Protein AF-0000000085282116 (afdb_homodimer)

Foldseek 3Di:
DDPVLQQVVLPFWFPVVVCVSVVHDDPDPCVPVPPDPPPPPPPDGGTFFHKWWDWDKDAFDDDDDPQKDKPPGIDTATDIDGAGPDPFKGKHAPDKDKDKDKIKMWRHPPPPDD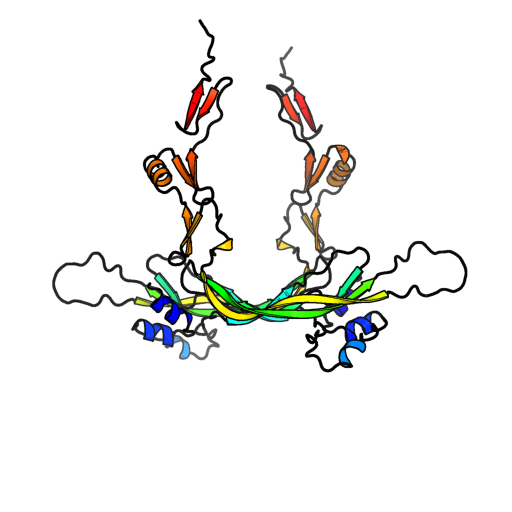PDDDDPPVPDTDIDIDITIDIHRDTIDIAGPADPVNADPVFWDQDRSVSDTAGPCVVQQVVLVVVVVFWHADRRVRDIAGPDADDDDPQWDQDRVVRDTDGDPPPPDD/DDPVLQQVVLPFWFPVVVCVSVVHDDPDPPVVVPPDPPPPPPPDGGTFFHKWWDWDKAAFDDDDDPQKDKPPGIDTATDIDGAGPDPFKGKHAPDKDKDKDKIKMWRHDPPPDDPDDDDPPVPDTDIDIDITIDIHRDTIDIAGPADPVNADPVFWDQDRSVSDTAGPCVVQQVVLVVVVVFWHADRRVRDIAGPDADDDDPQWDQDRVVRDTDGDPPPPDD

Secondary structure (DSSP, 8-state):
--HHHHHHHTT--SHHHHHHHHTPPPP---GGGGTS-S-----EEP----SEEEEEEEE------TTEEEE-SEEEEEEEE---SSTTEEEEEEEEEEEEEEEEEEE----SS---SS-------EEEEEEEEEEEEEEEEEEESS-GGGS-TTTEEEETTTTEEEES-HHHHHHHHHTTTTEEEETTTTEEEESS--PPPTTEEEETTTTEEEE-------/--HHHHHHHTT--SHHHHHHHHTPPPP---GGGGTS-S-----EEP---BSEEEEEEEE------TTEEEE-SEEEEEEEE-B-SSTTEEEEEEEEEEEEEEEEEEE----SS---SS-------EEEEEEEEEEEEEEEEEEESS-GGGS-TTTEEEETTTTEEEES-HHHHHHHHHTTTTEEEETTTTEEEESS--PPPTTEEEETTTTEEEE-------

Radius of gyration: 31.73 Å; Cα contacts (8 Å, |Δi|>4): 790; chains: 2; bounding box: 93×103×61 Å

Sequence (444 aa):
MDTENLSRLNSISNISEFVGMFDLPLPAEDAVATRFGGLSDTQELASMANCKPELKTVALDLPAEANTMFFPTCVRLEQCGGCCYGPLLTCIPSVTKVVKLKVLKTLLSSSETVRRRSTRRRRQNEVSYHTVEVLRHVECTCGCKVQEEHCKPNIHTYNESECSCVCNNSEEKNNCEAQNLTKYWDNDSCNCYCRRPEECSSGQYFSQISCRCETIASRIGKMDTENLSRLNSISNISEFVGMFDLPLPAEDAVATRFGGLSDTQELASMANCKPELKTVALDLPAEANTMFFPTCVRLEQCGGCCYGPLLTCIPSVTKVVKLKVLKTLLSSSETVRRRSTRRRRQNEVSYHTVEVLRHVECTCGCKVQEEHCKPNIHTYNESECSCVCNNSEEKNNCEAQNLTKYWDNDSCNCYCRRPEECSSGQYFSQISCRCETIASRIGK

Organism: Cherax quadricarinatus (NCBI:txid27406)

Solvent-accessible surface area (backbone atoms only — not comparable to full-atom values): 26098 Å² total; per-residue (Å²): 131,56,72,67,57,43,53,54,58,43,68,49,44,44,58,71,55,49,31,61,73,68,72,45,70,76,53,75,67,76,63,68,64,67,69,66,84,64,85,58,81,69,62,39,76,43,45,35,24,46,41,32,52,35,68,36,67,40,76,56,87,68,84,92,51,85,58,49,46,68,38,49,60,27,26,65,42,34,32,52,35,38,50,42,71,49,95,58,35,28,40,37,66,75,36,73,44,82,40,46,28,35,24,41,34,34,38,55,68,77,81,73,75,79,70,77,86,81,84,80,67,75,77,66,59,50,51,40,79,41,78,39,79,43,76,32,26,71,34,40,38,72,35,53,64,51,47,66,86,76,41,52,76,90,52,30,43,71,36,77,92,71,37,37,60,40,54,69,58,56,67,61,48,52,57,30,55,72,40,52,89,56,26,43,71,37,72,86,78,62,44,70,42,50,74,67,80,64,89,50,58,91,70,34,44,65,34,76,83,78,57,40,68,40,70,62,78,73,81,73,80,129,128,54,72,66,58,41,54,54,58,45,70,48,44,44,57,70,56,50,31,60,74,68,71,46,70,78,53,76,66,76,64,68,64,68,69,66,84,64,85,56,81,69,62,40,78,43,45,35,23,44,43,32,52,36,67,35,68,40,77,56,88,67,84,91,52,86,59,49,46,67,40,50,60,28,28,66,41,36,32,50,34,40,49,41,70,50,96,56,35,30,41,37,65,75,35,71,43,83,40,46,30,35,25,41,34,34,39,54,70,79,80,73,73,79,70,76,84,83,85,82,67,75,78,67,58,50,51,41,78,41,80,37,79,44,77,33,26,72,34,38,38,74,33,52,64,53,47,65,85,76,41,51,75,88,52,30,43,71,37,76,92,72,36,39,61,39,54,69,59,55,67,60,48,52,58,31,54,72,40,53,89,55,26,41,70,36,74,84,78,61,45,70,41,49,73,68,80,65,90,49,57,92,69,34,44,65,34,75,83,77,57,41,68,40,71,64,76,72,81,73,78,131

Structure (mmCIF, N/CA/C/O backbone):
data_AF-0000000085282116-model_v1
#
loop_
_entity.id
_entity.type
_entity.pdbx_description
1 polymer 'Platelet-derived growth factor (PDGF) family profile domain-containing protein'
#
loop_
_atom_site.group_PDB
_atom_site.id
_atom_site.type_symbol
_atom_site.label_atom_id
_atom_site.label_alt_id
_atom_site.label_comp_id
_atom_site.label_asym_id
_atom_site.label_entity_id
_atom_site.label_seq_id
_atom_site.pdbx_PDB_ins_code
_atom_site.Cartn_x
_atom_site.Cartn_y
_atom_site.Cartn_z
_atom_site.occupancy
_atom_site.B_iso_or_equiv
_atom_site.auth_seq_id
_atom_site.auth_comp_id
_atom_site.auth_asym_id
_atom_site.auth_atom_id
_atom_site.pdbx_PDB_model_num
ATOM 1 N N . MET A 1 1 ? -0.623 22.5 16.5 1 64.38 1 MET A N 1
ATOM 2 C CA . MET A 1 1 ? -1.951 22.219 17.031 1 64.38 1 MET A CA 1
ATOM 3 C C . MET A 1 1 ? -1.871 21.25 18.203 1 64.38 1 MET A C 1
ATOM 5 O O . MET A 1 1 ? -1.081 20.297 18.172 1 64.38 1 MET A O 1
ATOM 9 N N . ASP A 1 2 ? -2.488 21.656 19.266 1 75.5 2 ASP A N 1
ATOM 10 C CA . ASP A 1 2 ? -2.426 20.812 20.469 1 75.5 2 ASP A CA 1
ATOM 11 C C . ASP A 1 2 ? -3.172 19.5 20.25 1 75.5 2 ASP A C 1
ATOM 13 O O . ASP A 1 2 ? -3.943 19.359 19.297 1 75.5 2 ASP A O 1
ATOM 17 N N . THR A 1 3 ? -2.865 18.5 21.062 1 76.62 3 THR A N 1
ATOM 18 C CA . THR A 1 3 ? -3.361 17.141 20.969 1 76.62 3 THR A CA 1
ATOM 19 C C . THR A 1 3 ? -4.887 17.109 21 1 76.62 3 THR A C 1
ATOM 21 O O . THR A 1 3 ? -5.516 16.328 20.281 1 76.62 3 THR A O 1
ATOM 24 N N . GLU A 1 4 ? -5.43 17.969 21.781 1 79.62 4 GLU A N 1
ATOM 25 C CA . GLU A 1 4 ? -6.883 17.984 21.891 1 79.62 4 GLU A CA 1
ATOM 26 C C . GLU A 1 4 ? -7.523 18.469 20.594 1 79.62 4 GLU A C 1
ATOM 28 O O . GLU A 1 4 ? -8.508 17.891 20.125 1 79.62 4 GLU A O 1
ATOM 33 N N . ASN A 1 5 ? -6.992 19.547 20.078 1 82.75 5 ASN A N 1
ATOM 34 C CA . ASN A 1 5 ? -7.5 20.094 18.828 1 82.75 5 ASN A CA 1
ATOM 35 C C . ASN A 1 5 ? -7.336 19.094 17.688 1 82.75 5 ASN A C 1
ATOM 37 O O . ASN A 1 5 ? -8.203 18.984 16.812 1 82.75 5 ASN A O 1
ATOM 41 N N . LEU A 1 6 ? -6.305 18.359 17.828 1 85.5 6 LEU A N 1
ATOM 42 C CA . LEU A 1 6 ? -6.066 17.375 16.797 1 85.5 6 LEU A CA 1
ATOM 43 C C . LEU A 1 6 ? -7.094 16.25 16.859 1 85.5 6 LEU A C 1
ATOM 45 O O . LEU A 1 6 ? -7.555 15.75 15.836 1 85.5 6 LEU A O 1
ATOM 49 N N . SER A 1 7 ? -7.469 15.859 18.078 1 86.69 7 SER A N 1
ATOM 50 C CA . SER A 1 7 ? -8.477 14.82 18.266 1 86.69 7 SER A CA 1
ATOM 51 C C . SER A 1 7 ? -9.836 15.258 17.734 1 86.69 7 SER A C 1
ATOM 53 O O . SER A 1 7 ? -10.531 14.477 17.078 1 86.69 7 SER A O 1
ATOM 55 N N . ARG A 1 8 ? -10.164 16.469 18.016 1 88.56 8 ARG A N 1
ATOM 56 C CA . ARG A 1 8 ? -11.422 17.016 17.516 1 88.56 8 ARG A CA 1
ATOM 57 C C . ARG A 1 8 ? -11.414 17.109 16 1 88.56 8 ARG A C 1
ATOM 59 O O . ARG A 1 8 ? -12.398 16.766 15.344 1 88.56 8 ARG A O 1
ATOM 66 N N . LEU A 1 9 ? -10.32 17.547 15.508 1 89.81 9 LEU A N 1
ATOM 67 C CA . LEU A 1 9 ? -10.18 17.688 14.062 1 89.81 9 LEU A CA 1
ATOM 68 C C . LEU A 1 9 ? -10.328 16.328 13.375 1 89.81 9 LEU A C 1
ATOM 70 O O . LEU A 1 9 ? -10.945 16.234 12.312 1 89.81 9 LEU A O 1
ATOM 74 N N . ASN A 1 10 ? -9.906 15.32 14 1 93 10 ASN A N 1
ATOM 75 C CA . ASN A 1 10 ? -9.922 13.992 13.406 1 93 10 ASN A CA 1
ATOM 76 C C . ASN A 1 10 ? -11.289 13.328 13.539 1 93 10 ASN A C 1
ATOM 78 O O . ASN A 1 10 ? -11.523 12.258 12.969 1 93 10 ASN A O 1
ATOM 82 N N . SER A 1 11 ? -12.188 14.031 14.211 1 91.38 11 SER A N 1
ATOM 83 C CA . SER A 1 11 ? -13.516 13.461 14.398 1 91.38 11 SER A CA 1
ATOM 84 C C . SER A 1 11 ? -14.523 14.086 13.445 1 91.38 11 SER A C 1
ATOM 86 O O . SER A 1 11 ? -15.641 13.586 13.289 1 91.38 11 SER A O 1
ATOM 88 N N . ILE A 1 12 ? -14.102 15.117 12.828 1 92.94 12 ILE A N 1
ATOM 89 C CA . ILE A 1 12 ? -15.047 15.789 11.945 1 92.94 12 ILE A CA 1
ATOM 90 C C . ILE A 1 12 ? -14.938 15.203 10.539 1 92.94 12 ILE A C 1
ATOM 92 O O . ILE A 1 12 ? -13.867 14.758 10.125 1 92.94 12 ILE A O 1
ATOM 96 N N . SER A 1 13 ? -16.109 15.289 9.766 1 92.25 13 SER A N 1
ATOM 97 C CA . SER A 1 13 ? -16.094 14.594 8.484 1 92.25 13 SER A CA 1
ATOM 98 C C . SER A 1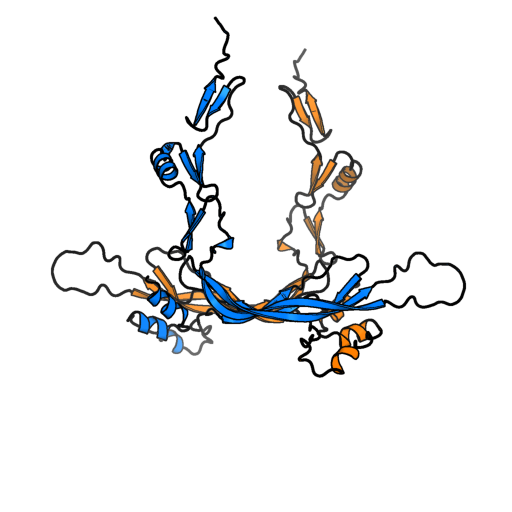 13 ? -16.484 15.531 7.344 1 92.25 13 SER A C 1
ATOM 100 O O . SER A 1 13 ? -16.266 15.219 6.172 1 92.25 13 SER A O 1
ATOM 102 N N . ASN A 1 14 ? -17.141 16.672 7.711 1 92.31 14 ASN A N 1
ATOM 103 C CA . ASN A 1 14 ? -17.594 17.531 6.625 1 92.31 14 ASN A CA 1
ATOM 104 C C . ASN A 1 14 ? -17.047 18.938 6.754 1 92.31 14 ASN A C 1
ATOM 106 O O . ASN A 1 14 ? -16.562 19.328 7.82 1 92.31 14 ASN A O 1
ATOM 110 N N . ILE A 1 15 ? -17.141 19.641 5.703 1 92.19 15 ILE A N 1
ATOM 111 C CA . ILE A 1 15 ? -16.562 20.984 5.598 1 92.19 15 ILE A CA 1
ATOM 112 C C . ILE A 1 15 ? -17.312 21.938 6.531 1 92.19 15 ILE A C 1
ATOM 114 O O . ILE A 1 15 ? -16.703 22.812 7.145 1 92.19 15 ILE A O 1
ATOM 118 N N . SER A 1 16 ? -18.641 21.719 6.645 1 90.38 16 SER A N 1
ATOM 119 C CA . SER A 1 16 ? -19.422 22.578 7.531 1 90.38 16 SER A CA 1
ATOM 120 C C . SER A 1 16 ? -18.922 22.484 8.969 1 90.38 16 SER A C 1
ATOM 122 O O . SER A 1 16 ? -18.781 23.516 9.648 1 90.38 16 SER A O 1
ATOM 124 N N . GLU A 1 17 ? -18.641 21.328 9.406 1 91.44 17 GLU A N 1
ATOM 125 C CA . GLU A 1 17 ? -18.125 21.141 10.758 1 91.44 17 GLU A CA 1
ATOM 126 C C . GLU A 1 17 ? -16.734 21.75 10.906 1 91.44 17 GLU A C 1
ATOM 128 O O . GLU A 1 17 ? -16.391 22.297 11.953 1 91.44 17 GLU A O 1
ATOM 133 N N . PHE A 1 18 ? -16.016 21.641 9.938 1 92.75 18 PHE A N 1
ATOM 134 C CA . PHE A 1 18 ? -14.664 22.188 9.953 1 92.75 18 PHE A CA 1
ATOM 135 C C . PHE A 1 18 ? -14.695 23.703 10.102 1 92.75 18 PHE A C 1
ATOM 137 O O . PHE A 1 18 ? -13.992 24.266 10.938 1 92.75 18 PHE A O 1
ATOM 144 N N . VAL A 1 19 ? -15.438 24.344 9.297 1 89.25 19 VAL A N 1
ATOM 145 C CA . VAL A 1 19 ? -15.578 25.797 9.32 1 89.25 19 VAL A CA 1
ATOM 146 C C . VAL A 1 19 ? -16.047 26.234 10.703 1 89.25 19 VAL A C 1
ATOM 148 O O . VAL A 1 19 ? -15.57 27.25 11.227 1 89.25 19 VAL A O 1
ATOM 151 N N . GLY A 1 20 ? -16.953 25.5 11.289 1 87.88 20 GLY A N 1
ATOM 152 C CA . GLY A 1 20 ? -17.453 25.828 12.617 1 87.88 20 GLY A CA 1
ATOM 153 C C . GLY A 1 20 ? -16.375 25.688 13.695 1 87.88 20 GLY A C 1
ATOM 154 O O . GLY A 1 20 ? -16.297 26.516 14.602 1 87.88 20 GLY A O 1
ATOM 155 N N . MET A 1 21 ? -15.594 24.719 13.539 1 87.81 21 MET A N 1
ATOM 156 C CA . MET A 1 21 ? -14.547 24.438 14.523 1 87.81 21 MET A CA 1
ATOM 157 C C . MET A 1 21 ? -13.516 25.547 14.555 1 87.81 21 MET A C 1
ATOM 159 O O . MET A 1 21 ? -13 25.891 15.617 1 87.81 21 MET A O 1
ATOM 163 N N . PHE A 1 22 ? -13.258 26.172 13.453 1 86.44 22 PHE A N 1
ATOM 164 C CA . PHE A 1 22 ? -12.188 27.172 13.352 1 86.44 22 PHE A CA 1
ATOM 165 C C . PHE A 1 22 ? -12.766 28.562 13.133 1 86.44 22 PHE A C 1
ATOM 167 O O . PHE A 1 22 ? -12.023 29.516 12.891 1 86.44 22 PHE A O 1
ATOM 174 N N . ASP A 1 23 ? -14.086 28.656 13.25 1 86.94 23 ASP A N 1
ATOM 175 C CA . ASP A 1 23 ? -14.773 29.938 13.109 1 86.94 23 ASP A CA 1
ATOM 176 C C . ASP A 1 23 ? -14.391 30.625 11.805 1 86.94 23 ASP A C 1
ATOM 178 O O . ASP A 1 23 ? -13.984 31.797 11.805 1 86.94 23 ASP A O 1
ATOM 182 N N . LEU A 1 24 ? -14.477 29.844 10.781 1 85.75 24 LEU A N 1
ATOM 183 C CA . LEU A 1 24 ? -14.172 30.344 9.445 1 85.75 24 LEU A CA 1
ATOM 184 C C . LEU A 1 24 ? -15.445 30.719 8.695 1 85.75 24 LEU A C 1
ATOM 186 O O . LEU A 1 24 ? -16.516 30.141 8.953 1 85.75 24 LEU A O 1
ATOM 190 N N . PRO A 1 25 ? -15.25 31.75 7.824 1 82.94 25 PRO A N 1
ATOM 191 C CA . PRO A 1 25 ? -16.406 32.062 6.98 1 82.94 25 PRO A CA 1
ATOM 192 C C . PRO A 1 25 ? -16.594 31.047 5.852 1 82.94 25 PRO A C 1
ATOM 194 O O . PRO A 1 25 ? -15.617 30.547 5.293 1 82.94 25 PRO A O 1
ATOM 197 N N . LEU A 1 26 ? -17.781 30.516 5.703 1 78.12 26 LEU A N 1
ATOM 198 C CA . LEU A 1 26 ? -18.016 29.641 4.562 1 78.12 26 LEU A CA 1
ATOM 199 C C . LEU A 1 26 ? -17.859 30.406 3.25 1 78.12 26 LEU A C 1
ATOM 201 O O . LEU A 1 26 ? -18.359 31.516 3.104 1 78.12 26 LEU A O 1
ATOM 205 N N . PRO A 1 27 ? -16.953 29.859 2.436 1 77 27 PRO A N 1
ATOM 206 C CA . PRO A 1 27 ? -16.828 30.531 1.14 1 77 27 PRO A CA 1
ATOM 207 C C . PRO A 1 27 ? -18.172 30.641 0.409 1 77 27 PRO A C 1
ATOM 209 O O . PRO A 1 27 ? -19.047 29.797 0.588 1 77 27 PRO A O 1
ATOM 212 N N . ALA A 1 28 ? -18.469 31.781 -0.087 1 64.75 28 ALA A N 1
ATOM 213 C CA . ALA A 1 28 ? -19.672 31.984 -0.886 1 64.75 28 ALA A CA 1
ATOM 214 C C . ALA A 1 28 ? -19.828 30.875 -1.928 1 64.75 28 ALA A C 1
ATOM 216 O O . ALA A 1 28 ? -18.844 30.391 -2.471 1 64.75 28 ALA A O 1
ATOM 217 N N . GLU A 1 29 ? -20.719 29.938 -1.663 1 58.97 29 GLU A N 1
ATOM 218 C CA . GLU A 1 29 ? -21 28.891 -2.65 1 58.97 29 GLU A CA 1
ATOM 219 C C . GLU A 1 29 ? -20.906 29.438 -4.07 1 58.97 29 GLU A C 1
ATOM 221 O O . GLU A 1 29 ? -21.281 30.594 -4.328 1 58.97 29 GLU A O 1
ATOM 226 N N . ASP A 1 30 ? -19.906 29.344 -4.664 1 50.25 30 ASP A N 1
ATOM 227 C CA . ASP A 1 30 ? -20.047 29.75 -6.059 1 50.25 30 ASP A CA 1
ATOM 228 C C . ASP A 1 30 ? -21.453 29.453 -6.574 1 50.25 30 ASP A C 1
ATOM 230 O O . ASP A 1 30 ? -21.812 28.312 -6.836 1 50.25 30 ASP A O 1
ATOM 234 N N . ALA A 1 31 ? -22.531 30.031 -5.988 1 41.03 31 ALA A N 1
ATOM 235 C CA . ALA A 1 31 ? -23.891 30.062 -6.516 1 41.03 31 ALA A CA 1
ATOM 236 C C . ALA A 1 31 ? -23.891 30.031 -8.039 1 41.03 31 ALA A C 1
ATOM 238 O O . ALA A 1 31 ? -24.953 30.047 -8.672 1 41.03 31 ALA A O 1
ATOM 239 N N . VAL A 1 32 ? -22.891 30.531 -8.656 1 40.91 32 VAL A N 1
ATOM 240 C CA . VAL A 1 32 ? -23.109 30.766 -10.078 1 40.91 32 VAL A CA 1
ATOM 241 C C . VAL A 1 32 ? -23.5 29.453 -10.758 1 40.91 32 VAL A C 1
ATOM 243 O O . VAL A 1 32 ? -23.828 29.453 -11.945 1 40.91 32 VAL A O 1
ATOM 246 N N . ALA A 1 33 ? -22.984 28.391 -10.227 1 40.06 33 ALA A N 1
ATOM 247 C CA . ALA A 1 33 ? -23.062 27.344 -11.242 1 40.06 33 ALA A CA 1
ATOM 248 C C . ALA A 1 33 ? -24.5 26.875 -11.422 1 40.06 33 ALA A C 1
ATOM 250 O O . ALA A 1 33 ? -24.766 25.953 -12.203 1 40.06 33 ALA A O 1
ATOM 251 N N . THR A 1 34 ? -25.344 27.188 -10.344 1 38.66 34 THR A N 1
ATOM 252 C CA . THR A 1 34 ? -26.656 26.594 -10.594 1 38.66 34 THR A CA 1
ATOM 253 C C . THR A 1 34 ? -27.391 27.359 -11.68 1 38.66 34 THR A C 1
ATOM 255 O O . THR A 1 34 ? -28.578 27.125 -11.922 1 38.66 34 THR A O 1
ATOM 258 N N . ARG A 1 35 ? -27.141 28.594 -11.938 1 36.62 35 ARG A N 1
ATOM 259 C CA . ARG A 1 35 ? -28.188 29.172 -12.773 1 36.62 35 ARG A CA 1
ATOM 260 C C . ARG A 1 35 ? -28.438 28.312 -14.008 1 36.62 35 ARG A C 1
ATOM 262 O O . ARG A 1 35 ? -29.562 28.234 -14.5 1 36.62 35 ARG A O 1
ATOM 269 N N . PHE A 1 36 ? -27.344 28.344 -15.125 1 41.22 36 PHE A N 1
ATOM 270 C CA . PHE A 1 36 ? -27.719 27.719 -16.375 1 41.22 36 PHE A CA 1
ATOM 271 C C . PHE A 1 36 ? -27.75 26.203 -16.234 1 41.22 36 PHE A C 1
ATOM 273 O O . PHE A 1 36 ? -27.016 25.625 -15.422 1 41.22 36 PHE A O 1
ATOM 280 N N . GLY A 1 37 ? -28.781 25.391 -16.594 1 39.91 37 GLY A N 1
ATOM 281 C CA . GLY A 1 37 ? -29.266 24.031 -16.828 1 39.91 37 GLY A CA 1
ATOM 282 C C . GLY A 1 37 ? -28.141 23.031 -17.062 1 39.91 37 GLY A C 1
ATOM 283 O O . GLY A 1 37 ? -28.391 21.922 -17.516 1 39.91 37 GLY A O 1
ATOM 284 N N . GLY A 1 38 ? -26.953 23.5 -17.641 1 40.03 38 GLY A N 1
ATOM 285 C CA . GLY A 1 38 ? -26.094 22.422 -18.109 1 40.03 38 GLY A CA 1
ATOM 286 C C . GLY A 1 38 ? -25.625 21.5 -17 1 40.03 38 GLY A C 1
ATOM 287 O O . GLY A 1 38 ? -25.719 21.859 -15.82 1 40.03 38 GLY A O 1
ATOM 288 N N . LEU A 1 39 ? -25.75 20.125 -17.219 1 40.75 39 LEU A N 1
ATOM 289 C CA . LEU A 1 39 ? -25.266 19 -16.406 1 40.75 39 LEU A CA 1
ATOM 290 C C . LEU A 1 39 ? -24 19.391 -15.664 1 40.75 39 LEU A C 1
ATOM 292 O O . LEU A 1 39 ? -22.922 19.484 -16.266 1 40.75 39 LEU A O 1
ATOM 296 N N . SER A 1 40 ? -23.875 20.5 -15.047 1 43.91 40 SER A N 1
ATOM 297 C CA . SER A 1 40 ? -22.703 20.922 -14.281 1 43.91 40 SER A CA 1
ATOM 298 C C . SER A 1 40 ? -22.062 19.719 -13.578 1 43.91 40 SER A C 1
ATOM 300 O O . SER A 1 40 ? -22.75 18.859 -13.047 1 43.91 40 SER A O 1
ATOM 302 N N . ASP A 1 41 ? -21.016 19.172 -14.102 1 51.5 41 ASP A N 1
ATOM 303 C CA . ASP A 1 41 ? -20.172 18.219 -13.406 1 51.5 41 ASP A CA 1
ATOM 304 C C . ASP A 1 41 ? -20.219 18.422 -11.891 1 51.5 41 ASP A C 1
ATOM 306 O O . ASP A 1 41 ? -19.859 19.5 -11.398 1 51.5 41 ASP A O 1
ATOM 310 N N . THR A 1 42 ? -21.375 18.141 -11.266 1 56.47 42 THR A N 1
ATOM 311 C CA . THR A 1 42 ? -21.719 18.203 -9.852 1 56.47 42 THR A CA 1
ATOM 312 C C . THR A 1 42 ? -20.469 18.031 -8.984 1 56.47 42 THR A C 1
ATOM 314 O O . THR A 1 42 ? -19.844 16.969 -9 1 56.47 42 THR A O 1
ATOM 317 N N . GLN A 1 43 ? -19.797 19.125 -8.914 1 70.69 43 GLN A N 1
ATOM 318 C CA . GLN A 1 43 ? -18.766 19.109 -7.887 1 70.69 43 GLN A CA 1
ATOM 319 C C . GLN A 1 43 ? -19.359 18.828 -6.512 1 70.69 43 GLN A C 1
ATOM 321 O O . GLN A 1 43 ? -20.359 19.438 -6.129 1 70.69 43 GLN A O 1
ATOM 326 N N . GLU A 1 44 ? -19.062 17.688 -6.023 1 85.31 44 GLU A N 1
ATOM 327 C CA . GLU A 1 44 ? -19.516 17.281 -4.699 1 85.31 44 GLU A CA 1
ATOM 328 C C . GLU A 1 44 ? -18.531 17.703 -3.619 1 85.31 44 GLU A C 1
ATOM 330 O O . GLU A 1 44 ? -17.312 17.672 -3.836 1 85.31 44 GLU A O 1
ATOM 335 N N . LEU A 1 45 ? -19.109 18.344 -2.568 1 91.25 45 LEU A N 1
ATOM 336 C CA . LEU A 1 45 ? -18.266 18.609 -1.411 1 91.25 45 LEU A CA 1
ATOM 337 C C . LEU A 1 45 ? -17.672 17.328 -0.863 1 91.25 45 LEU A C 1
ATOM 339 O O . LEU A 1 45 ? -18.391 16.344 -0.635 1 91.25 45 LEU A O 1
ATOM 343 N N . ALA A 1 46 ? -16.391 17.375 -0.67 1 94.75 46 ALA A N 1
ATOM 344 C CA . ALA A 1 46 ? -15.703 16.172 -0.213 1 94.75 46 ALA A CA 1
ATOM 345 C C . ALA A 1 46 ? -15.93 15.938 1.277 1 94.75 46 ALA A C 1
ATOM 347 O O . ALA A 1 46 ? -16.078 16.891 2.047 1 94.75 46 ALA A O 1
ATOM 348 N N . SER A 1 47 ? -16.062 14.68 1.576 1 95.38 47 SER A N 1
ATOM 349 C CA . SER A 1 47 ? -16.156 14.266 2.973 1 95.38 47 SER A CA 1
ATOM 350 C C . SER A 1 47 ? -14.914 13.516 3.41 1 95.38 47 SER A C 1
ATOM 352 O O . SER A 1 47 ? -14.367 12.703 2.654 1 95.38 47 SER A O 1
ATOM 354 N N . MET A 1 48 ? -14.531 13.812 4.609 1 95.94 48 MET A N 1
ATOM 355 C CA . MET A 1 48 ? -13.297 13.234 5.148 1 95.94 48 MET A CA 1
ATOM 356 C C . MET A 1 48 ? -13.469 11.742 5.414 1 95.94 48 MET A C 1
ATOM 358 O O . MET A 1 48 ? -14.492 11.312 5.941 1 95.94 48 MET A O 1
ATOM 362 N N . ALA A 1 49 ? -12.469 10.953 4.949 1 97.38 49 ALA A N 1
ATOM 363 C CA . ALA A 1 49 ? -12.383 9.555 5.367 1 97.38 49 ALA A CA 1
ATOM 364 C C . ALA A 1 49 ? -11.742 9.438 6.75 1 97.38 49 ALA A C 1
ATOM 366 O O . ALA A 1 49 ? -10.539 9.211 6.863 1 97.38 49 ALA A O 1
ATOM 367 N N . ASN A 1 50 ? -12.586 9.531 7.734 1 96.56 50 ASN A N 1
ATOM 368 C CA . ASN A 1 50 ? -12.07 9.461 9.102 1 96.56 50 ASN A CA 1
ATOM 369 C C . ASN A 1 50 ? -11.531 8.07 9.422 1 96.56 50 ASN A C 1
ATOM 371 O O . ASN A 1 50 ? -11.898 7.09 8.773 1 96.56 50 ASN A O 1
ATOM 375 N N . CYS A 1 51 ? -10.703 8.07 10.367 1 97.56 51 CYS A N 1
ATOM 376 C CA . CYS A 1 51 ? -10.102 6.832 10.844 1 97.56 51 CYS A CA 1
ATOM 377 C C . CYS A 1 51 ? -11.141 5.922 11.477 1 97.56 51 CYS A C 1
ATOM 379 O O . CYS A 1 51 ? -11.766 6.281 12.477 1 97.56 51 CYS A O 1
ATOM 381 N N . LYS A 1 52 ? -11.383 4.773 10.922 1 97.62 52 LYS A N 1
ATOM 382 C CA . LYS A 1 52 ? -12.344 3.791 11.422 1 97.62 52 LYS A CA 1
ATOM 383 C C . LYS A 1 52 ? -12.109 2.422 10.789 1 97.62 52 LYS A C 1
ATOM 385 O O . LYS A 1 52 ? -11.414 2.311 9.773 1 97.62 52 LYS A O 1
ATOM 390 N N . PRO A 1 53 ? -12.609 1.411 11.43 1 97.94 53 PRO A N 1
ATOM 391 C CA . PRO A 1 53 ? -12.555 0.105 10.773 1 97.94 53 PRO A CA 1
ATOM 392 C C . PRO A 1 53 ? -13.359 0.063 9.477 1 97.94 53 PRO A C 1
ATOM 394 O O . PRO A 1 53 ? -14.453 0.626 9.414 1 97.94 53 PRO A O 1
ATOM 397 N N . GLU A 1 54 ? -12.781 -0.479 8.484 1 96.94 54 GLU A N 1
ATOM 398 C CA . GLU A 1 54 ? -13.469 -0.652 7.211 1 96.94 54 GLU A CA 1
ATOM 399 C C . GLU A 1 54 ? -13.141 -2.006 6.586 1 96.94 54 GLU A C 1
ATOM 401 O O . GLU A 1 54 ? -12.102 -2.604 6.895 1 96.94 54 GLU A O 1
ATOM 406 N N . LEU A 1 55 ? -14.039 -2.482 5.793 1 96.31 55 LEU A N 1
ATOM 407 C CA . LEU A 1 55 ? -13.797 -3.756 5.121 1 96.31 55 LEU A CA 1
ATOM 408 C C . LEU A 1 55 ? -12.711 -3.613 4.059 1 96.31 55 LEU A C 1
ATOM 410 O O . LEU A 1 55 ? -12.852 -2.822 3.125 1 96.31 55 LEU A O 1
ATOM 414 N N . LYS A 1 56 ? -11.656 -4.312 4.277 1 96.69 56 LYS A N 1
ATOM 415 C CA . LYS A 1 56 ? -10.531 -4.301 3.342 1 96.69 56 LYS A CA 1
ATOM 416 C C . LYS A 1 56 ? -10.117 -5.723 2.965 1 96.69 56 LYS A C 1
ATOM 418 O O . LYS A 1 56 ? -10.406 -6.672 3.695 1 96.69 56 LYS A O 1
ATOM 423 N N . THR A 1 57 ? -9.547 -5.801 1.832 1 96.88 57 THR A N 1
ATOM 424 C CA . THR A 1 57 ? -8.977 -7.074 1.4 1 96.88 57 THR A CA 1
ATOM 425 C C . THR A 1 57 ? -7.758 -7.434 2.244 1 96.88 57 THR A C 1
ATOM 427 O O . THR A 1 57 ? -6.832 -6.633 2.379 1 96.88 57 THR A O 1
ATOM 430 N N . VAL A 1 58 ? -7.824 -8.57 2.785 1 97.5 58 VAL A N 1
ATOM 431 C CA . VAL A 1 58 ? -6.711 -9.062 3.586 1 97.5 58 VAL A CA 1
ATOM 432 C C . VAL A 1 58 ? -6.199 -10.383 2.998 1 97.5 58 VAL A C 1
ATOM 434 O O . VAL A 1 58 ? -6.953 -11.352 2.879 1 97.5 58 VAL A O 1
ATOM 437 N N . ALA A 1 59 ? -4.918 -10.359 2.648 1 96.62 59 ALA A N 1
ATOM 438 C CA . ALA A 1 59 ? -4.301 -11.594 2.166 1 96.62 59 ALA A CA 1
ATOM 439 C C . ALA A 1 59 ? -4.07 -12.578 3.311 1 96.62 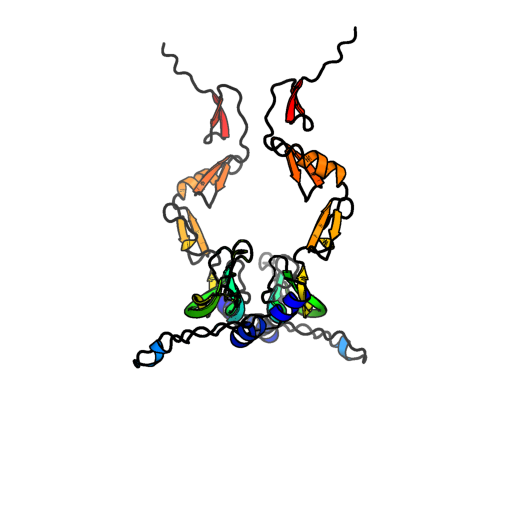59 ALA A C 1
ATOM 441 O O . ALA A 1 59 ? -3.598 -12.188 4.383 1 96.62 59 ALA A O 1
ATOM 442 N N . LEU A 1 60 ? -4.41 -13.82 3.072 1 97.19 60 LEU A N 1
ATOM 443 C CA . LEU A 1 60 ? -4.219 -14.836 4.102 1 97.19 60 LEU A CA 1
ATOM 444 C C . LEU A 1 60 ? -2.789 -15.359 4.086 1 97.19 60 LEU A C 1
ATOM 446 O O . LEU A 1 60 ? -2.184 -15.492 3.02 1 97.19 60 LEU A O 1
ATOM 450 N N . ASP A 1 61 ? -2.303 -15.57 5.281 1 96.56 61 ASP A N 1
ATOM 451 C CA . ASP A 1 61 ? -0.984 -16.188 5.41 1 96.56 61 ASP A CA 1
ATOM 452 C C . ASP A 1 61 ? -1.058 -17.688 5.215 1 96.56 61 ASP A C 1
ATOM 454 O O . ASP A 1 61 ? -1.342 -18.438 6.16 1 96.56 61 ASP A O 1
ATOM 458 N N . LEU A 1 62 ? -0.767 -18.141 3.982 1 95.75 62 LEU A N 1
ATOM 459 C CA . LEU A 1 62 ? -0.894 -19.547 3.623 1 95.75 62 LEU A CA 1
ATOM 460 C C . LEU A 1 62 ? 0.469 -20.156 3.303 1 95.75 62 LEU A C 1
ATOM 462 O O . LEU A 1 62 ? 1.318 -19.5 2.697 1 95.75 62 LEU A O 1
ATOM 466 N N . PRO A 1 63 ? 0.727 -21.359 3.693 1 93.19 63 PRO A N 1
ATOM 467 C CA . PRO A 1 63 ? 2.01 -22.016 3.406 1 93.19 63 PRO A CA 1
ATOM 468 C C . PRO A 1 63 ? 2.266 -22.172 1.911 1 93.19 63 PRO A C 1
ATOM 470 O O . PRO A 1 63 ? 1.329 -22.406 1.141 1 93.19 63 PRO A O 1
ATOM 473 N N . ALA A 1 64 ? 3.486 -22.016 1.628 1 88.19 64 ALA A N 1
ATOM 474 C CA . ALA A 1 64 ? 3.885 -22.281 0.248 1 88.19 64 ALA A CA 1
ATOM 475 C C . ALA A 1 64 ? 4.27 -23.734 0.06 1 88.19 64 ALA A C 1
ATOM 477 O O . ALA A 1 64 ? 5.359 -24.156 0.459 1 88.19 64 ALA A O 1
ATOM 478 N N . GLU A 1 65 ? 3.311 -24.562 -0.345 1 86.38 65 GLU A N 1
ATOM 479 C CA . GLU A 1 65 ? 3.547 -25.984 -0.558 1 86.38 65 GLU A CA 1
ATOM 480 C C . GLU A 1 65 ? 3.393 -26.359 -2.029 1 86.38 65 GLU A C 1
ATOM 482 O O . GLU A 1 65 ? 2.48 -25.875 -2.705 1 86.38 65 GLU A O 1
ATOM 487 N N . ALA A 1 66 ? 4.332 -27.188 -2.424 1 86.12 66 ALA A N 1
ATOM 488 C CA . ALA A 1 66 ? 4.246 -27.641 -3.809 1 86.12 66 ALA A CA 1
ATOM 489 C C . ALA A 1 66 ? 2.959 -28.438 -4.047 1 86.12 66 ALA A C 1
ATOM 491 O O . ALA A 1 66 ? 2.48 -29.141 -3.154 1 86.12 66 ALA A O 1
ATOM 492 N N . ASN A 1 67 ? 2.393 -28.406 -5.195 1 88.25 67 ASN A N 1
ATOM 493 C CA . ASN A 1 67 ? 1.235 -29.156 -5.66 1 88.25 67 ASN A CA 1
ATOM 494 C C . ASN A 1 67 ? 0.03 -28.953 -4.746 1 88.25 67 ASN A C 1
ATOM 496 O O . ASN A 1 67 ? -0.736 -29.891 -4.508 1 88.25 67 ASN A O 1
ATOM 500 N N . THR A 1 68 ? 0.077 -27.891 -4.004 1 91.25 68 THR A N 1
ATOM 501 C CA . THR A 1 68 ? -1.039 -27.609 -3.107 1 91.25 68 THR A CA 1
ATOM 502 C C . THR A 1 68 ? -1.745 -26.328 -3.521 1 91.25 68 THR A C 1
ATOM 504 O O . THR A 1 68 ? -1.095 -25.344 -3.879 1 91.25 68 THR A O 1
ATOM 507 N N . MET A 1 69 ? -3.025 -26.391 -3.469 1 90.12 69 MET A N 1
ATOM 508 C CA . MET A 1 69 ? -3.842 -25.203 -3.744 1 90.12 69 MET A CA 1
ATOM 509 C C . MET A 1 69 ? -4.723 -24.859 -2.547 1 90.12 69 MET A C 1
ATOM 511 O O . MET A 1 69 ? -5.312 -25.75 -1.93 1 90.12 69 MET A O 1
ATOM 515 N N . PHE A 1 70 ? -4.742 -23.594 -2.225 1 94.12 70 PHE A N 1
ATOM 516 C CA . PHE A 1 70 ? -5.602 -23.125 -1.145 1 94.12 70 PHE A CA 1
ATOM 517 C C . PHE A 1 70 ? -6.727 -22.25 -1.688 1 94.12 70 PHE A C 1
ATOM 519 O O . PHE A 1 70 ? -6.523 -21.484 -2.629 1 94.12 70 PHE A O 1
ATOM 526 N N . PHE A 1 71 ? -7.828 -22.422 -1.012 1 93.88 71 PHE A N 1
ATOM 527 C CA . PHE A 1 71 ? -8.969 -21.578 -1.35 1 93.88 71 PHE A CA 1
ATOM 528 C C . PHE A 1 71 ? -9.812 -21.281 -0.114 1 93.88 71 PHE A C 1
ATOM 530 O O . PHE A 1 71 ? -10.266 -22.203 0.566 1 93.88 71 PHE A O 1
ATOM 537 N N . PRO A 1 72 ? -10.109 -19.938 0.11 1 95.56 72 PRO A N 1
ATOM 538 C CA . PRO A 1 72 ? -9.648 -18.734 -0.594 1 95.56 72 PRO A CA 1
ATOM 539 C C . PRO A 1 72 ? -8.242 -18.312 -0.182 1 95.56 72 PRO A C 1
ATOM 541 O O . PRO A 1 72 ? -7.641 -18.938 0.703 1 95.56 72 PRO A O 1
ATOM 544 N N . THR A 1 73 ? -7.73 -17.312 -0.943 1 95.06 73 THR A N 1
ATOM 545 C CA . THR A 1 73 ? -6.387 -16.828 -0.641 1 95.06 73 THR A CA 1
ATOM 546 C C . THR A 1 73 ? -6.438 -15.461 0.031 1 95.06 73 THR A C 1
ATOM 548 O O . THR A 1 73 ? -5.434 -14.984 0.566 1 95.06 73 THR A O 1
ATOM 551 N N . CYS A 1 74 ? -7.574 -14.828 0.032 1 97 74 CYS A N 1
ATOM 552 C CA . CYS A 1 74 ? -7.773 -13.547 0.708 1 97 74 CYS A CA 1
ATOM 553 C C . CYS A 1 74 ? -9.227 -13.375 1.139 1 97 74 CYS A C 1
ATOM 555 O O . CYS A 1 74 ? -10.117 -14.055 0.618 1 97 74 CYS A O 1
ATOM 557 N N . VAL A 1 75 ? -9.438 -12.508 2.076 1 97.38 75 VAL A N 1
ATOM 558 C CA . VAL A 1 75 ? -10.773 -12.281 2.613 1 97.38 75 VAL A CA 1
ATOM 559 C C . VAL A 1 75 ? -11 -10.781 2.818 1 97.38 75 VAL A C 1
ATOM 561 O O . VAL A 1 75 ? -10.062 -9.992 2.734 1 97.38 75 VAL A O 1
ATOM 564 N N . ARG A 1 76 ? -12.289 -10.453 2.945 1 97.12 76 ARG A N 1
ATOM 565 C CA . ARG A 1 76 ? -12.633 -9.102 3.371 1 97.12 76 ARG A CA 1
ATOM 566 C C . ARG A 1 76 ? -12.883 -9.055 4.875 1 97.12 76 ARG A C 1
ATOM 568 O O . ARG A 1 76 ? -13.719 -9.789 5.398 1 97.12 76 ARG A O 1
ATOM 575 N N . LEU A 1 77 ? -12.133 -8.25 5.508 1 97.25 77 LEU A N 1
ATOM 576 C CA . LEU A 1 77 ? -12.18 -8.156 6.961 1 97.25 77 LEU A CA 1
ATOM 577 C C . LEU A 1 77 ? -11.977 -6.715 7.418 1 97.25 77 LEU A C 1
ATOM 579 O O . LEU A 1 77 ? -11.297 -5.938 6.746 1 97.25 77 LEU A O 1
ATOM 583 N N . GLU A 1 78 ? -12.531 -6.383 8.539 1 98 78 GLU A N 1
ATOM 584 C CA . GLU A 1 78 ? -12.367 -5.031 9.062 1 98 78 GLU A CA 1
ATOM 585 C C . GLU A 1 78 ? -10.898 -4.738 9.375 1 98 78 GLU A C 1
ATOM 587 O O . GLU A 1 78 ? -10.273 -5.461 10.148 1 98 78 GLU A O 1
ATOM 592 N N . GLN A 1 79 ? -10.359 -3.773 8.773 1 98.06 79 GLN A N 1
ATOM 593 C CA . GLN A 1 79 ? -9.031 -3.209 9 1 98.06 79 GLN A CA 1
ATOM 594 C C . GLN A 1 79 ? -9.102 -1.689 9.133 1 98.06 79 GLN A C 1
ATOM 596 O O . GLN A 1 79 ? -9.938 -1.042 8.5 1 98.06 79 GLN A O 1
ATOM 601 N N . CYS A 1 80 ? -8.25 -1.191 9.906 1 98.25 80 CYS A N 1
ATOM 602 C CA . CYS A 1 80 ? -8.25 0.258 10.078 1 98.25 80 CYS A CA 1
ATOM 603 C C . CYS A 1 80 ? -7.906 0.959 8.766 1 98.25 80 CYS A C 1
ATOM 605 O O . CYS A 1 80 ? -7.008 0.524 8.039 1 98.25 80 CYS A O 1
ATOM 607 N N . GLY A 1 81 ? -8.711 2 8.492 1 97.06 81 GLY A N 1
ATOM 608 C CA . GLY A 1 81 ? -8.5 2.855 7.336 1 97.06 81 GLY A CA 1
ATOM 609 C C . GLY A 1 81 ? -8.906 4.297 7.582 1 97.06 81 GLY A C 1
ATOM 610 O O . GLY A 1 81 ? -9.562 4.605 8.578 1 97.06 81 GLY A O 1
ATOM 611 N N . GLY A 1 82 ? -8.508 5.145 6.602 1 96.75 82 GLY A N 1
ATOM 612 C CA . GLY A 1 82 ? -8.75 6.57 6.75 1 96.75 82 GLY A CA 1
ATOM 613 C C . GLY A 1 82 ? -7.48 7.367 7.008 1 96.75 82 GLY A C 1
ATOM 614 O O . GLY A 1 82 ? -6.383 6.809 7.035 1 96.75 82 GLY A O 1
ATOM 615 N N . CYS A 1 83 ? -7.727 8.672 7.152 1 94.94 83 CYS A N 1
ATOM 616 C CA . CYS A 1 83 ? -6.586 9.562 7.328 1 94.94 83 CYS A CA 1
ATOM 617 C C . CYS A 1 83 ? -6.684 10.328 8.648 1 94.94 83 CYS A C 1
ATOM 619 O O . CYS A 1 83 ? -7.746 10.359 9.266 1 94.94 83 CYS A O 1
ATOM 621 N N . CYS A 1 84 ? -5.574 10.828 9.039 1 95.19 84 CYS A N 1
ATOM 622 C CA . CYS A 1 84 ? -5.469 11.617 10.258 1 95.19 84 CYS A CA 1
ATOM 623 C C . CYS A 1 84 ? -4.742 12.938 10 1 95.19 84 CYS A C 1
ATOM 625 O O . CYS A 1 84 ? -3.787 12.977 9.227 1 95.19 84 CYS A O 1
ATOM 627 N N . TYR A 1 85 ? -5.254 13.906 10.648 1 90.56 85 TYR A N 1
ATOM 628 C CA . TYR A 1 85 ? -4.516 15.164 10.617 1 90.56 85 TYR A CA 1
ATOM 629 C C . TYR A 1 85 ? -3.328 15.125 11.57 1 90.56 85 TYR A C 1
ATOM 631 O O . TYR A 1 85 ? -3.424 14.57 12.672 1 90.56 85 TYR A O 1
ATOM 639 N N . GLY A 1 86 ? -2.303 15.641 11.102 1 85.38 86 GLY A N 1
ATOM 640 C CA . GLY A 1 86 ? -1.022 15.555 11.789 1 85.38 86 GLY A CA 1
ATOM 641 C C . GLY A 1 86 ? -0.005 14.703 11.047 1 85.38 86 GLY A C 1
ATOM 642 O O . GLY A 1 86 ? -0.226 13.516 10.82 1 85.38 86 GLY A O 1
ATOM 643 N N . PRO A 1 87 ? 0.95 15.289 10.617 1 85.31 87 PRO A N 1
ATOM 644 C CA . PRO A 1 87 ? 1.909 14.578 9.773 1 85.31 87 PRO A CA 1
ATOM 645 C C . PRO A 1 87 ? 2.5 13.344 10.453 1 85.31 87 PRO A C 1
ATOM 647 O O . PRO A 1 87 ? 2.98 12.43 9.773 1 85.31 87 PRO A O 1
ATOM 650 N N . LEU A 1 88 ? 2.418 13.305 11.75 1 92.75 88 LEU A N 1
ATOM 651 C CA . LEU A 1 88 ? 3.037 12.211 12.484 1 92.75 88 LEU A CA 1
ATOM 652 C C . LEU A 1 88 ? 1.998 11.164 12.875 1 92.75 88 LEU A C 1
ATOM 654 O O . LEU A 1 88 ? 2.334 10.148 13.492 1 92.75 88 LEU A O 1
ATOM 658 N N . LEU A 1 89 ? 0.794 11.406 12.547 1 93.94 89 LEU A N 1
ATOM 659 C CA . LEU A 1 89 ? -0.287 10.523 12.969 1 93.94 89 LEU A CA 1
ATOM 660 C C . LEU A 1 89 ? -0.748 9.641 11.812 1 93.94 89 LEU A C 1
ATOM 662 O O . LEU A 1 89 ? -0.637 10.023 10.648 1 93.94 89 LEU A O 1
ATOM 666 N N . THR A 1 90 ? -1.206 8.5 12.164 1 96.12 90 THR A N 1
ATOM 667 C CA . THR A 1 90 ? -1.797 7.559 11.227 1 96.12 90 THR A CA 1
ATOM 668 C C . THR A 1 90 ? -2.912 6.758 11.891 1 96.12 90 THR A C 1
ATOM 670 O O . THR A 1 90 ? -3.025 6.742 13.117 1 96.12 90 THR A O 1
ATOM 673 N N . CYS A 1 91 ? -3.75 6.199 11.094 1 97.44 91 CYS A N 1
ATOM 674 C CA . CYS A 1 91 ? -4.863 5.41 11.609 1 97.44 91 CYS A CA 1
ATOM 675 C C . CYS A 1 91 ? -4.398 4.02 12.023 1 97.44 91 CYS A C 1
ATOM 677 O O . CYS A 1 91 ? -3.986 3.219 11.18 1 97.44 91 CYS A O 1
ATOM 679 N N . ILE A 1 92 ? -4.453 3.688 13.32 1 96.75 92 ILE A N 1
ATOM 680 C CA . ILE A 1 92 ? -3.947 2.42 13.836 1 96.75 92 ILE A CA 1
ATOM 681 C C . ILE A 1 92 ? -5.035 1.723 14.648 1 96.75 92 ILE A C 1
ATOM 683 O O . ILE A 1 92 ? -5.965 2.369 15.133 1 96.75 92 ILE A O 1
ATOM 687 N N . PRO A 1 93 ? -4.953 0.407 14.812 1 97.5 93 PRO A N 1
ATOM 688 C CA . PRO A 1 93 ? -5.941 -0.305 15.625 1 97.5 93 PRO A CA 1
ATOM 689 C C . PRO A 1 93 ? -5.699 -0.141 17.125 1 97.5 93 PRO A C 1
ATOM 691 O O . PRO A 1 93 ? -4.562 -0.281 17.594 1 97.5 93 PRO A O 1
ATOM 694 N N . SER A 1 94 ? -6.734 0.226 17.812 1 96.94 94 SER A N 1
ATOM 695 C CA . SER A 1 94 ? -6.668 0.284 19.266 1 96.94 94 SER A CA 1
ATOM 696 C C . SER A 1 94 ? -7.168 -1.013 19.891 1 96.94 94 SER A C 1
ATOM 698 O O . SER A 1 94 ? -6.762 -1.368 21 1 96.94 94 SER A O 1
ATOM 700 N N . VAL A 1 95 ? -8.047 -1.745 19.234 1 98.12 95 VAL A N 1
ATOM 701 C CA . VAL A 1 95 ? -8.555 -3.043 19.672 1 98.12 95 VAL A CA 1
ATOM 702 C C . VAL A 1 95 ? -8.562 -4.016 18.5 1 98.12 95 VAL A C 1
ATOM 704 O O . VAL A 1 95 ? -9.062 -3.691 17.422 1 98.12 95 VAL A O 1
ATOM 707 N N . THR A 1 96 ? -8.016 -5.109 18.719 1 98 96 THR A N 1
ATOM 708 C CA . THR A 1 96 ? -7.988 -6.145 17.688 1 98 96 THR A CA 1
ATOM 709 C C . THR A 1 96 ? -8.539 -7.461 18.219 1 98 96 THR A C 1
ATOM 711 O O . THR A 1 96 ? -8.57 -7.676 19.438 1 98 96 THR A O 1
ATOM 714 N N . LYS A 1 97 ? -9.055 -8.258 17.359 1 97.38 97 LYS A N 1
ATOM 715 C CA . LYS A 1 97 ? -9.547 -9.602 17.656 1 97.38 97 LYS A CA 1
ATOM 716 C C . LYS A 1 97 ? -8.992 -10.617 16.672 1 97.38 97 LYS A C 1
ATOM 718 O O . LYS A 1 97 ? -9.008 -10.391 15.461 1 97.38 97 LYS A O 1
ATOM 723 N N . VAL A 1 98 ? -8.555 -11.719 17.234 1 96.75 98 VAL A N 1
ATOM 724 C CA . VAL A 1 98 ? -8.07 -12.805 16.375 1 96.75 98 VAL A CA 1
ATOM 725 C C . VAL A 1 98 ? -9.25 -13.594 15.82 1 96.75 98 VAL A C 1
ATOM 727 O O . VAL A 1 98 ? -10.117 -14.039 16.578 1 96.75 98 VAL A O 1
ATOM 730 N N . VAL A 1 99 ? -9.281 -13.734 14.57 1 95.62 99 VAL A N 1
ATOM 731 C CA . VAL A 1 99 ? -10.305 -14.516 13.891 1 95.62 99 VAL A CA 1
ATOM 732 C C . VAL A 1 99 ? -9.672 -15.75 13.25 1 95.62 99 VAL A C 1
ATOM 734 O O . VAL A 1 99 ? -8.641 -15.656 12.586 1 95.62 99 VAL A O 1
ATOM 737 N N . LYS A 1 100 ? -10.32 -16.859 13.484 1 95.69 100 LYS A N 1
ATOM 738 C CA . LYS A 1 100 ? -9.867 -18.109 12.883 1 95.69 100 LYS A CA 1
ATOM 739 C C . LYS A 1 100 ? -10.711 -18.469 11.664 1 95.69 100 LYS A C 1
ATOM 741 O O . LYS A 1 100 ? -11.93 -18.609 11.766 1 95.69 100 LYS A O 1
ATOM 746 N N . LEU A 1 101 ? -10.055 -18.641 10.594 1 95.56 101 LEU A N 1
ATOM 747 C CA . LEU A 1 101 ? -10.727 -18.938 9.336 1 95.56 101 LEU A CA 1
ATOM 748 C C . LEU A 1 101 ? -10.297 -20.297 8.789 1 95.56 101 LEU A C 1
ATOM 750 O O . LEU A 1 101 ? -9.117 -20.641 8.859 1 95.56 101 LEU A O 1
ATOM 754 N N . LYS A 1 102 ? -11.297 -20.953 8.297 1 94.56 102 LYS A N 1
ATOM 755 C CA . LYS A 1 102 ? -11.008 -22.219 7.629 1 94.56 102 LYS A CA 1
ATOM 756 C C . LYS A 1 102 ? -10.922 -22.031 6.117 1 94.56 102 LYS A C 1
ATOM 758 O O . LYS A 1 102 ? -11.836 -21.469 5.504 1 94.56 102 LYS A O 1
ATOM 763 N N . VAL A 1 103 ? -9.867 -22.578 5.602 1 95.44 103 VAL A N 1
ATOM 764 C CA . VAL A 1 103 ? -9.68 -22.531 4.156 1 95.44 103 VAL A CA 1
ATOM 765 C C . VAL A 1 103 ? -9.523 -23.953 3.621 1 95.44 103 VAL A C 1
ATOM 767 O O . VAL A 1 103 ? -9.164 -24.875 4.367 1 95.44 103 VAL A O 1
ATOM 770 N N . LEU A 1 104 ? -9.859 -24.156 2.4 1 93.81 104 LEU A N 1
ATOM 771 C CA . LEU A 1 104 ? -9.75 -25.469 1.767 1 93.81 104 LEU A CA 1
ATOM 772 C C . LEU A 1 104 ? -8.344 -25.672 1.211 1 93.81 104 LEU A C 1
ATOM 774 O O . LEU A 1 104 ? -7.82 -24.828 0.487 1 93.81 104 LEU A O 1
ATOM 778 N N . LYS A 1 105 ? -7.797 -26.766 1.589 1 94 105 LYS A N 1
ATOM 779 C CA . LYS A 1 105 ? -6.508 -27.219 1.067 1 94 105 LYS A CA 1
ATOM 780 C C . LYS A 1 105 ? -6.68 -28.391 0.105 1 94 105 LYS A C 1
ATOM 782 O O . LYS A 1 105 ? -7.262 -29.406 0.465 1 94 105 LYS A O 1
ATOM 787 N N . THR A 1 106 ? -6.172 -28.25 -1.098 1 91.62 106 THR A N 1
ATOM 788 C CA . THR A 1 106 ? -6.266 -29.312 -2.105 1 91.62 106 THR A CA 1
ATOM 789 C C . THR A 1 106 ? -4.875 -29.75 -2.561 1 91.62 106 THR A C 1
ATOM 791 O O . THR A 1 106 ? -4.102 -28.938 -3.076 1 91.62 106 THR A O 1
ATOM 794 N N . LEU A 1 107 ? -4.586 -30.922 -2.369 1 88.88 107 LEU A N 1
ATOM 795 C CA . LEU A 1 107 ? -3.35 -31.516 -2.871 1 88.88 107 LEU A CA 1
ATOM 796 C C . LEU A 1 107 ? -3.531 -32.031 -4.297 1 88.88 107 LEU A C 1
ATOM 798 O O . LEU A 1 107 ? -4.383 -32.875 -4.551 1 88.88 107 LEU A O 1
ATOM 802 N N . LEU A 1 108 ? -2.725 -31.406 -5.203 1 82.12 108 LEU A N 1
ATOM 803 C CA . LEU A 1 108 ? -2.832 -31.766 -6.609 1 82.12 108 LEU A CA 1
ATOM 804 C C . LEU A 1 108 ? -2.008 -33.031 -6.914 1 82.12 108 LEU A C 1
ATOM 806 O O . LEU A 1 108 ? -0.818 -33.062 -6.598 1 82.12 108 LEU A O 1
ATOM 810 N N . SER A 1 109 ? -2.535 -34.156 -7.16 1 75.31 109 SER A N 1
ATOM 811 C CA . SER A 1 109 ? -1.849 -35.406 -7.453 1 75.31 109 SER A CA 1
ATOM 812 C C . SER A 1 109 ? -1.103 -35.312 -8.781 1 75.31 109 SER A C 1
ATOM 814 O O . SER A 1 109 ? -1.584 -34.719 -9.734 1 75.31 109 SER A O 1
ATOM 816 N N . SER A 1 110 ? 0.311 -35.219 -8.898 1 61.84 110 SER A N 1
ATOM 817 C CA . SER A 1 110 ? 1.149 -35.281 -10.086 1 61.84 110 SER A CA 1
ATOM 818 C C . SER A 1 110 ? 0.706 -36.406 -11.031 1 61.84 110 SER A C 1
ATOM 820 O O . SER A 1 110 ? 0.513 -37.531 -10.602 1 61.84 110 SER A O 1
ATOM 822 N N . SER A 1 111 ? 0.035 -36.156 -12.18 1 53.22 111 SER A N 1
ATOM 823 C CA . SER A 1 111 ? -0.296 -37.156 -13.195 1 53.22 111 SER A CA 1
ATOM 824 C C . SER A 1 111 ? 0.912 -38.031 -13.539 1 53.22 111 SER A C 1
ATOM 826 O O . SER A 1 111 ? 0.825 -38.906 -14.391 1 53.22 111 SER A O 1
ATOM 828 N N . GLU A 1 112 ? 2.287 -37.531 -13.359 1 48.75 112 GLU A N 1
ATOM 829 C CA . GLU A 1 112 ? 3.262 -38.219 -14.188 1 48.75 112 GLU A CA 1
ATOM 830 C C . GLU A 1 112 ? 3.104 -39.75 -14.055 1 48.75 112 GLU A C 1
ATOM 832 O O . GLU A 1 112 ? 3.189 -40.469 -15.047 1 48.75 112 GLU A O 1
ATOM 837 N N . THR A 1 113 ? 3.682 -40.25 -12.969 1 43.53 113 THR A N 1
ATOM 838 C CA . THR A 1 113 ? 4.414 -41.5 -13.078 1 43.53 113 THR A CA 1
ATOM 839 C C . THR A 1 113 ? 3.457 -42.688 -13.312 1 43.53 113 THR A C 1
ATOM 841 O O . THR A 1 113 ? 3.883 -43.844 -13.391 1 43.53 113 THR A O 1
ATOM 844 N N . VAL A 1 114 ? 2.254 -42.781 -12.727 1 45.59 114 VAL A N 1
ATOM 845 C CA . VAL A 1 114 ? 1.938 -44.188 -12.633 1 45.59 114 VAL A CA 1
ATOM 846 C C . VAL A 1 114 ? 1.283 -44.688 -13.922 1 45.59 114 VAL A C 1
ATOM 848 O O . VAL A 1 114 ? 0.096 -44.438 -14.156 1 45.59 114 VAL A O 1
ATOM 851 N N . ARG A 1 115 ? 1.97 -44.719 -15.047 1 42.78 115 ARG A N 1
ATOM 852 C CA . ARG A 1 115 ? 1.583 -45.562 -16.156 1 42.78 115 ARG A CA 1
ATOM 853 C C . ARG A 1 115 ? 1.019 -46.906 -15.656 1 42.78 115 ARG A C 1
ATOM 855 O O . ARG A 1 115 ? 0.766 -47.812 -16.453 1 42.78 115 ARG A O 1
ATOM 862 N N . ARG A 1 116 ? 1.705 -47.594 -14.758 1 45.25 116 ARG A N 1
ATOM 863 C CA . ARG A 1 116 ? 1.471 -49.031 -14.992 1 45.25 116 ARG A CA 1
ATOM 864 C C . ARG A 1 116 ? -0.02 -49.344 -14.977 1 45.25 116 ARG A C 1
ATOM 866 O O . ARG A 1 116 ? -0.836 -48.5 -14.586 1 45.25 116 ARG A O 1
ATOM 873 N N . ARG A 1 117 ? -0.373 -50.656 -14.617 1 41.16 117 ARG A N 1
ATOM 874 C CA . ARG A 1 117 ? -1.362 -51.688 -14.969 1 41.16 117 ARG A CA 1
ATOM 875 C C . ARG A 1 117 ? -2.77 -51.219 -14.594 1 41.16 117 ARG A C 1
ATOM 877 O O . ARG A 1 117 ? -3.666 -51.219 -15.445 1 41.16 117 ARG A O 1
ATOM 884 N N . SER A 1 118 ? -3.475 -52 -13.641 1 40.38 118 SER A N 1
ATOM 885 C CA . SER A 1 118 ? -4.887 -52.344 -13.516 1 40.38 118 SER A CA 1
ATOM 886 C C . SER A 1 118 ? -5.738 -51.125 -13.211 1 40.38 118 SER A C 1
ATOM 888 O O . SER A 1 118 ? -6.629 -50.781 -13.992 1 40.38 118 SER A O 1
ATOM 890 N N . THR A 1 119 ? -6.445 -51.188 -11.852 1 44.56 119 THR A N 1
ATOM 891 C CA . THR A 1 119 ? -7.656 -50.5 -11.406 1 44.56 119 THR A CA 1
ATOM 892 C C . THR A 1 119 ? -7.449 -49 -11.367 1 44.56 119 THR A C 1
ATOM 894 O O . THR A 1 119 ? -6.57 -48.5 -10.648 1 44.56 119 THR A O 1
ATOM 897 N N . ARG A 1 120 ? -7.645 -48.219 -12.336 1 47.25 120 ARG A N 1
ATOM 898 C CA . ARG A 1 120 ? -7.688 -46.781 -12.578 1 47.25 120 ARG A CA 1
ATOM 899 C C . ARG A 1 120 ? -8.156 -46.031 -11.336 1 47.25 120 ARG A C 1
ATOM 901 O O . ARG A 1 120 ? -9.352 -45.781 -11.172 1 47.25 120 ARG A O 1
ATOM 908 N N . ARG A 1 121 ? -7.602 -46.25 -10.172 1 48.62 121 ARG A N 1
ATOM 909 C CA . ARG A 1 121 ? -8.039 -45.406 -9.055 1 48.62 121 ARG A CA 1
ATOM 910 C C . ARG A 1 121 ? -7.762 -43.938 -9.344 1 48.62 121 ARG A C 1
ATOM 912 O O . ARG A 1 121 ? -6.609 -43.531 -9.508 1 48.62 121 ARG A O 1
ATOM 919 N N . ARG A 1 122 ? -8.695 -43.219 -10.008 1 51.53 122 ARG A N 1
ATOM 920 C CA . ARG A 1 122 ? -8.758 -41.75 -10.141 1 51.53 122 ARG A CA 1
ATOM 921 C C . ARG A 1 122 ? -8.102 -41.062 -8.945 1 51.53 122 ARG A C 1
ATOM 923 O O . ARG A 1 122 ? -8.625 -41.125 -7.828 1 51.53 122 ARG A O 1
ATOM 930 N N . ARG A 1 123 ? -6.797 -41.125 -8.883 1 54.78 123 ARG A N 1
ATOM 931 C CA . ARG A 1 123 ? -6.047 -40.469 -7.82 1 54.78 123 ARG A CA 1
ATOM 932 C C . ARG A 1 123 ? -6.695 -39.125 -7.449 1 54.78 123 ARG A C 1
ATOM 934 O O . ARG A 1 123 ? -6.77 -38.219 -8.273 1 54.78 123 ARG A O 1
ATOM 941 N N . GLN A 1 124 ? -7.676 -39.156 -6.516 1 63.41 124 GLN A N 1
ATOM 942 C CA . GLN A 1 124 ? -8.594 -38.125 -6.023 1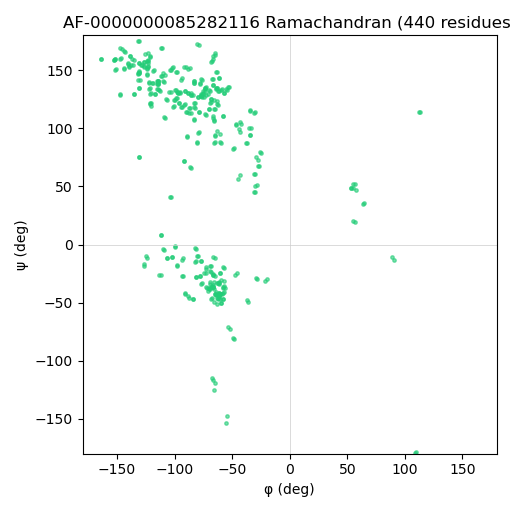 63.41 124 GLN A CA 1
ATOM 943 C C . GLN A 1 124 ? -7.84 -37.031 -5.27 1 63.41 124 GLN A C 1
ATOM 945 O O . GLN A 1 124 ? -6.969 -37.344 -4.449 1 63.41 124 GLN A O 1
ATOM 950 N N . ASN A 1 125 ? -7.746 -35.781 -5.844 1 76.31 125 ASN A N 1
ATOM 951 C CA . ASN A 1 125 ? -7.297 -34.656 -5.062 1 76.31 125 ASN A CA 1
ATOM 952 C C . ASN A 1 125 ? -7.758 -34.75 -3.609 1 76.31 125 ASN A C 1
ATOM 954 O O . ASN A 1 125 ? -8.898 -35.125 -3.338 1 76.31 125 ASN A O 1
ATOM 958 N N . GLU A 1 126 ? -6.727 -34.875 -2.746 1 85.38 126 GLU A N 1
ATOM 959 C CA . GLU A 1 126 ? -7.047 -34.875 -1.322 1 85.38 126 GLU A CA 1
ATOM 960 C C . GLU A 1 126 ? -7.359 -33.469 -0.832 1 85.38 126 GLU A C 1
ATOM 962 O O . GLU A 1 126 ? -6.629 -32.5 -1.14 1 85.38 126 GLU A O 1
ATOM 967 N N . VAL A 1 127 ? -8.531 -33.406 -0.192 1 90.06 127 VAL A N 1
ATOM 968 C CA . VAL A 1 127 ? -8.977 -32.125 0.281 1 90.06 127 VAL A CA 1
ATOM 969 C C . VAL A 1 127 ? -9.023 -32.094 1.808 1 90.06 127 VAL A C 1
ATOM 971 O O . VAL A 1 127 ? -9.469 -33.062 2.426 1 90.06 127 VAL A O 1
ATOM 974 N N . SER A 1 128 ? -8.516 -31.078 2.4 1 91.69 128 SER A N 1
ATOM 975 C CA . SER A 1 128 ? -8.586 -30.875 3.844 1 91.69 128 SER A CA 1
ATOM 976 C C . SER A 1 128 ? -8.75 -29.406 4.184 1 91.69 128 SER A C 1
ATOM 978 O O . SER A 1 128 ? -8.625 -28.547 3.307 1 91.69 128 SER A O 1
ATOM 980 N N . TYR A 1 129 ? -9.094 -29.141 5.402 1 93.06 129 TYR A N 1
ATOM 981 C CA . TYR A 1 129 ? -9.195 -27.75 5.855 1 93.06 129 TYR A CA 1
ATOM 982 C C . TYR A 1 129 ? -7.895 -27.297 6.516 1 93.06 129 TYR A C 1
ATOM 984 O O . TYR A 1 129 ? -7.215 -28.094 7.164 1 93.06 129 TYR A O 1
ATOM 992 N N . HIS A 1 130 ? -7.598 -26.109 6.246 1 93.94 130 HIS A N 1
ATOM 993 C CA . HIS A 1 130 ? -6.5 -25.422 6.914 1 93.94 130 HIS A CA 1
ATOM 994 C C . HIS A 1 130 ? -6.996 -24.188 7.648 1 93.94 130 HIS A C 1
ATOM 996 O O . HIS A 1 130 ? -7.723 -23.375 7.082 1 93.94 130 HIS A O 1
ATOM 1002 N N . THR A 1 131 ? -6.594 -24.094 8.922 1 95.25 131 THR A N 1
ATOM 1003 C CA . THR A 1 131 ? -7.047 -22.953 9.719 1 95.25 131 THR A CA 1
ATOM 1004 C C . THR A 1 131 ? -6.008 -21.844 9.703 1 95.25 131 THR A C 1
ATOM 1006 O O . THR A 1 131 ? -4.816 -22.094 9.891 1 95.25 131 THR A O 1
ATOM 1009 N N . VAL A 1 132 ? -6.477 -20.688 9.422 1 96.31 132 VAL A N 1
ATOM 1010 C CA . VAL A 1 132 ? -5.602 -19.516 9.414 1 96.31 132 VAL A CA 1
ATOM 1011 C C . VAL A 1 132 ? -6.129 -18.469 10.391 1 96.31 132 VAL A C 1
ATOM 1013 O O . VAL A 1 132 ? -7.336 -18.234 10.469 1 96.31 132 VAL A O 1
ATOM 1016 N N . GLU A 1 133 ? -5.211 -17.875 11.102 1 96.38 133 GLU A N 1
ATOM 1017 C CA . GLU A 1 133 ? -5.586 -16.797 12.023 1 96.38 133 GLU A CA 1
ATOM 1018 C C . GLU A 1 133 ? -5.34 -15.43 11.398 1 96.38 133 GLU A C 1
ATOM 1020 O O . GLU A 1 133 ? -4.281 -15.18 10.82 1 96.38 133 GLU A O 1
ATOM 1025 N N . VAL A 1 134 ? -6.309 -14.602 11.516 1 97.06 134 VAL A N 1
ATOM 1026 C CA . VAL A 1 134 ? -6.211 -13.242 11 1 97.06 134 VAL A CA 1
ATOM 1027 C C . VAL A 1 134 ? -6.641 -12.25 12.078 1 97.06 134 VAL A C 1
ATOM 1029 O O . VAL A 1 134 ? -7.5 -12.555 12.906 1 97.06 134 VAL A O 1
ATOM 1032 N N . LEU A 1 135 ? -6.062 -11.086 12.039 1 97.25 135 LEU A N 1
ATOM 1033 C CA . LEU A 1 135 ? -6.398 -10.055 13.008 1 97.25 135 LEU A CA 1
ATOM 1034 C C . LEU A 1 135 ? -7.477 -9.125 12.461 1 97.25 135 LEU A C 1
ATOM 1036 O O . LEU A 1 135 ? -7.281 -8.477 11.43 1 97.25 135 LEU A O 1
ATOM 1040 N N . ARG A 1 136 ? -8.531 -9.117 13.117 1 97.88 136 ARG A N 1
ATOM 1041 C CA . ARG A 1 136 ? -9.602 -8.18 12.828 1 97.88 136 ARG A CA 1
ATOM 1042 C C . ARG A 1 136 ? -9.453 -6.902 13.648 1 97.88 136 ARG A C 1
ATOM 1044 O O . ARG A 1 136 ? -9.203 -6.957 14.852 1 97.88 136 ARG A O 1
ATOM 1051 N N . HIS A 1 137 ? -9.562 -5.801 13 1 98.44 137 HIS A N 1
ATOM 1052 C CA . HIS A 1 137 ? -9.508 -4.527 13.711 1 98.44 137 HIS A CA 1
ATOM 1053 C C . HIS A 1 137 ? -10.906 -4.094 14.156 1 98.44 137 HIS A C 1
ATOM 1055 O O . HIS A 1 137 ? -11.742 -3.73 13.328 1 98.44 137 HIS A O 1
ATOM 1061 N N . VAL A 1 138 ? -11.055 -4.078 15.445 1 98.44 138 VAL A N 1
ATOM 1062 C CA . VAL A 1 138 ? -12.375 -3.797 15.992 1 98.44 138 VAL A CA 1
ATOM 1063 C C . VAL A 1 138 ? -12.523 -2.295 16.234 1 98.44 138 VAL A C 1
ATOM 1065 O O . VAL A 1 138 ? -13.586 -1.721 15.961 1 98.44 138 VAL A O 1
ATOM 1068 N N . GLU A 1 139 ? -11.5 -1.688 16.75 1 98.44 139 GLU A N 1
ATOM 1069 C CA . GLU A 1 139 ? -11.469 -0.247 16.984 1 98.44 139 GLU A CA 1
ATOM 1070 C C . GLU A 1 139 ? -10.172 0.366 16.453 1 98.44 139 GLU A C 1
ATOM 1072 O O . GLU A 1 139 ? -9.125 -0.277 16.469 1 98.44 139 GLU A O 1
ATOM 1077 N N . CYS A 1 140 ? -10.32 1.573 16.016 1 97.94 140 CYS A N 1
ATOM 1078 C CA . CYS A 1 140 ? -9.172 2.277 15.453 1 97.94 140 CYS A CA 1
ATOM 1079 C C . CYS A 1 140 ? -9.039 3.672 16.047 1 97.94 140 CYS A C 1
ATOM 1081 O O . CYS A 1 140 ? -10.016 4.227 16.562 1 97.94 140 CYS A O 1
ATOM 1083 N N . THR A 1 141 ? -7.871 4.199 16.016 1 95.81 141 THR A N 1
ATOM 1084 C CA . THR A 1 141 ? -7.598 5.547 16.516 1 95.81 141 THR A CA 1
ATOM 1085 C C . THR A 1 141 ? -6.414 6.16 15.773 1 95.81 141 THR A C 1
ATOM 1087 O O . THR A 1 141 ? -5.602 5.441 15.18 1 95.81 141 THR A O 1
ATOM 1090 N N . CYS A 1 142 ? -6.449 7.508 15.664 1 95.56 142 CYS A N 1
ATOM 1091 C CA . CYS A 1 142 ? -5.281 8.195 15.133 1 95.56 142 CYS A CA 1
ATOM 1092 C C . CYS A 1 142 ? -4.145 8.203 16.141 1 95.56 142 CYS A C 1
ATOM 1094 O O . CYS A 1 142 ? -4.285 8.758 17.234 1 95.56 142 CYS A O 1
ATOM 1096 N N . GLY A 1 143 ? -3.074 7.441 15.797 1 94.12 143 GLY A N 1
ATOM 1097 C CA . GLY A 1 143 ? -1.9 7.355 16.656 1 94.12 143 GLY A CA 1
ATOM 1098 C C . GLY A 1 143 ? -0.6 7.566 15.898 1 94.12 143 GLY A C 1
ATOM 1099 O O . GLY A 1 143 ? -0.606 7.812 14.688 1 94.12 143 GLY A O 1
ATOM 1100 N N . CYS A 1 144 ? 0.432 7.59 16.688 1 95.06 144 CYS A N 1
ATOM 1101 C CA . CYS A 1 144 ? 1.751 7.863 16.125 1 95.06 144 CYS A CA 1
ATOM 1102 C C . CYS A 1 144 ? 2.119 6.832 15.07 1 95.06 144 CYS A C 1
ATOM 1104 O O . CYS A 1 144 ? 1.919 5.633 15.273 1 95.06 144 CYS A O 1
ATOM 1106 N N . LYS A 1 145 ? 2.629 7.363 13.938 1 96 145 LYS A N 1
ATOM 1107 C CA . LYS A 1 145 ? 3.172 6.477 12.906 1 96 145 LYS A CA 1
ATOM 1108 C C . LYS A 1 145 ? 4.328 5.645 13.453 1 96 145 LYS A C 1
ATOM 1110 O O . LYS A 1 145 ? 4.371 4.43 13.266 1 96 145 LYS A O 1
ATOM 1115 N N . VAL A 1 146 ? 5.262 6.352 14.094 1 96.06 146 VAL A N 1
ATOM 1116 C CA . VAL A 1 146 ? 6.391 5.695 14.75 1 96.06 146 VAL A CA 1
ATOM 1117 C C . VAL A 1 146 ? 5.973 5.215 16.141 1 96.06 146 VAL A C 1
ATOM 1119 O O . VAL A 1 146 ? 5.473 5.996 16.953 1 96.06 146 VAL A O 1
ATOM 1122 N N . GLN A 1 147 ? 6.125 3.934 16.312 1 94.31 147 GLN A N 1
ATOM 1123 C CA . GLN A 1 147 ? 5.734 3.346 17.578 1 94.31 147 GLN A CA 1
ATOM 1124 C C . GLN A 1 147 ? 6.953 2.873 18.375 1 94.31 147 GLN A C 1
ATOM 1126 O O . GLN A 1 147 ? 8.07 2.871 17.844 1 94.31 147 GLN A O 1
ATOM 1131 N N . GLU A 1 148 ? 6.707 2.543 19.594 1 94.56 148 GLU A N 1
ATOM 1132 C CA . GLU A 1 148 ? 7.773 2.115 20.5 1 94.56 148 GLU A CA 1
ATOM 1133 C C . GLU A 1 148 ? 8.516 0.908 19.938 1 94.56 148 GLU A C 1
ATOM 1135 O O . GLU A 1 148 ? 9.742 0.804 20.078 1 94.56 148 GLU A O 1
ATOM 1140 N N . GLU A 1 149 ? 7.852 0.022 19.297 1 94.31 149 GLU A N 1
ATOM 1141 C CA . GLU A 1 149 ? 8.43 -1.207 18.766 1 94.31 149 GLU A CA 1
ATOM 1142 C C . GLU A 1 149 ? 9.391 -0.911 17.609 1 94.31 149 GLU A C 1
ATOM 1144 O O . GLU A 1 149 ? 10.203 -1.76 17.234 1 94.31 149 GLU A O 1
ATOM 1149 N N . HIS A 1 150 ? 9.258 0.284 17.031 1 95.69 150 HIS A N 1
ATOM 1150 C CA . HIS A 1 150 ? 10.117 0.672 15.914 1 95.69 150 HIS A CA 1
ATOM 1151 C C . HIS A 1 150 ? 11.469 1.182 16.422 1 95.69 150 HIS A C 1
ATOM 1153 O O . HIS A 1 150 ? 12.406 1.348 15.633 1 95.69 150 HIS A O 1
ATOM 1159 N N . CYS A 1 151 ? 11.523 1.462 17.734 1 96.88 151 CYS A N 1
ATOM 1160 C CA . CYS A 1 151 ? 12.75 1.995 18.312 1 96.88 151 CYS A CA 1
ATOM 1161 C C . CYS A 1 151 ? 13.688 0.87 18.75 1 96.88 151 CYS A C 1
ATOM 1163 O O . CYS A 1 151 ? 13.227 -0.214 19.109 1 96.88 151 CYS A O 1
ATOM 1165 N N . LYS A 1 152 ? 14.984 1.222 18.688 1 96.69 152 LYS A N 1
ATOM 1166 C CA . LYS A 1 152 ? 15.984 0.306 19.219 1 96.69 152 LYS A CA 1
ATOM 1167 C C . LYS A 1 152 ? 16.172 0.525 20.719 1 96.69 152 LYS A C 1
ATOM 1169 O O . LYS A 1 152 ? 16.719 1.556 21.141 1 96.69 152 LYS A O 1
ATOM 1174 N N . PRO A 1 153 ? 15.797 -0.449 21.516 1 94.25 153 PRO A N 1
ATOM 1175 C CA . PRO A 1 153 ? 15.758 -0.25 22.969 1 94.25 153 PRO A CA 1
ATOM 1176 C C . PRO A 1 153 ? 17.125 0.102 23.547 1 94.25 153 PRO A C 1
ATOM 1178 O O . PRO A 1 153 ? 17.203 0.799 24.562 1 94.25 153 PRO A O 1
ATOM 1181 N N . ASN A 1 154 ? 18.172 -0.204 23 1 95.69 154 ASN A N 1
ATOM 1182 C CA . ASN A 1 154 ? 19.5 0.024 23.547 1 95.69 154 ASN A CA 1
ATOM 1183 C C . ASN A 1 154 ? 19.969 1.454 23.312 1 95.69 154 ASN A C 1
ATOM 1185 O O . ASN A 1 154 ? 20.766 1.993 24.078 1 95.69 154 ASN A O 1
ATOM 1189 N N . ILE A 1 155 ? 19.469 1.952 22.312 1 96.75 155 ILE A N 1
ATOM 1190 C CA . ILE A 1 155 ? 20.062 3.242 21.984 1 96.75 155 ILE A CA 1
ATOM 1191 C C . ILE A 1 155 ? 18.969 4.305 21.891 1 96.75 155 ILE A C 1
ATOM 1193 O O . ILE A 1 155 ? 19.266 5.5 21.844 1 96.75 155 ILE A O 1
ATOM 1197 N N . HIS A 1 156 ? 17.75 3.881 21.906 1 96.88 156 HIS A N 1
ATOM 1198 C CA . HIS A 1 156 ? 16.641 4.824 21.781 1 96.88 156 HIS A CA 1
ATOM 1199 C C . HIS A 1 156 ? 15.75 4.801 23.016 1 96.88 156 HIS A C 1
ATOM 1201 O O . HIS A 1 156 ? 15.688 3.787 23.719 1 96.88 156 HIS A O 1
ATOM 1207 N N . THR A 1 157 ? 15.148 5.93 23.328 1 96.44 157 THR A N 1
ATOM 1208 C CA . THR A 1 157 ? 13.969 6.043 24.188 1 96.44 157 THR A CA 1
ATOM 1209 C C . THR A 1 157 ? 12.789 6.602 23.406 1 96.44 157 THR A C 1
ATOM 1211 O O . THR A 1 157 ? 12.922 7.586 22.672 1 96.44 157 THR A O 1
ATOM 1214 N N . TYR A 1 158 ? 11.695 5.883 23.547 1 97 158 TYR A N 1
ATOM 1215 C CA . TYR A 1 158 ? 10.508 6.301 22.812 1 97 158 TYR A CA 1
ATOM 1216 C C . TYR A 1 158 ? 9.836 7.488 23.484 1 97 158 TYR A C 1
ATOM 1218 O O . TYR A 1 158 ? 9.617 7.48 24.703 1 97 158 TYR A O 1
ATOM 1226 N N . ASN A 1 159 ? 9.609 8.516 22.672 1 95 159 ASN A N 1
ATOM 1227 C CA . ASN A 1 159 ? 8.859 9.695 23.125 1 95 159 ASN A CA 1
ATOM 1228 C C . ASN A 1 159 ? 7.484 9.758 22.469 1 95 159 ASN A C 1
ATOM 1230 O O . ASN A 1 159 ? 7.363 10.164 21.312 1 95 159 ASN A O 1
ATOM 1234 N N . GLU A 1 160 ? 6.43 9.539 23.188 1 91.75 160 GLU A N 1
ATOM 1235 C CA . GLU A 1 160 ? 5.074 9.445 22.656 1 91.75 160 GLU A CA 1
ATOM 1236 C C . GLU A 1 160 ? 4.559 10.82 22.234 1 91.75 160 GLU A C 1
ATOM 1238 O O . GLU A 1 160 ? 3.846 10.938 21.234 1 91.75 160 GLU A O 1
ATOM 1243 N N . SER A 1 161 ? 4.902 11.836 22.953 1 89.62 161 SER A N 1
ATOM 1244 C CA . SER A 1 161 ? 4.406 13.18 22.672 1 89.62 161 SER A CA 1
ATOM 1245 C C . SER A 1 161 ? 4.949 13.703 21.344 1 89.62 161 SER A C 1
ATOM 1247 O O . SER A 1 161 ? 4.293 14.5 20.672 1 89.62 161 SER A O 1
ATOM 1249 N N . GLU A 1 162 ? 6.055 13.211 20.984 1 90.94 162 GLU A N 1
ATOM 1250 C CA . GLU A 1 162 ? 6.664 13.68 19.75 1 90.94 162 GLU A CA 1
ATOM 1251 C C . GLU A 1 162 ? 6.617 12.594 18.672 1 90.94 162 GLU A C 1
ATOM 1253 O O . GLU A 1 162 ? 7.105 12.805 17.562 1 90.94 162 GLU A O 1
ATOM 1258 N N . CYS A 1 163 ? 6.137 11.453 19.016 1 93.62 163 CYS A N 1
ATOM 1259 C CA . CYS A 1 163 ? 6.016 10.336 18.094 1 93.62 163 CYS A CA 1
ATOM 1260 C C . CYS A 1 163 ? 7.359 10.008 17.453 1 93.62 163 CYS A C 1
ATOM 1262 O O . CYS A 1 163 ? 7.461 9.883 16.234 1 93.62 163 CYS A O 1
ATOM 1264 N N . SER A 1 164 ? 8.32 9.836 18.406 1 95.38 164 SER A N 1
ATOM 1265 C CA . SER A 1 164 ? 9.656 9.648 17.844 1 95.38 164 SER A CA 1
ATOM 1266 C C . SER A 1 164 ? 10.539 8.828 18.781 1 95.38 164 SER A C 1
ATOM 1268 O O . SER A 1 164 ? 10.227 8.695 19.969 1 95.38 164 SER A O 1
ATOM 1270 N N . CYS A 1 165 ? 11.555 8.258 18.141 1 96.81 165 CYS A N 1
ATOM 1271 C CA . CYS A 1 165 ? 12.625 7.621 18.891 1 96.81 165 CYS A CA 1
ATOM 1272 C C . CYS A 1 165 ? 13.75 8.602 19.188 1 96.81 165 CYS A C 1
ATOM 1274 O O . CYS A 1 165 ? 14.367 9.133 18.266 1 96.81 165 CYS A O 1
ATOM 1276 N N . VAL A 1 166 ? 14.016 8.797 20.453 1 96.12 166 VAL A N 1
ATOM 1277 C CA . VAL A 1 166 ? 15.039 9.758 20.844 1 96.12 166 VAL A CA 1
ATOM 1278 C C . VAL A 1 166 ? 16.297 9.023 21.281 1 96.12 166 VAL A C 1
ATOM 1280 O O . VAL A 1 166 ? 16.234 8.078 22.078 1 96.12 166 VAL A O 1
ATOM 1283 N N . CYS A 1 167 ?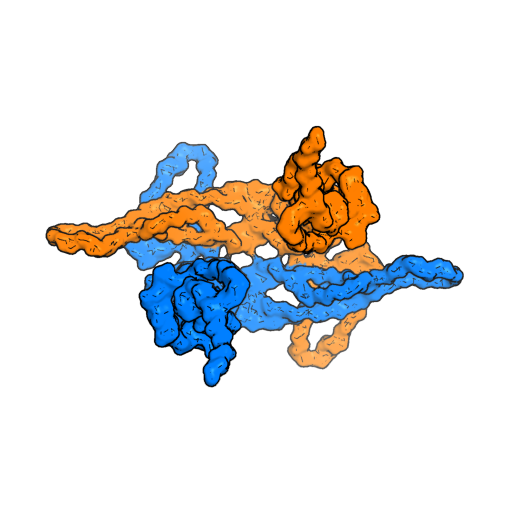 17.453 9.492 20.703 1 96.81 167 CYS A N 1
ATOM 1284 C CA . CYS A 1 167 ? 18.734 8.875 21.062 1 96.81 167 CYS A CA 1
ATOM 1285 C C . CYS A 1 167 ? 19.078 9.156 22.516 1 96.81 167 CYS A C 1
ATOM 1287 O O . CYS A 1 167 ? 18.875 10.266 23 1 96.81 167 CYS A O 1
ATOM 1289 N N . ASN A 1 168 ? 19.656 8.188 23.172 1 96.19 168 ASN A N 1
ATOM 1290 C CA . ASN A 1 168 ? 20.016 8.305 24.578 1 96.19 168 ASN A CA 1
ATOM 1291 C C . ASN A 1 168 ? 21.281 9.125 24.781 1 96.19 168 ASN A C 1
ATOM 1293 O O . ASN A 1 168 ? 21.516 9.664 25.859 1 96.19 168 ASN A O 1
ATOM 1297 N N . ASN A 1 169 ? 22.156 9.164 23.828 1 95.06 169 ASN A N 1
ATOM 1298 C CA . ASN A 1 169 ? 23.422 9.875 23.922 1 95.06 169 ASN A CA 1
ATOM 1299 C C . ASN A 1 169 ? 23.312 11.305 23.406 1 95.06 169 ASN A C 1
ATOM 1301 O O . ASN A 1 169 ? 23.969 11.664 22.422 1 95.06 169 ASN A O 1
ATOM 1305 N N . SER A 1 170 ? 22.641 12.125 24.172 1 93 170 SER A N 1
ATOM 1306 C CA . SER A 1 170 ? 22.344 13.492 23.766 1 93 170 SER A CA 1
ATOM 1307 C C . SER A 1 170 ? 23.609 14.336 23.672 1 93 170 SER A C 1
ATOM 1309 O O . SER A 1 170 ? 23.719 15.203 22.797 1 93 170 SER A O 1
ATOM 1311 N N . GLU A 1 171 ? 24.609 14.133 24.562 1 94.38 171 GLU A N 1
ATOM 1312 C CA . GLU A 1 171 ? 25.859 14.891 24.547 1 94.38 171 GLU A CA 1
ATOM 1313 C C . GLU A 1 171 ? 26.625 14.664 23.234 1 94.38 171 GLU A C 1
ATOM 1315 O O . GLU A 1 171 ? 27.125 15.617 22.641 1 94.38 171 GLU A O 1
ATOM 1320 N N . GLU A 1 172 ? 26.688 13.398 22.891 1 93.69 172 GLU A N 1
ATOM 1321 C CA . GLU A 1 172 ? 27.359 13.094 21.641 1 93.69 172 GLU A CA 1
ATOM 1322 C C . GLU A 1 172 ? 26.656 13.742 20.453 1 93.69 172 GLU A C 1
ATOM 1324 O O . GLU A 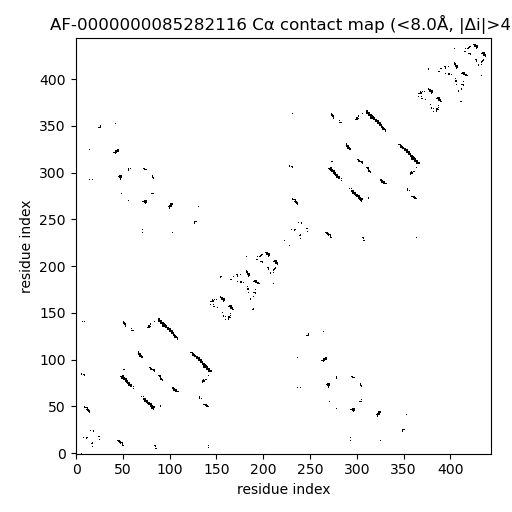1 172 ? 27.297 14.234 19.531 1 93.69 172 GLU A O 1
ATOM 1329 N N . LYS A 1 173 ? 25.391 13.688 20.484 1 95.25 173 LYS A N 1
ATOM 1330 C CA . LYS A 1 173 ? 24.594 14.32 19.438 1 95.25 173 LYS A CA 1
ATOM 1331 C C . LYS A 1 173 ? 24.891 15.82 19.344 1 95.25 173 LYS A C 1
ATOM 1333 O O . LYS A 1 173 ? 25.141 16.344 18.25 1 95.25 173 LYS A O 1
ATOM 1338 N N . ASN A 1 174 ? 24.922 16.5 20.469 1 94.75 174 ASN A N 1
ATOM 1339 C CA . ASN A 1 174 ? 25.203 17.922 20.5 1 94.75 174 ASN A CA 1
ATOM 1340 C C . ASN A 1 174 ? 26.594 18.234 19.953 1 94.75 174 ASN A C 1
ATOM 1342 O O . ASN A 1 174 ? 26.75 19.188 19.172 1 94.75 174 ASN A O 1
ATOM 1346 N N . ASN A 1 175 ? 27.5 17.422 20.406 1 93.81 175 ASN A N 1
ATOM 1347 C CA . ASN A 1 175 ? 28.875 17.609 19.922 1 93.81 175 ASN A CA 1
ATOM 1348 C C . ASN A 1 175 ? 28.953 17.422 18.406 1 93.81 175 ASN A C 1
ATOM 1350 O O . ASN A 1 175 ? 29.656 18.188 17.719 1 93.81 175 ASN A O 1
ATOM 1354 N N . CYS A 1 176 ? 28.281 16.469 17.938 1 94.81 176 CYS A N 1
ATOM 1355 C CA . CYS A 1 176 ? 28.25 16.188 16.5 1 94.81 176 CYS A CA 1
ATOM 1356 C C . CYS A 1 176 ? 27.641 17.359 15.734 1 94.81 176 CYS A C 1
ATOM 1358 O O . CYS A 1 176 ? 28.203 17.828 14.742 1 94.81 176 CYS A O 1
ATOM 1360 N N . GLU A 1 177 ? 26.516 17.859 16.219 1 93.5 177 GLU A N 1
ATOM 1361 C CA . GLU A 1 177 ? 25.766 18.922 15.531 1 93.5 177 GLU A CA 1
ATOM 1362 C C . GLU A 1 177 ? 26.531 20.234 15.555 1 93.5 177 GLU A C 1
ATOM 1364 O O . GLU A 1 177 ? 26.328 21.094 14.688 1 93.5 177 GLU A O 1
ATOM 1369 N N . ALA A 1 178 ? 27.438 20.375 16.547 1 93.88 178 ALA A N 1
ATOM 1370 C CA . ALA A 1 178 ? 28.297 21.547 16.594 1 93.88 178 ALA A CA 1
ATOM 1371 C C . ALA A 1 178 ? 29.281 21.578 15.422 1 93.88 178 ALA A C 1
ATOM 1373 O O . ALA A 1 178 ? 29.734 22.641 15.008 1 93.88 178 ALA A O 1
ATOM 1374 N N . GLN A 1 179 ? 29.562 20.422 14.914 1 90.75 179 GLN A N 1
ATOM 1375 C CA . GLN A 1 179 ? 30.453 20.297 13.766 1 90.75 179 GLN A CA 1
ATOM 1376 C C . GLN A 1 179 ? 29.656 20.016 12.484 1 90.75 179 GLN A C 1
ATOM 1378 O O . GLN A 1 179 ? 30 19.109 11.719 1 90.75 179 GLN A O 1
ATOM 1383 N N . ASN A 1 180 ? 28.5 20.688 12.289 1 89.06 180 ASN A N 1
ATOM 1384 C CA . ASN A 1 180 ? 27.5 20.406 11.273 1 89.06 180 ASN A CA 1
ATOM 1385 C C . ASN A 1 180 ? 28.047 20.641 9.867 1 89.06 180 ASN A C 1
ATOM 1387 O O . ASN A 1 180 ? 27.453 20.188 8.883 1 89.06 180 ASN A O 1
ATOM 1391 N N . LEU A 1 181 ? 29.203 21.266 9.742 1 90.12 181 LEU A N 1
ATOM 1392 C CA . LEU A 1 181 ? 29.766 21.516 8.422 1 90.12 181 LEU A CA 1
ATOM 1393 C C . LEU A 1 181 ? 30.391 20.25 7.844 1 90.12 181 LEU A C 1
ATOM 1395 O O . LEU A 1 181 ? 30.281 20 6.645 1 90.12 181 LEU A O 1
ATOM 1399 N N . THR A 1 182 ? 30.953 19.438 8.781 1 91.75 182 THR A N 1
ATOM 1400 C CA . THR A 1 182 ? 31.688 18.281 8.312 1 91.75 182 THR A CA 1
ATOM 1401 C C . THR A 1 182 ? 30.953 16.984 8.68 1 91.75 182 THR A C 1
ATOM 1403 O O . THR A 1 182 ? 31.172 15.945 8.055 1 91.75 182 THR A O 1
ATOM 1406 N N . LYS A 1 183 ? 30.203 17.078 9.719 1 95.38 183 LYS A N 1
ATOM 1407 C CA . LYS A 1 183 ? 29.594 15.875 10.258 1 95.38 183 LYS A CA 1
ATOM 1408 C C . LYS A 1 183 ? 28.062 16.016 10.312 1 95.38 183 LYS A C 1
ATOM 1410 O O . LYS A 1 183 ? 27.531 17.109 10.188 1 95.38 183 LYS A O 1
ATOM 1415 N N . TYR A 1 184 ? 27.406 14.852 10.352 1 95.75 184 TYR A N 1
ATOM 1416 C CA . TYR A 1 184 ? 25.969 14.828 10.578 1 95.75 184 TYR A CA 1
ATOM 1417 C C . TYR A 1 184 ? 25.578 13.711 11.547 1 95.75 184 TYR A C 1
ATOM 1419 O O . TYR A 1 184 ? 26.281 12.703 11.648 1 95.75 184 TYR A O 1
ATOM 1427 N N . TRP A 1 185 ? 24.438 13.945 12.211 1 95.06 185 TRP A N 1
ATOM 1428 C CA . TRP A 1 185 ? 23.922 12.992 13.188 1 95.06 185 TRP A CA 1
ATOM 1429 C C . TRP A 1 185 ? 22.859 12.102 12.562 1 95.06 185 TRP A C 1
ATOM 1431 O O . TRP A 1 185 ? 21.953 12.578 11.867 1 95.06 185 TRP A O 1
ATOM 1441 N N . ASP A 1 186 ? 23 10.805 12.781 1 94.81 186 ASP A N 1
ATOM 1442 C CA . ASP A 1 186 ? 22 9.852 12.32 1 94.81 186 ASP A CA 1
ATOM 1443 C C . ASP A 1 186 ? 21.094 9.422 13.469 1 94.81 186 ASP A C 1
ATOM 1445 O O . ASP A 1 186 ? 21.516 8.68 14.352 1 94.81 186 ASP A O 1
ATOM 1449 N N . ASN A 1 187 ? 19.859 9.711 13.312 1 94 187 ASN A N 1
ATOM 1450 C CA . ASN A 1 187 ? 18.922 9.461 14.391 1 94 187 ASN A CA 1
ATOM 1451 C C . ASN A 1 187 ? 18.562 7.98 14.492 1 94 187 ASN A C 1
ATOM 1453 O O . ASN A 1 187 ? 18.047 7.527 15.516 1 94 187 ASN A O 1
ATOM 1457 N N . ASP A 1 188 ? 18.844 7.207 13.555 1 94.69 188 ASP A N 1
ATOM 1458 C CA . ASP A 1 188 ? 18.531 5.781 13.602 1 94.69 188 ASP A CA 1
ATOM 1459 C C . ASP A 1 188 ? 19.625 5.008 14.344 1 94.69 188 ASP A C 1
ATOM 1461 O O . ASP A 1 188 ? 19.328 4.195 15.227 1 94.69 188 ASP A O 1
ATOM 1465 N N . SER A 1 189 ? 20.891 5.262 14.016 1 95.12 189 SER A N 1
ATOM 1466 C CA . SER A 1 189 ? 22.016 4.555 14.633 1 95.12 189 SER A CA 1
ATOM 1467 C C . SER A 1 189 ? 22.547 5.316 15.844 1 95.12 189 SER A C 1
ATOM 1469 O O . SER A 1 189 ? 23.328 4.777 16.625 1 95.12 189 SER A O 1
ATOM 1471 N N . CYS A 1 190 ? 22.109 6.48 15.969 1 96.81 190 CYS A N 1
ATOM 1472 C CA . CYS A 1 190 ? 22.562 7.348 17.047 1 96.81 190 CYS A CA 1
ATOM 1473 C C . CYS A 1 190 ? 24.078 7.488 17.047 1 96.81 190 CYS A C 1
ATOM 1475 O O . CYS A 1 190 ? 24.719 7.34 18.078 1 96.81 190 CYS A O 1
ATOM 1477 N N . ASN A 1 191 ? 24.547 7.762 15.867 1 94.75 191 ASN A N 1
ATOM 1478 C CA . ASN A 1 191 ? 25.984 7.934 15.68 1 94.75 191 ASN A CA 1
ATOM 1479 C C . ASN A 1 191 ? 26.297 9.133 14.789 1 94.75 191 ASN A C 1
ATOM 1481 O O . ASN A 1 191 ? 25.422 9.617 14.07 1 94.75 191 ASN A O 1
ATOM 1485 N N . CYS A 1 192 ? 27.484 9.586 14.906 1 94.88 192 CYS A N 1
ATOM 1486 C CA . CYS A 1 192 ? 27.969 10.734 14.141 1 94.88 192 CYS A CA 1
ATOM 1487 C C . CYS A 1 192 ? 28.766 10.281 12.93 1 94.88 192 CYS A C 1
ATOM 1489 O O . CYS A 1 192 ? 29.656 9.438 13.047 1 94.88 192 CYS A O 1
ATOM 1491 N N . TYR A 1 193 ? 28.344 10.797 11.781 1 94.56 193 TYR A N 1
ATOM 1492 C CA . TYR A 1 193 ? 29.016 10.375 10.562 1 94.56 193 TYR A CA 1
ATOM 1493 C C . TYR A 1 193 ? 29.562 11.578 9.797 1 94.56 193 TYR A C 1
ATOM 1495 O O . TYR A 1 193 ? 29.094 12.703 9.984 1 94.56 193 TYR A O 1
ATOM 1503 N N . CYS A 1 194 ? 30.578 11.273 8.938 1 94.44 194 CYS A N 1
ATOM 1504 C CA . CYS A 1 194 ? 31.141 12.32 8.094 1 94.44 194 CYS A CA 1
ATOM 1505 C C . CYS A 1 194 ? 30.312 12.516 6.84 1 94.44 194 CYS A C 1
ATOM 1507 O O . CYS A 1 194 ? 29.828 11.547 6.246 1 94.44 194 CYS A O 1
ATOM 1509 N N . ARG A 1 195 ? 30.094 13.711 6.414 1 93.25 195 ARG A N 1
ATOM 1510 C CA . ARG A 1 195 ? 29.266 14.047 5.262 1 93.25 195 ARG A CA 1
ATOM 1511 C C . ARG A 1 195 ? 29.922 13.602 3.963 1 93.25 195 ARG A C 1
ATOM 1513 O O . ARG A 1 195 ? 29.25 13.164 3.031 1 93.25 195 ARG A O 1
ATOM 1520 N N . ARG A 1 196 ? 31.203 13.664 3.955 1 91.44 196 ARG A N 1
ATOM 1521 C CA . ARG A 1 196 ? 31.938 13.383 2.721 1 91.44 196 ARG A CA 1
ATOM 1522 C C . ARG A 1 196 ? 33.062 12.391 2.963 1 91.44 196 ARG A C 1
ATOM 1524 O O . ARG A 1 196 ? 34.219 12.773 3.051 1 91.44 196 ARG A O 1
ATOM 1531 N N . PRO A 1 197 ? 32.719 11.219 3.107 1 89.12 197 PRO A N 1
ATOM 1532 C CA . PRO A 1 197 ? 33.781 10.219 3.227 1 89.12 197 PRO A CA 1
ATOM 1533 C C . PRO A 1 197 ? 34.594 10.055 1.938 1 89.12 197 PRO A C 1
ATOM 1535 O O . PRO A 1 197 ? 34.031 10.156 0.842 1 89.12 197 PRO A O 1
ATOM 1538 N N . GLU A 1 198 ? 35.875 9.953 2.021 1 87.81 198 GLU A N 1
ATOM 1539 C CA . GLU A 1 198 ? 36.781 9.852 0.875 1 87.81 198 GLU A CA 1
ATOM 1540 C C . GLU A 1 198 ? 37.656 8.602 0.963 1 87.81 198 GLU A C 1
ATOM 1542 O O . GLU A 1 198 ? 37.875 8.078 2.053 1 87.81 198 GLU A O 1
ATOM 1547 N N . GLU A 1 199 ? 37.938 8.062 -0.224 1 89.06 199 GLU A N 1
ATOM 1548 C CA . GLU A 1 199 ? 38.906 6.969 -0.261 1 89.06 199 GLU A CA 1
ATOM 1549 C C . GLU A 1 199 ? 40.344 7.484 -0.033 1 89.06 199 GLU A C 1
ATOM 1551 O O . GLU A 1 199 ? 40.719 8.523 -0.576 1 89.06 199 GLU A O 1
ATOM 1556 N N . CYS A 1 200 ? 40.938 6.742 0.772 1 87.31 200 CYS A N 1
ATOM 1557 C CA . CYS A 1 200 ? 42.281 7.168 1.136 1 87.31 200 CYS A CA 1
ATOM 1558 C C . CYS A 1 200 ? 43.312 6.348 0.397 1 87.31 200 CYS A C 1
ATOM 1560 O O . CYS A 1 200 ? 43.031 5.258 -0.098 1 87.31 200 CYS A O 1
ATOM 1562 N N . SER A 1 201 ? 44.438 6.941 0.184 1 83.56 201 SER A N 1
ATOM 1563 C CA . SER A 1 201 ? 45.594 6.273 -0.438 1 83.56 201 SER A CA 1
ATOM 1564 C C . SER A 1 201 ? 46.125 5.148 0.446 1 83.56 201 SER A C 1
ATOM 1566 O O . SER A 1 201 ? 45.719 5.016 1.603 1 83.56 201 SER A O 1
ATOM 1568 N N . SER A 1 202 ? 46.906 4.324 -0.199 1 82.31 202 SER A N 1
ATOM 1569 C CA . SER A 1 202 ? 47.5 3.244 0.563 1 82.31 202 SER A CA 1
ATOM 1570 C C . SER A 1 202 ? 48.25 3.777 1.79 1 82.31 202 SER A C 1
ATOM 1572 O O . SER A 1 202 ? 48.938 4.805 1.716 1 82.31 202 SER A O 1
ATOM 1574 N N . GLY A 1 203 ? 48.062 3.141 2.918 1 85.62 203 GLY A N 1
ATOM 1575 C CA . GLY A 1 203 ? 48.719 3.535 4.164 1 85.62 203 GLY A CA 1
ATOM 1576 C C . GLY A 1 203 ? 47.875 4.531 4.965 1 85.62 203 GLY A C 1
ATOM 1577 O O . GLY A 1 203 ? 48.281 4.906 6.074 1 85.62 203 GLY A O 1
ATOM 1578 N N . GLN A 1 204 ? 46.969 5.023 4.371 1 89.12 204 GLN A N 1
ATOM 1579 C CA . GLN A 1 204 ? 46.094 5.973 5.051 1 89.12 204 GLN A CA 1
ATOM 1580 C C . GLN A 1 204 ? 44.719 5.359 5.316 1 89.12 204 GLN A C 1
ATOM 1582 O O . GLN A 1 204 ? 44.312 4.406 4.645 1 89.12 204 GLN A O 1
ATOM 1587 N N . TYR A 1 205 ? 44.156 5.773 6.457 1 89.5 205 TYR A N 1
ATOM 1588 C CA . TYR A 1 205 ? 42.781 5.352 6.73 1 89.5 205 TYR A CA 1
ATOM 1589 C C . TYR A 1 205 ? 41.875 6.559 6.969 1 89.5 205 TYR A C 1
ATOM 1591 O O . TYR A 1 205 ? 42.312 7.605 7.43 1 89.5 205 TYR A O 1
ATOM 1599 N N . PHE A 1 206 ? 40.656 6.434 6.668 1 91.5 206 PHE A N 1
ATOM 1600 C CA . PHE A 1 206 ? 39.719 7.512 6.859 1 91.5 206 PHE A CA 1
ATOM 1601 C C . PHE A 1 206 ? 39.219 7.562 8.305 1 91.5 206 PHE A C 1
ATOM 1603 O O . PHE A 1 206 ? 38.594 6.617 8.789 1 91.5 206 PHE A O 1
ATOM 1610 N N . SER A 1 207 ? 39.562 8.703 8.898 1 88.88 207 SER A N 1
ATOM 1611 C CA . SER A 1 207 ? 39.188 8.875 10.297 1 88.88 207 SER A CA 1
ATOM 1612 C C . SER A 1 207 ? 37.75 9.422 10.422 1 88.88 207 SER A C 1
ATOM 1614 O O . SER A 1 207 ? 37.438 10.469 9.859 1 88.88 207 SER A O 1
ATOM 1616 N N . GLN A 1 208 ? 36.969 8.773 11.25 1 87.5 208 GLN A N 1
ATOM 1617 C CA . GLN A 1 208 ? 35.625 9.242 11.484 1 87.5 208 GLN A CA 1
ATOM 1618 C C . GLN A 1 208 ? 35.594 10.398 12.484 1 87.5 208 GLN A C 1
ATOM 1620 O O . GLN A 1 208 ? 34.594 11.094 12.617 1 87.5 208 GLN A O 1
ATOM 1625 N N . ILE A 1 209 ? 36.719 10.586 13.062 1 85.62 209 ILE A N 1
ATOM 1626 C CA . ILE A 1 209 ? 36.812 11.656 14.047 1 85.62 209 ILE A CA 1
ATOM 1627 C C . ILE A 1 209 ? 37.188 12.969 13.352 1 85.62 209 ILE A C 1
ATOM 1629 O O . ILE A 1 209 ? 36.469 13.969 13.508 1 85.62 209 ILE A O 1
ATOM 1633 N N . SER A 1 210 ? 38.125 12.906 12.484 1 88.88 210 SER A N 1
ATOM 1634 C CA . SER A 1 210 ? 38.594 14.133 11.828 1 88.88 210 SER A CA 1
ATOM 1635 C C . SER A 1 210 ? 37.938 14.297 10.461 1 88.88 210 SER A C 1
ATOM 1637 O O . SER A 1 210 ? 38 15.375 9.867 1 88.88 210 SER A O 1
ATOM 1639 N N . CYS A 1 211 ? 37.406 13.234 9.93 1 93.38 211 CYS A N 1
ATOM 1640 C CA . CYS A 1 211 ? 36.781 13.195 8.609 1 93.38 211 CYS A CA 1
ATOM 1641 C C . CYS A 1 211 ? 37.781 13.484 7.52 1 93.38 211 CYS A C 1
ATOM 1643 O O . CYS A 1 211 ? 37.5 14.18 6.551 1 93.38 211 CYS A O 1
ATOM 1645 N N . ARG A 1 212 ? 38.969 13.031 7.762 1 92.25 212 ARG A N 1
ATOM 1646 C CA . ARG A 1 212 ? 40.062 13.156 6.812 1 92.25 212 ARG A CA 1
ATOM 1647 C C . ARG A 1 212 ? 40.906 11.883 6.789 1 92.25 212 ARG A C 1
ATOM 1649 O O . ARG A 1 212 ? 40.812 11.039 7.684 1 92.25 212 ARG A O 1
ATOM 1656 N N . CYS A 1 213 ? 41.562 11.703 5.695 1 92.94 213 CYS A N 1
ATOM 1657 C CA . CYS A 1 213 ? 42.531 10.602 5.629 1 92.94 213 CYS A CA 1
ATOM 1658 C C . CYS A 1 213 ? 43.719 10.875 6.52 1 92.94 213 CYS A C 1
ATOM 1660 O O . CYS A 1 213 ? 44.344 11.938 6.43 1 92.94 213 CYS A O 1
ATOM 1662 N N . GLU A 1 214 ? 43.969 9.969 7.453 1 90.88 214 GLU A N 1
ATOM 1663 C CA . GLU A 1 214 ? 45.094 10.078 8.375 1 90.88 214 GLU A CA 1
ATOM 1664 C C . GLU A 1 214 ? 46.094 8.945 8.164 1 90.88 214 GLU A C 1
ATOM 1666 O O . GLU A 1 214 ? 45.719 7.855 7.727 1 90.88 214 GLU A O 1
ATOM 1671 N N . THR A 1 215 ? 47.312 9.109 8.219 1 86.75 215 THR A N 1
ATOM 1672 C CA . THR A 1 215 ? 48.375 8.133 8 1 86.75 215 THR A CA 1
ATOM 1673 C C . THR A 1 215 ? 48.5 7.195 9.195 1 86.75 215 THR A C 1
ATOM 1675 O O . THR A 1 215 ? 48.281 7.609 10.344 1 86.75 215 THR A O 1
ATOM 1678 N N . ILE A 1 216 ? 48.562 5.902 8.938 1 76.5 216 ILE A N 1
ATOM 1679 C CA . ILE A 1 216 ? 48.812 4.926 9.992 1 76.5 216 ILE A CA 1
ATOM 1680 C C . ILE A 1 216 ? 50.188 5.102 10.57 1 76.5 216 ILE A C 1
ATOM 1682 O O . ILE A 1 216 ? 51.188 5.047 9.836 1 76.5 216 ILE A O 1
ATOM 1686 N N . ALA A 1 217 ? 50.469 5.848 11.641 1 63.94 217 ALA A N 1
ATOM 1687 C CA . ALA A 1 217 ? 51.781 5.969 12.273 1 63.94 217 ALA A CA 1
ATOM 1688 C C . ALA A 1 217 ? 52.406 4.594 12.508 1 63.94 217 ALA A C 1
ATOM 1690 O O . ALA A 1 217 ? 51.812 3.736 13.164 1 63.94 217 ALA A O 1
ATOM 1691 N N . SER A 1 218 ? 53.031 3.955 11.625 1 52.88 218 SER A N 1
ATOM 1692 C CA . SER A 1 218 ? 53.875 2.801 11.922 1 52.88 218 SER A CA 1
ATOM 1693 C C . SER A 1 218 ? 54.75 3.049 13.148 1 52.88 218 SER A C 1
ATOM 1695 O O . SER A 1 218 ? 55.375 4.102 13.273 1 52.88 218 SER A O 1
ATOM 1697 N N . ARG A 1 219 ? 54.438 2.582 14.383 1 44.19 219 ARG A N 1
ATOM 1698 C CA . ARG A 1 219 ? 55.375 2.482 15.477 1 44.19 219 ARG A CA 1
ATOM 1699 C C . ARG A 1 219 ? 56.719 1.914 14.992 1 44.19 219 ARG A C 1
ATOM 1701 O O . ARG A 1 219 ? 56.844 0.7 14.828 1 44.19 219 ARG A O 1
ATOM 1708 N N . ILE A 1 220 ? 57.469 2.387 14.141 1 41.47 220 ILE A N 1
ATOM 1709 C CA . ILE A 1 220 ? 58.875 1.973 14.172 1 41.47 220 ILE A CA 1
ATOM 1710 C C . ILE A 1 220 ? 59.5 2.426 15.484 1 41.47 220 ILE A C 1
ATOM 1712 O O . ILE A 1 220 ? 59.469 3.613 15.82 1 41.47 220 ILE A O 1
ATOM 1716 N N . GLY A 1 221 ? 59.594 1.49 16.531 1 36.97 221 GLY A N 1
ATOM 1717 C CA . GLY A 1 221 ? 60.5 1.559 17.672 1 36.97 221 GLY A CA 1
ATOM 1718 C C . GLY A 1 221 ? 61.812 2.246 17.375 1 36.97 221 GLY A C 1
ATOM 1719 O O . GLY A 1 221 ? 62.5 1.901 16.406 1 36.97 221 GLY A O 1
ATOM 1720 N N . LYS A 1 222 ? 62.125 3.445 17.953 1 23.5 222 LYS A N 1
ATOM 1721 C CA . LYS A 1 222 ? 63.5 3.604 18.406 1 23.5 222 LYS A CA 1
ATOM 1722 C C . LYS A 1 222 ? 63.781 2.764 19.656 1 23.5 222 LYS A C 1
ATOM 1724 O O . LYS A 1 222 ? 62.906 2.633 20.516 1 23.5 222 LYS A O 1
ATOM 1729 N N . MET B 1 1 ? -3.584 -23.609 -15.617 1 65.69 1 MET B N 1
ATOM 1730 C CA . MET B 1 1 ? -5.027 -23.438 -15.75 1 65.69 1 MET B CA 1
ATOM 1731 C C . MET B 1 1 ? -5.363 -22.484 -16.891 1 65.69 1 MET B C 1
ATOM 1733 O O . MET B 1 1 ? -4.672 -21.484 -17.078 1 65.69 1 MET B O 1
ATOM 1737 N N . ASP B 1 2 ? -6.215 -22.953 -17.734 1 76.5 2 ASP B N 1
ATOM 1738 C CA . ASP B 1 2 ? -6.562 -22.141 -18.891 1 76.5 2 ASP B CA 1
ATOM 1739 C C . ASP B 1 2 ? -7.324 -20.875 -18.469 1 76.5 2 ASP B C 1
ATOM 1741 O O . ASP B 1 2 ? -7.793 -20.781 -17.328 1 76.5 2 ASP B O 1
ATOM 1745 N N . THR B 1 3 ? -7.375 -19.891 -19.344 1 77.25 3 THR B N 1
ATOM 1746 C CA . THR B 1 3 ? -7.93 -18.578 -19.094 1 77.25 3 THR B CA 1
ATOM 1747 C C . THR B 1 3 ? -9.398 -18.672 -18.672 1 77.25 3 THR B C 1
ATOM 1749 O O . THR B 1 3 ? -9.852 -17.922 -17.812 1 77.25 3 THR B O 1
ATOM 1752 N N . GLU B 1 4 ? -10.078 -19.578 -19.281 1 79.88 4 GLU B N 1
ATOM 1753 C CA . GLU B 1 4 ? -11.5 -19.719 -18.953 1 79.88 4 GLU B CA 1
ATOM 1754 C C . GLU B 1 4 ? -11.688 -20.234 -17.531 1 79.88 4 GLU B C 1
ATOM 1756 O O . GLU B 1 4 ? -12.539 -19.719 -16.797 1 79.88 4 GLU B O 1
ATOM 1761 N N . ASN B 1 5 ? -10.938 -21.234 -17.188 1 83.19 5 ASN B N 1
ATOM 1762 C CA . ASN B 1 5 ? -11.008 -21.781 -15.836 1 83.19 5 ASN B CA 1
ATOM 1763 C C . ASN B 1 5 ? -10.609 -20.75 -14.789 1 83.19 5 ASN B C 1
ATOM 1765 O O . ASN B 1 5 ? -11.195 -20.703 -13.711 1 83.19 5 ASN B O 1
ATOM 1769 N N . LEU B 1 6 ? -9.727 -19.969 -15.227 1 86 6 LEU B N 1
ATOM 1770 C CA . LEU B 1 6 ? -9.281 -18.922 -14.305 1 86 6 LEU B CA 1
ATOM 1771 C C . LEU B 1 6 ? -10.383 -17.891 -14.078 1 86 6 LEU B C 1
ATOM 1773 O O . LEU B 1 6 ? -10.562 -17.422 -12.953 1 86 6 LEU B O 1
ATOM 1777 N N . SER B 1 7 ? -11.125 -17.562 -15.125 1 87 7 SER B N 1
ATOM 1778 C CA . SER B 1 7 ? -12.219 -16.609 -15.016 1 87 7 SER B CA 1
ATOM 1779 C C . SER B 1 7 ? -13.328 -17.141 -14.102 1 87 7 SER B C 1
ATOM 1781 O O . SER B 1 7 ? -13.867 -16.406 -13.281 1 87 7 SER B O 1
ATOM 1783 N N . ARG B 1 8 ? -13.625 -18.391 -14.297 1 89.12 8 ARG B N 1
ATOM 1784 C CA . ARG B 1 8 ? -14.641 -19.016 -13.453 1 89.12 8 ARG B CA 1
ATOM 1785 C C . ARG B 1 8 ? -14.188 -19.078 -12 1 89.12 8 ARG B C 1
ATOM 1787 O O . ARG B 1 8 ? -14.969 -18.812 -11.086 1 89.12 8 ARG B O 1
ATOM 1794 N N . LEU B 1 9 ? -12.969 -19.422 -11.844 1 90.31 9 LEU B N 1
ATOM 1795 C CA . LEU B 1 9 ? -12.406 -19.516 -10.5 1 90.31 9 LEU B CA 1
ATOM 1796 C C . LEU B 1 9 ? -12.461 -18.156 -9.797 1 90.31 9 LEU B C 1
ATOM 1798 O O . LEU B 1 9 ? -12.758 -18.094 -8.602 1 90.31 9 LEU B O 1
ATOM 1802 N N . ASN B 1 10 ? -12.312 -17.141 -10.523 1 93.19 10 ASN B N 1
ATOM 1803 C CA . ASN B 1 10 ? -12.258 -15.797 -9.953 1 93.19 10 ASN B CA 1
ATOM 1804 C C . ASN B 1 10 ? -13.656 -15.25 -9.68 1 93.19 10 ASN B C 1
ATOM 1806 O O . ASN B 1 10 ? -13.812 -14.188 -9.078 1 93.19 10 ASN B O 1
ATOM 1810 N N . SER B 1 11 ? -14.664 -16.031 -10.062 1 91.62 11 SER B N 1
ATOM 1811 C CA . SER B 1 11 ? -16.031 -15.578 -9.859 1 91.62 11 SER B CA 1
ATOM 1812 C C . SER B 1 11 ? -16.672 -16.266 -8.656 1 91.62 11 SER B C 1
ATOM 1814 O O . SER B 1 11 ? -17.734 -15.852 -8.195 1 91.62 11 SER B O 1
ATOM 1816 N N . ILE B 1 12 ? -16.016 -17.25 -8.18 1 93.31 12 ILE B N 1
ATOM 1817 C CA . ILE B 1 12 ? -16.609 -17.969 -7.059 1 93.31 12 ILE B CA 1
ATOM 1818 C C . ILE B 1 12 ? -16.125 -17.359 -5.742 1 93.31 12 ILE B C 1
ATOM 1820 O O . ILE B 1 12 ? -15.023 -16.812 -5.668 1 93.31 12 ILE B O 1
ATOM 1824 N N . SER B 1 13 ? -17 -17.516 -4.664 1 92.88 13 SER B N 1
ATOM 1825 C CA . SER B 1 13 ? -16.672 -16.797 -3.441 1 92.88 13 SER B CA 1
ATOM 1826 C C . SER B 1 13 ? -16.625 -17.734 -2.238 1 92.88 13 SER B C 1
ATOM 1828 O O . SER B 1 13 ? -16.156 -17.359 -1.166 1 92.88 13 SER B O 1
ATOM 1830 N N . ASN B 1 14 ? -17.219 -18.938 -2.396 1 92.69 14 ASN B N 1
ATOM 1831 C CA . ASN B 1 14 ? -17.281 -19.812 -1.229 1 92.69 14 ASN B CA 1
ATOM 1832 C C . ASN B 1 14 ? -16.688 -21.188 -1.527 1 92.69 14 ASN B C 1
ATOM 1834 O O . ASN B 1 14 ? -16.516 -21.562 -2.691 1 92.69 14 ASN B O 1
ATOM 1838 N N . ILE B 1 15 ? -16.422 -21.875 -0.515 1 92.56 15 ILE B N 1
ATOM 1839 C CA . ILE B 1 15 ? -15.734 -23.156 -0.602 1 92.56 15 ILE B CA 1
ATOM 1840 C C . ILE B 1 15 ? -16.641 -24.188 -1.279 1 92.56 15 ILE B C 1
ATOM 1842 O O . ILE B 1 15 ? -16.172 -25.016 -2.055 1 92.56 15 ILE B O 1
ATOM 1846 N N . SER B 1 16 ? -17.953 -24.094 -0.978 1 90.75 16 SER B N 1
ATOM 1847 C CA . SER B 1 16 ? -18.891 -25.016 -1.601 1 90.75 16 SER B CA 1
ATOM 1848 C C . SER B 1 16 ? -18.859 -24.906 -3.121 1 90.75 16 SER B C 1
ATOM 1850 O O . SER B 1 16 ? -18.844 -25.922 -3.822 1 90.75 16 SER B O 1
ATOM 1852 N N . GLU B 1 17 ? -18.812 -23.719 -3.646 1 91.69 17 GLU B N 1
ATOM 1853 C CA . GLU B 1 17 ? -18.734 -23.5 -5.09 1 91.69 17 GLU B CA 1
ATOM 1854 C C . GLU B 1 17 ? -17.406 -24 -5.648 1 91.69 17 GLU B C 1
ATOM 1856 O O . GLU B 1 17 ? -17.359 -24.547 -6.754 1 91.69 17 GLU B O 1
ATOM 1861 N N . PHE B 1 18 ? -16.438 -23.859 -4.902 1 92.88 18 PHE B N 1
ATOM 1862 C CA . PHE B 1 18 ? -15.109 -24.297 -5.328 1 92.88 18 PHE B CA 1
ATOM 1863 C C . PHE B 1 18 ? -15.062 -25.812 -5.477 1 92.88 18 PHE B C 1
ATOM 1865 O O . PHE B 1 18 ? -14.602 -26.328 -6.496 1 92.88 18 PHE B O 1
ATOM 1872 N N . VAL B 1 19 ? -15.508 -26.453 -4.504 1 89.81 19 VAL B N 1
ATOM 1873 C CA . VAL B 1 19 ? -15.539 -27.922 -4.5 1 89.81 19 VAL B CA 1
ATOM 1874 C C . VAL B 1 19 ? -16.359 -28.422 -5.684 1 89.81 19 VAL B C 1
ATOM 1876 O O . VAL B 1 19 ? -15.984 -29.391 -6.344 1 89.81 19 VAL B O 1
ATOM 1879 N N . GLY B 1 20 ? -17.438 -27.797 -5.949 1 88.44 20 GLY B N 1
ATOM 1880 C CA . GLY B 1 20 ? -18.281 -28.172 -7.082 1 88.44 20 GLY B CA 1
ATOM 1881 C C . GLY B 1 20 ? -17.578 -27.969 -8.422 1 88.44 20 GLY B C 1
ATOM 1882 O O . GLY B 1 20 ? -17.719 -28.797 -9.32 1 88.44 20 GLY B O 1
ATOM 1883 N N . MET B 1 21 ? -16.891 -26.906 -8.516 1 88.19 21 MET B N 1
ATOM 1884 C CA . MET B 1 21 ? -16.203 -26.562 -9.758 1 88.19 21 MET B CA 1
ATOM 1885 C C . MET B 1 21 ? -15.141 -27.609 -10.109 1 88.19 21 MET B C 1
ATOM 1887 O O . MET B 1 21 ? -14.945 -27.922 -11.281 1 88.19 21 MET B O 1
ATOM 1891 N N . PHE B 1 22 ? -14.531 -28.188 -9.141 1 86.94 22 PHE B N 1
ATOM 1892 C CA . PHE B 1 22 ? -13.414 -29.094 -9.375 1 86.94 22 PHE B CA 1
ATOM 1893 C C . PHE B 1 22 ? -13.789 -30.516 -9.016 1 86.94 22 PHE B C 1
ATOM 1895 O O . PHE B 1 22 ? -12.938 -31.406 -9.008 1 86.94 22 PHE B O 1
ATOM 1902 N N . ASP B 1 23 ? -15.062 -30.734 -8.727 1 87.31 23 ASP B N 1
ATOM 1903 C CA . ASP B 1 23 ? -15.586 -32.062 -8.406 1 87.31 23 ASP B CA 1
ATOM 1904 C C . ASP B 1 23 ? -14.781 -32.688 -7.281 1 87.31 23 ASP B C 1
ATOM 1906 O O . ASP B 1 23 ? -14.305 -33.844 -7.418 1 87.31 23 ASP B O 1
ATOM 1910 N N . LEU B 1 24 ? -14.602 -31.906 -6.262 1 86.31 24 LEU B N 1
ATOM 1911 C CA . LEU B 1 24 ? -13.875 -32.375 -5.086 1 86.31 24 LEU B CA 1
ATOM 1912 C C . LEU B 1 24 ? -14.836 -32.812 -3.996 1 86.31 24 LEU B C 1
ATOM 1914 O O . LEU B 1 24 ? -15.961 -32.344 -3.904 1 86.31 24 LEU B O 1
ATOM 1918 N N . PRO B 1 25 ? -14.328 -33.844 -3.232 1 83.38 25 PRO B N 1
ATOM 1919 C CA . PRO B 1 25 ? -15.156 -34.219 -2.088 1 83.38 25 PRO B CA 1
ATOM 1920 C C . PRO B 1 25 ? -15.086 -33.188 -0.943 1 83.38 25 PRO B C 1
ATOM 1922 O O . PRO B 1 25 ? -14.023 -32.625 -0.704 1 83.38 25 PRO B O 1
ATOM 1925 N N . LEU B 1 26 ? -16.188 -32.812 -0.43 1 78.88 26 LEU B N 1
ATOM 1926 C CA . LEU B 1 26 ? -16.141 -31.922 0.739 1 78.88 26 LEU B CA 1
ATOM 1927 C C . LEU B 1 26 ? -15.516 -32.656 1.929 1 78.88 26 LEU B C 1
ATOM 1929 O O . LEU B 1 26 ? -15.859 -33.812 2.209 1 78.88 26 LEU B O 1
ATOM 1933 N N . PRO B 1 27 ? -14.469 -32 2.439 1 77.69 27 PRO B N 1
ATOM 1934 C CA . PRO B 1 27 ? -13.898 -32.656 3.629 1 77.69 27 PRO B CA 1
ATOM 1935 C C . PRO B 1 27 ? -14.938 -32.875 4.73 1 77.69 27 PRO B C 1
ATOM 1937 O O . PRO B 1 27 ? -15.898 -32.094 4.84 1 77.69 27 PRO B O 1
ATOM 1940 N N . ALA B 1 28 ? -14.969 -34.031 5.293 1 65.62 28 ALA B N 1
ATOM 1941 C CA . ALA B 1 28 ? -15.852 -34.344 6.418 1 65.62 28 ALA B CA 1
ATOM 1942 C C . ALA B 1 28 ? -15.781 -33.219 7.469 1 65.62 28 ALA B C 1
ATOM 1944 O O . ALA B 1 28 ? -14.727 -32.625 7.684 1 65.62 28 ALA B O 1
ATOM 1945 N N . GLU B 1 29 ? -16.797 -32.375 7.516 1 59.19 29 GLU B N 1
ATOM 1946 C CA . GLU B 1 29 ? -16.859 -31.344 8.562 1 59.19 29 GLU B CA 1
ATOM 1947 C C . GLU B 1 29 ? -16.266 -31.859 9.867 1 59.19 29 GLU B C 1
ATOM 1949 O O . GLU B 1 29 ? -16.453 -33.031 10.219 1 59.19 29 GLU B O 1
ATOM 1954 N N . ASP B 1 30 ? -15.156 -31.672 10.141 1 50.44 30 ASP B N 1
ATOM 1955 C CA . ASP B 1 30 ? -14.828 -32.062 11.508 1 50.44 30 ASP B CA 1
ATOM 1956 C C . ASP B 1 30 ? -16.047 -31.906 12.422 1 50.44 30 ASP B C 1
ATOM 1958 O O . ASP B 1 30 ? -16.438 -30.797 12.766 1 50.44 30 ASP B O 1
ATOM 1962 N N . ALA B 1 31 ? -17.188 -32.594 12.211 1 41.28 31 ALA B N 1
ATOM 1963 C CA . ALA B 1 31 ? -18.328 -32.75 13.117 1 41.28 31 ALA B CA 1
ATOM 1964 C C . ALA B 1 31 ? -17.875 -32.656 14.57 1 41.28 31 ALA B C 1
ATOM 1966 O O . ALA B 1 31 ? -18.703 -32.719 15.484 1 41.28 31 ALA B O 1
ATOM 1967 N N . VAL B 1 32 ? -16.688 -33.031 14.898 1 41.22 32 VAL B N 1
ATOM 1968 C CA . VAL B 1 32 ? -16.469 -33.219 16.328 1 41.22 32 VAL B CA 1
ATOM 1969 C C . VAL B 1 32 ? -16.734 -31.922 17.078 1 41.22 32 VAL B C 1
ATOM 1971 O O . VAL B 1 32 ? -16.766 -31.906 18.312 1 41.22 32 VAL B O 1
ATOM 1974 N N . ALA B 1 33 ? -16.484 -30.812 16.406 1 40.12 33 ALA B N 1
ATOM 1975 C CA . ALA B 1 33 ? -16.391 -29.719 17.375 1 40.12 33 ALA B CA 1
ATOM 1976 C C . ALA B 1 33 ? -17.766 -29.359 17.938 1 40.12 33 ALA B C 1
ATOM 1978 O O . ALA B 1 33 ? -17.875 -28.453 18.766 1 40.12 33 ALA B O 1
ATOM 1979 N N . THR B 1 34 ? -18.844 -29.766 17.141 1 39.09 34 THR B N 1
ATOM 1980 C CA . THR B 1 34 ? -20.094 -29.281 17.719 1 39.09 34 THR B CA 1
ATOM 1981 C C . THR B 1 34 ? -20.453 -30.109 18.953 1 39.09 34 THR B C 1
ATOM 1983 O O . THR B 1 34 ? -21.547 -29.938 19.516 1 39.09 34 THR B O 1
ATOM 1986 N N . ARG B 1 35 ? -20.047 -31.297 19.141 1 36.94 35 ARG B N 1
ATOM 1987 C CA . ARG B 1 35 ? -20.766 -31.938 20.234 1 36.94 35 ARG B CA 1
ATOM 1988 C C . ARG B 1 35 ? -20.703 -31.094 21.516 1 36.94 35 ARG B C 1
ATOM 1990 O O . ARG B 1 35 ? -21.625 -31.109 22.328 1 36.94 35 ARG B O 1
ATOM 1997 N N . PHE B 1 36 ? -19.312 -31.031 22.25 1 41.41 36 PHE B N 1
ATOM 1998 C CA . PHE B 1 36 ? -19.344 -30.422 23.578 1 41.41 36 PHE B CA 1
ATOM 1999 C C . PHE B 1 36 ? -19.578 -28.922 23.469 1 41.41 36 PHE B C 1
ATOM 2001 O O . PHE B 1 36 ? -19.156 -28.281 22.5 1 41.41 36 PHE B O 1
ATOM 2008 N N . GLY B 1 37 ? -20.516 -28.203 24.156 1 40.31 37 GLY B N 1
ATOM 2009 C CA . GLY B 1 37 ? -21.016 -26.891 24.531 1 40.31 37 GLY B CA 1
ATOM 2010 C C . GLY B 1 37 ? -19.969 -25.797 24.422 1 40.31 37 GLY B C 1
ATOM 2011 O O . GLY B 1 37 ? -20.172 -24.688 24.938 1 40.31 37 GLY B O 1
ATOM 2012 N N . GLY B 1 38 ? -18.625 -26.156 24.656 1 40.38 38 GLY B N 1
ATOM 2013 C CA . GLY B 1 38 ? -17.766 -25 24.844 1 40.38 38 GLY B CA 1
ATOM 2014 C C . GLY B 1 38 ? -17.719 -24.078 23.641 1 40.38 38 GLY B C 1
ATOM 2015 O O . GLY B 1 38 ? -18.125 -24.453 22.547 1 40.38 38 GLY B O 1
ATOM 2016 N N . LEU B 1 39 ? -17.891 -22.703 23.891 1 40.91 39 LEU B N 1
ATOM 2017 C CA . LEU B 1 39 ? -17.766 -21.578 22.984 1 40.91 39 LEU B CA 1
ATOM 2018 C C . LEU B 1 39 ? -16.734 -21.859 21.906 1 40.91 39 LEU B C 1
ATOM 2020 O O . LEU B 1 39 ? -15.531 -21.844 22.172 1 40.91 39 LEU B O 1
ATOM 2024 N N . SER B 1 40 ? -16.719 -23 21.297 1 44 40 SER B N 1
ATOM 2025 C CA . SER B 1 40 ? -15.789 -23.328 20.219 1 44 40 SER B CA 1
ATOM 2026 C C . SER B 1 40 ? -15.469 -22.109 19.359 1 44 40 SER B C 1
ATOM 2028 O O . SER B 1 40 ? -16.344 -21.281 19.078 1 44 40 SER B O 1
ATOM 2030 N N . ASP B 1 41 ? -14.344 -21.469 19.562 1 51.31 41 ASP B N 1
ATOM 2031 C CA . ASP B 1 41 ? -13.82 -20.453 18.656 1 51.31 41 ASP B CA 1
ATOM 2032 C C . ASP B 1 41 ? -14.297 -20.688 17.219 1 51.31 41 ASP B C 1
ATOM 2034 O O . ASP B 1 41 ? -14.016 -21.734 16.625 1 51.31 41 ASP B O 1
ATOM 2038 N N . THR B 1 42 ? -15.609 -20.531 16.969 1 55.97 42 THR B N 1
ATOM 2039 C CA . THR B 1 42 ? -16.344 -20.641 15.711 1 55.97 42 THR B CA 1
ATOM 2040 C C . THR B 1 42 ? -15.43 -20.375 14.523 1 55.97 42 THR B C 1
ATOM 2042 O O . THR B 1 42 ? -14.93 -19.266 14.359 1 55.97 42 THR B O 1
ATOM 2045 N N . GLN B 1 43 ? -14.695 -21.406 14.234 1 70.12 43 GLN B N 1
ATOM 2046 C CA . GLN B 1 43 ? -14.008 -21.312 12.953 1 70.12 43 GLN B CA 1
ATOM 2047 C C . GLN B 1 43 ? -15.008 -21.109 11.812 1 70.12 43 GLN B C 1
ATOM 2049 O O . GLN B 1 43 ? -16.016 -21.812 11.727 1 70.12 43 GLN B O 1
ATOM 2054 N N . GLU B 1 44 ? -14.977 -19.953 11.266 1 85.5 44 GLU B N 1
ATOM 2055 C CA . GLU B 1 44 ? -15.828 -19.594 10.141 1 85.5 44 GLU B CA 1
ATOM 2056 C C . GLU B 1 44 ? -15.164 -19.953 8.805 1 85.5 44 GLU B C 1
ATOM 2058 O O . GLU B 1 44 ? -13.953 -19.812 8.656 1 85.5 44 GLU B O 1
ATOM 2063 N N . LEU B 1 45 ? -15.977 -20.656 7.973 1 91.56 45 LEU B N 1
ATOM 2064 C CA . LEU B 1 45 ? -15.484 -20.875 6.613 1 91.56 45 LEU B CA 1
ATOM 2065 C C . LEU B 1 45 ? -15.18 -19.5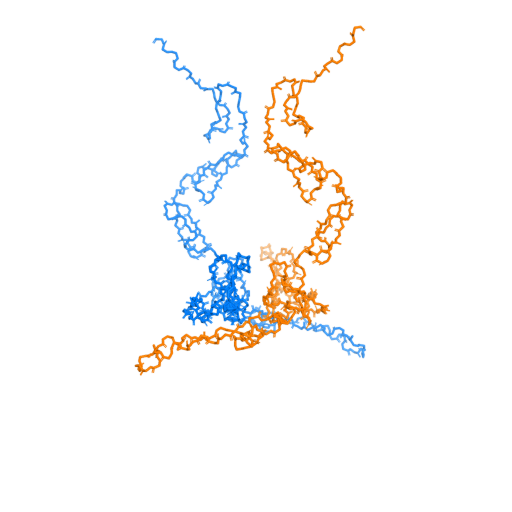31 5.934 1 91.56 45 LEU B C 1
ATOM 2067 O O . LEU B 1 45 ? -16.016 -18.625 5.938 1 91.56 45 LEU B O 1
ATOM 2071 N N . ALA B 1 46 ? -14.008 -19.5 5.379 1 94.88 46 ALA B N 1
ATOM 2072 C CA . ALA B 1 46 ? -13.578 -18.25 4.754 1 94.88 46 ALA B CA 1
ATOM 2073 C C . ALA B 1 46 ? -14.258 -18.047 3.404 1 94.88 46 ALA B C 1
ATOM 2075 O O . ALA B 1 46 ? -14.547 -19.016 2.697 1 94.88 46 ALA B O 1
ATOM 2076 N N . SER B 1 47 ? -14.586 -16.797 3.168 1 95.56 47 SER B N 1
ATOM 2077 C CA . SER B 1 47 ? -15.125 -16.406 1.869 1 95.56 47 SER B CA 1
ATOM 2078 C C . SER B 1 47 ? -14.125 -15.57 1.085 1 95.56 47 SER B C 1
ATOM 2080 O O . SER B 1 47 ? -13.438 -14.719 1.655 1 95.56 47 SER B O 1
ATOM 2082 N N . MET B 1 48 ? -14.086 -15.859 -0.178 1 96.06 48 MET B N 1
ATOM 2083 C CA . MET B 1 48 ? -13.117 -15.203 -1.053 1 96.06 48 MET B CA 1
ATOM 2084 C C . MET B 1 48 ? -13.469 -13.727 -1.237 1 96.06 48 MET B C 1
ATOM 2086 O O . MET B 1 48 ? -14.641 -13.383 -1.433 1 96.06 48 MET B O 1
ATOM 2090 N N . ALA B 1 49 ? -12.445 -12.859 -1.078 1 97.44 49 ALA B N 1
ATOM 2091 C CA . ALA B 1 49 ? -12.602 -11.469 -1.487 1 97.44 49 ALA B CA 1
ATOM 2092 C C . ALA B 1 49 ? -12.414 -11.312 -2.994 1 97.44 49 ALA B C 1
ATOM 2094 O O . ALA B 1 49 ? -11.312 -10.992 -3.457 1 97.44 49 ALA B O 1
ATOM 2095 N N . ASN B 1 50 ? -13.492 -11.469 -3.695 1 96.69 50 ASN B N 1
ATOM 2096 C CA . ASN B 1 50 ? -13.414 -11.375 -5.148 1 96.69 50 ASN B CA 1
ATOM 2097 C C . ASN B 1 50 ? -13.102 -9.953 -5.602 1 96.69 50 ASN B C 1
ATOM 2099 O O . ASN B 1 50 ? -13.336 -9 -4.863 1 96.69 50 ASN B O 1
ATOM 2103 N N . CYS B 1 51 ? -12.586 -9.906 -6.742 1 97.62 51 CYS B N 1
ATOM 2104 C CA . CYS B 1 51 ? -12.242 -8.633 -7.359 1 97.62 51 CYS B CA 1
ATOM 2105 C C . CYS B 1 51 ? -13.492 -7.809 -7.641 1 97.62 51 CYS B C 1
ATOM 2107 O O . CYS B 1 51 ? -14.352 -8.227 -8.422 1 97.62 51 CYS B O 1
ATOM 2109 N N . LYS B 1 52 ? -13.656 -6.676 -7.039 1 97.62 52 LYS B N 1
ATOM 2110 C CA . LYS B 1 52 ? -14.789 -5.777 -7.219 1 97.62 52 LYS B CA 1
ATOM 2111 C C . LYS B 1 52 ? -14.484 -4.387 -6.668 1 97.62 52 LYS B C 1
ATOM 2113 O O . LYS B 1 52 ? -13.539 -4.215 -5.898 1 97.62 52 LYS B O 1
ATOM 2118 N N . PRO B 1 53 ? -15.227 -3.428 -7.125 1 98 53 PRO B N 1
ATOM 2119 C CA . PRO B 1 53 ? -15.07 -2.113 -6.496 1 98 53 PRO B CA 1
ATOM 2120 C C . PRO B 1 53 ? -15.461 -2.119 -5.02 1 98 53 PRO B C 1
ATOM 2122 O O . PRO B 1 53 ? -16.438 -2.768 -4.633 1 98 53 PRO B O 1
ATOM 2125 N N . GLU B 1 54 ? -14.648 -1.523 -4.227 1 97.06 54 GLU B N 1
ATOM 2126 C CA . GLU B 1 54 ? -14.93 -1.388 -2.799 1 97.06 54 GLU B CA 1
ATOM 2127 C C . GLU B 1 54 ? -14.539 -0.006 -2.287 1 97.06 54 GLU B C 1
ATOM 2129 O O . GLU B 1 54 ? -13.688 0.664 -2.881 1 97.06 54 GLU B O 1
ATOM 2134 N N . LEU B 1 55 ? -15.195 0.415 -1.26 1 96.31 55 LEU B N 1
ATOM 2135 C CA . LEU B 1 55 ? -14.859 1.71 -0.675 1 96.31 55 LEU B CA 1
ATOM 2136 C C . LEU B 1 55 ? -13.5 1.662 0.016 1 96.31 55 LEU B C 1
ATOM 2138 O O . LEU B 1 55 ? -13.297 0.869 0.937 1 96.31 55 LEU B O 1
ATOM 2142 N N . LYS B 1 56 ? -12.609 2.43 -0.499 1 96.69 56 LYS B N 1
ATOM 2143 C CA . LYS B 1 56 ? -11.266 2.523 0.063 1 96.69 56 LYS B CA 1
ATOM 2144 C C . LYS B 1 56 ? -10.875 3.977 0.319 1 96.69 56 LYS B C 1
ATOM 2146 O O . LYS B 1 56 ? -11.445 4.891 -0.279 1 96.69 56 LYS B O 1
ATOM 2151 N N . THR B 1 57 ? -10 4.125 1.232 1 96.81 57 THR B N 1
ATOM 2152 C CA . THR B 1 57 ? -9.43 5.445 1.488 1 96.81 57 THR B CA 1
ATOM 2153 C C . THR B 1 57 ? -8.555 5.891 0.323 1 96.81 57 THR B C 1
ATOM 2155 O O . THR B 1 57 ? -7.648 5.168 -0.091 1 96.81 57 THR B O 1
ATOM 2158 N N . VAL B 1 58 ? -8.867 7.004 -0.167 1 97.44 58 VAL B N 1
ATOM 2159 C CA . VAL B 1 58 ? -8.086 7.582 -1.256 1 97.44 58 VAL B CA 1
ATOM 2160 C C . VAL B 1 58 ? -7.523 8.938 -0.829 1 97.44 58 VAL B C 1
ATOM 2162 O O . VAL B 1 58 ? -8.281 9.844 -0.474 1 97.44 58 VAL B O 1
ATOM 2165 N N . ALA B 1 59 ? -6.203 9.031 -0.878 1 96.5 59 ALA B N 1
ATOM 2166 C CA . ALA B 1 59 ? -5.566 10.312 -0.584 1 96.5 59 ALA B CA 1
ATOM 2167 C C . ALA B 1 59 ? -5.762 11.297 -1.73 1 96.5 59 ALA B C 1
ATOM 2169 O O . ALA B 1 59 ? -5.602 10.945 -2.9 1 96.5 59 ALA B O 1
ATOM 2170 N N . LEU B 1 60 ? -6.129 12.516 -1.388 1 97.12 60 LEU B N 1
ATOM 2171 C CA . LEU B 1 60 ? -6.332 13.531 -2.41 1 97.12 60 LEU B CA 1
ATOM 2172 C C . LEU B 1 60 ? -5.008 14.172 -2.811 1 97.12 60 LEU B C 1
ATOM 2174 O O . LEU B 1 60 ? -4.129 14.367 -1.967 1 97.12 60 LEU B O 1
ATOM 2178 N N . ASP B 1 61 ? -4.898 14.414 -4.082 1 96.56 61 ASP B N 1
ATOM 2179 C CA . ASP B 1 61 ? -3.73 15.125 -4.59 1 96.56 61 ASP B CA 1
ATOM 2180 C C . ASP B 1 61 ? -3.865 16.641 -4.363 1 96.56 61 ASP B C 1
ATOM 2182 O O . ASP B 1 61 ? -4.48 17.328 -5.172 1 96.56 61 ASP B O 1
ATOM 2186 N N . LEU B 1 62 ? -3.273 17.125 -3.275 1 95.62 62 LEU B N 1
ATOM 2187 C CA . LEU B 1 62 ? -3.398 18.516 -2.877 1 95.62 62 LEU B CA 1
ATOM 2188 C C . LEU B 1 62 ? -2.053 19.234 -2.961 1 95.62 62 LEU B C 1
ATOM 2190 O O . LEU B 1 62 ? -1.016 18.656 -2.641 1 95.62 62 LEU B O 1
ATOM 2194 N N . PRO B 1 63 ? -2.014 20.438 -3.396 1 93 63 PRO B N 1
ATOM 2195 C CA . PRO B 1 63 ? -0.76 21.188 -3.49 1 93 63 PRO B CA 1
ATOM 2196 C C . PRO B 1 63 ? -0.087 21.391 -2.135 1 93 63 PRO B C 1
ATOM 2198 O O . PRO B 1 63 ? -0.77 21.547 -1.119 1 93 63 PRO B O 1
ATOM 2201 N N . ALA B 1 64 ? 1.17 21.328 -2.23 1 87.94 64 ALA B N 1
ATOM 2202 C CA . ALA B 1 64 ? 1.937 21.625 -1.025 1 87.94 64 ALA B CA 1
ATOM 2203 C C . ALA B 1 64 ? 2.254 23.109 -0.938 1 87.94 64 ALA B C 1
ATOM 2205 O O . ALA B 1 64 ? 3.141 23.609 -1.64 1 87.94 64 ALA B O 1
ATOM 2206 N N . GLU B 1 65 ? 1.403 23.859 -0.251 1 85.94 65 GLU B N 1
ATOM 2207 C CA . GLU B 1 65 ? 1.588 25.297 -0.096 1 85.94 65 GLU B CA 1
ATOM 2208 C C . GLU B 1 65 ? 1.846 25.672 1.362 1 85.94 65 GLU B C 1
ATOM 2210 O O . GLU B 1 65 ? 1.223 25.109 2.27 1 85.94 65 GLU B O 1
ATOM 2215 N N . ALA B 1 66 ? 2.793 26.609 1.465 1 85.75 66 ALA B N 1
ATOM 2216 C CA . ALA B 1 66 ? 3.08 27.062 2.82 1 85.75 66 ALA B CA 1
ATOM 2217 C C . ALA B 1 66 ? 1.863 27.75 3.438 1 85.75 66 ALA B C 1
ATOM 2219 O O . ALA B 1 66 ? 1.089 28.406 2.736 1 85.75 66 ALA B O 1
ATOM 2220 N N . ASN B 1 67 ? 1.658 27.672 4.707 1 87.81 67 ASN B N 1
ATOM 2221 C CA . ASN B 1 67 ? 0.631 28.344 5.5 1 87.81 67 ASN B CA 1
ATOM 2222 C C . ASN B 1 67 ? -0.769 28.031 4.977 1 87.81 67 ASN B C 1
ATOM 2224 O O . ASN B 1 67 ? -1.644 28.906 4.98 1 87.81 67 ASN B O 1
ATOM 2228 N N . THR B 1 68 ? -0.867 26.984 4.242 1 90.81 68 THR B N 1
ATOM 2229 C CA . THR B 1 68 ? -2.17 26.594 3.711 1 90.81 68 THR B CA 1
ATOM 2230 C C . THR B 1 68 ? -2.617 25.266 4.301 1 90.81 68 THR B C 1
ATOM 2232 O O . THR B 1 68 ? -1.814 24.344 4.441 1 90.81 68 THR B O 1
ATOM 2235 N N . MET B 1 69 ? -3.855 25.219 4.617 1 89.81 69 MET B N 1
ATOM 2236 C CA . MET B 1 69 ? -4.461 23.984 5.109 1 89.81 69 MET B CA 1
ATOM 2237 C C . MET B 1 69 ? -5.629 23.562 4.23 1 89.81 69 MET B C 1
ATOM 2239 O O . MET B 1 69 ? -6.445 24.391 3.83 1 89.81 69 MET B O 1
ATOM 2243 N N . PHE B 1 70 ? -5.633 22.297 3.902 1 93.81 70 PHE B N 1
ATOM 2244 C CA . PHE B 1 70 ? -6.738 21.75 3.123 1 93.81 70 PHE B CA 1
ATOM 2245 C C . PHE B 1 70 ? -7.578 20.797 3.969 1 93.81 70 PHE B C 1
ATOM 2247 O O . PHE B 1 70 ? -7.043 20.062 4.805 1 93.81 70 PHE B O 1
ATOM 2254 N N . PHE B 1 71 ? -8.859 20.859 3.658 1 93.56 71 PHE B N 1
ATOM 2255 C CA . PHE B 1 71 ? -9.773 19.922 4.309 1 93.56 71 PHE B CA 1
ATOM 2256 C C . PHE B 1 71 ? -10.914 19.547 3.373 1 93.56 71 PHE B C 1
ATOM 2258 O O . PHE B 1 71 ? -11.625 20.422 2.867 1 93.56 71 PHE B O 1
ATOM 2265 N N . PRO B 1 72 ? -11.148 18.188 3.203 1 95.44 72 PRO B N 1
ATOM 2266 C CA . PRO B 1 72 ? -10.398 17.047 3.721 1 95.44 72 PRO B CA 1
ATOM 2267 C C . PRO B 1 72 ? -9.148 16.734 2.904 1 95.44 72 PRO B C 1
ATOM 2269 O O . PRO B 1 72 ? -8.883 17.391 1.897 1 95.44 72 PRO B O 1
ATOM 2272 N N . THR B 1 73 ? -8.367 15.773 3.473 1 94.88 73 THR B N 1
ATOM 2273 C CA . THR B 1 73 ? -7.137 15.398 2.779 1 94.88 73 THR B CA 1
ATOM 2274 C C . THR B 1 73 ? -7.281 14.023 2.135 1 94.88 73 THR B C 1
ATOM 2276 O O . THR B 1 73 ? -6.449 13.625 1.318 1 94.88 73 THR B O 1
ATOM 2279 N N . CYS B 1 74 ? -8.305 13.297 2.463 1 96.94 74 CYS B N 1
ATOM 2280 C CA . CYS B 1 74 ? -8.594 12 1.863 1 96.94 74 CYS B CA 1
ATOM 2281 C C . CYS B 1 74 ? -10.094 11.711 1.88 1 96.94 74 CYS B C 1
ATOM 2283 O O . CYS B 1 74 ? -10.836 12.32 2.646 1 96.94 74 CYS B O 1
ATOM 2285 N N . VAL B 1 75 ? -10.516 10.812 1.044 1 97.31 75 VAL B N 1
ATOM 2286 C CA . VAL B 1 75 ? -11.93 10.477 0.922 1 97.31 75 VAL B CA 1
ATOM 2287 C C . VAL B 1 75 ? -12.086 8.961 0.777 1 97.31 75 VAL B C 1
ATOM 2289 O O . VAL B 1 75 ? -11.109 8.242 0.569 1 97.31 75 VAL B O 1
ATOM 2292 N N . ARG B 1 76 ? -13.312 8.523 1.025 1 97.06 76 ARG B N 1
ATOM 2293 C CA . ARG B 1 76 ? -13.664 7.145 0.704 1 97.06 76 ARG B CA 1
ATOM 2294 C C . ARG B 1 76 ? -14.344 7.055 -0.66 1 97.06 76 ARG B C 1
ATOM 2296 O O . ARG B 1 76 ? -15.352 7.723 -0.903 1 97.06 76 ARG B O 1
ATOM 2303 N N . LEU B 1 77 ? -13.766 6.312 -1.488 1 97.19 77 LEU B N 1
ATOM 2304 C CA . LEU B 1 77 ? -14.227 6.195 -2.865 1 97.19 77 LEU B CA 1
ATOM 2305 C C . LEU B 1 77 ? -14.055 4.773 -3.379 1 97.19 77 LEU B C 1
ATOM 2307 O O . LEU B 1 77 ? -13.148 4.059 -2.947 1 97.19 77 LEU B O 1
ATOM 2311 N N . GLU B 1 78 ? -14.906 4.387 -4.289 1 98 78 GLU B N 1
ATOM 2312 C CA . GLU B 1 78 ? -14.797 3.047 -4.859 1 98 78 GLU B CA 1
ATOM 2313 C C . GLU B 1 78 ? -13.469 2.867 -5.594 1 98 78 GLU B C 1
ATOM 2315 O O . GLU B 1 78 ? -13.148 3.633 -6.504 1 98 78 GLU B O 1
ATOM 2320 N N . GLN B 1 79 ? -12.695 1.953 -5.191 1 98.06 79 GLN B N 1
ATOM 2321 C CA . GLN B 1 79 ? -11.453 1.491 -5.801 1 98.06 79 GLN B CA 1
ATOM 2322 C C . GLN B 1 79 ? -11.438 -0.029 -5.926 1 98.06 79 GLN B C 1
ATOM 2324 O O . GLN B 1 79 ? -12.008 -0.734 -5.09 1 98.06 79 GLN B O 1
ATOM 2329 N N . CYS B 1 80 ? -10.812 -0.462 -6.926 1 98.25 80 CYS B N 1
ATOM 2330 C CA . CYS B 1 80 ? -10.75 -1.908 -7.105 1 98.25 80 CYS B CA 1
ATOM 2331 C C . CYS B 1 80 ? -9.984 -2.566 -5.965 1 98.25 80 CYS B C 1
ATOM 2333 O O . CYS B 1 80 ? -8.953 -2.059 -5.531 1 98.25 80 CYS B O 1
ATOM 2335 N N . GLY B 1 81 ? -10.617 -3.654 -5.465 1 97.12 81 GLY B N 1
ATOM 2336 C CA . GLY B 1 81 ? -10.016 -4.48 -4.426 1 97.12 81 GLY B CA 1
ATOM 2337 C C . GLY B 1 81 ? -10.359 -5.949 -4.559 1 97.12 81 GLY B C 1
ATOM 2338 O O . GLY B 1 81 ? -11.258 -6.316 -5.324 1 97.12 81 GLY B O 1
ATOM 2339 N N . GLY B 1 82 ? -9.609 -6.754 -3.758 1 96.81 82 GLY B N 1
ATOM 2340 C CA . GLY B 1 82 ? -9.766 -8.195 -3.844 1 96.81 82 GLY B CA 1
ATOM 2341 C C . GLY B 1 82 ? -8.578 -8.898 -4.465 1 96.81 82 GLY B C 1
ATOM 2342 O O . GLY B 1 82 ? -7.578 -8.258 -4.797 1 96.81 82 GLY B O 1
ATOM 2343 N N . CYS B 1 83 ? -8.766 -10.219 -4.559 1 95.06 83 CYS B N 1
ATOM 2344 C CA . CYS B 1 83 ? -7.66 -11.016 -5.066 1 95.06 83 CYS B CA 1
ATOM 2345 C C . CYS B 1 83 ? -8.07 -11.797 -6.309 1 95.06 83 CYS B C 1
ATOM 2347 O O . CYS B 1 83 ? -9.266 -11.945 -6.586 1 95.06 83 CYS B O 1
ATOM 2349 N N . CYS B 1 84 ? -7.09 -12.234 -7.004 1 95.38 84 CYS B N 1
ATOM 2350 C CA . CYS B 1 84 ? -7.289 -13.023 -8.211 1 95.38 84 CYS B CA 1
ATOM 2351 C C . CYS B 1 84 ? -6.414 -14.273 -8.195 1 95.38 84 CYS B C 1
ATOM 2353 O O . CYS B 1 84 ? -5.273 -14.227 -7.73 1 95.38 84 CYS B O 1
ATOM 2355 N N . TYR B 1 85 ? -7.008 -15.289 -8.68 1 90.88 85 TYR B N 1
ATOM 2356 C CA . TYR B 1 85 ? -6.195 -16.484 -8.883 1 90.88 85 TYR B CA 1
ATOM 2357 C C . TYR B 1 85 ? -5.348 -16.359 -10.141 1 90.88 85 TYR B C 1
ATOM 2359 O O . TYR B 1 85 ? -5.805 -15.828 -11.156 1 90.88 85 TYR B O 1
ATOM 2367 N N . GLY B 1 86 ? -4.195 -16.781 -10 1 85.69 86 GLY B N 1
ATOM 2368 C CA . GLY B 1 86 ? -3.188 -16.609 -11.031 1 85.69 86 GLY B CA 1
ATOM 2369 C C . GLY B 1 86 ? -2.066 -15.672 -10.617 1 85.69 86 GLY B C 1
ATOM 2370 O O . GLY B 1 86 ? -2.307 -14.492 -10.344 1 85.69 86 GLY B O 1
ATOM 2371 N N . PRO B 1 87 ? -0.991 -16.172 -10.5 1 85.56 87 PRO B N 1
ATOM 2372 C CA . PRO B 1 87 ? 0.113 -15.367 -9.961 1 85.56 87 PRO B CA 1
ATOM 2373 C C . PRO B 1 87 ? 0.379 -14.102 -10.781 1 85.56 87 PRO B C 1
ATOM 2375 O O . PRO B 1 87 ? 0.96 -13.141 -10.273 1 85.56 87 PRO B O 1
ATOM 2378 N N . LEU B 1 88 ? -0.076 -14.086 -11.984 1 92.94 88 LEU B N 1
ATOM 2379 C CA . LEU B 1 88 ? 0.211 -12.961 -12.859 1 92.94 88 LEU B CA 1
ATOM 2380 C C . LEU B 1 88 ? -0.975 -12 -12.922 1 92.94 88 LEU B C 1
ATOM 2382 O O . LEU B 1 88 ? -0.916 -10.977 -13.602 1 92.94 88 LEU B O 1
ATOM 2386 N N . LEU B 1 89 ? -2.018 -12.344 -12.258 1 94.12 89 LEU B N 1
ATOM 2387 C CA . LEU B 1 89 ? -3.24 -11.547 -12.336 1 94.12 89 LEU B CA 1
ATOM 2388 C C . LEU B 1 89 ? -3.404 -10.688 -11.086 1 94.12 89 LEU B C 1
ATOM 2390 O O . LEU B 1 89 ? -2.924 -11.047 -10.008 1 94.12 89 LEU B O 1
ATOM 2394 N N . THR B 1 90 ? -4.035 -9.594 -11.281 1 96.19 90 THR B N 1
ATOM 2395 C CA . THR B 1 90 ? -4.395 -8.688 -10.195 1 96.19 90 THR B CA 1
ATOM 2396 C C . THR B 1 90 ? -5.715 -7.98 -10.492 1 96.19 90 THR B C 1
ATOM 2398 O O . THR B 1 90 ? -6.184 -7.984 -11.633 1 96.19 90 THR B O 1
ATOM 2401 N N . CYS B 1 91 ? -6.32 -7.488 -9.469 1 97.44 91 CYS B N 1
ATOM 2402 C CA . CYS B 1 91 ? -7.594 -6.793 -9.625 1 97.44 91 CYS B CA 1
ATOM 2403 C C . CYS B 1 91 ? -7.383 -5.375 -10.141 1 97.44 91 CYS B C 1
ATOM 2405 O O . CYS B 1 91 ? -6.809 -4.535 -9.453 1 97.44 91 CYS B O 1
ATOM 2407 N N . ILE B 1 92 ? -7.844 -5.07 -11.367 1 96.81 92 ILE B N 1
ATOM 2408 C CA . ILE B 1 92 ? -7.613 -3.773 -12 1 96.81 92 ILE B CA 1
ATOM 2409 C C . ILE B 1 92 ? -8.945 -3.172 -12.438 1 96.81 92 ILE B C 1
ATOM 2411 O O . ILE B 1 92 ? -9.922 -3.895 -12.641 1 96.81 92 ILE B O 1
ATOM 2415 N N . PRO B 1 93 ? -9.031 -1.853 -12.602 1 97.5 93 PRO B N 1
ATOM 2416 C CA . PRO B 1 93 ? -10.266 -1.229 -13.078 1 97.5 93 PRO B CA 1
ATOM 2417 C C . PRO B 1 93 ? -10.461 -1.391 -14.586 1 97.5 93 PRO B C 1
ATOM 2419 O O . PRO B 1 93 ? -9.531 -1.166 -15.359 1 97.5 93 PRO B O 1
ATOM 2422 N N . SER B 1 94 ? -11.609 -1.856 -14.945 1 96.94 94 SER B N 1
ATOM 2423 C CA . SER B 1 94 ? -11.977 -1.925 -16.359 1 96.94 94 SER B CA 1
ATOM 2424 C C . SER B 1 94 ? -12.734 -0.679 -16.797 1 96.94 94 SER B C 1
ATOM 2426 O O . SER B 1 94 ? -12.703 -0.306 -17.969 1 96.94 94 SER B O 1
ATOM 2428 N N . VAL B 1 95 ? -13.438 -0.001 -15.898 1 98.12 95 VAL B N 1
ATOM 2429 C CA . VAL B 1 95 ? -14.148 1.249 -16.156 1 98.12 95 VAL B CA 1
ATOM 2430 C C . VAL B 1 95 ? -13.883 2.232 -15.016 1 98.12 95 VAL B C 1
ATOM 2432 O O . VAL B 1 95 ? -14.016 1.884 -13.836 1 98.12 95 VAL B O 1
ATOM 2435 N N . THR B 1 96 ? -13.508 3.361 -15.367 1 98 96 THR B N 1
ATOM 2436 C CA . THR B 1 96 ? -13.25 4.402 -14.383 1 98 96 THR B CA 1
ATOM 2437 C C . THR B 1 96 ? -14.039 5.668 -14.719 1 98 96 THR B C 1
ATOM 2439 O O . THR B 1 96 ? -14.445 5.867 -15.867 1 98 96 THR B O 1
ATOM 2442 N N . LYS B 1 97 ? -14.344 6.438 -13.727 1 97.31 97 LYS B N 1
ATOM 2443 C CA . LYS B 1 97 ? -15 7.734 -13.852 1 97.31 97 LYS B CA 1
ATOM 2444 C C . LYS B 1 97 ? -14.266 8.805 -13.062 1 97.31 97 LYS B C 1
ATOM 2446 O O . LYS B 1 97 ? -13.891 8.586 -11.906 1 97.31 97 LYS B O 1
ATOM 2451 N N . VAL B 1 98 ? -14.086 9.93 -13.703 1 96.75 98 VAL B N 1
ATOM 2452 C CA . VAL B 1 98 ? -13.461 11.055 -13.016 1 96.75 98 VAL B CA 1
ATOM 2453 C C . VAL B 1 98 ? -14.484 11.758 -12.125 1 96.75 98 VAL B C 1
ATOM 2455 O O . VAL B 1 98 ? -15.57 12.117 -12.586 1 96.75 98 VAL B O 1
ATOM 2458 N N . VAL B 1 99 ? -14.156 11.914 -10.906 1 95.62 99 VAL B N 1
ATOM 2459 C CA . VAL B 1 99 ? -14.992 12.625 -9.945 1 95.62 99 VAL B CA 1
ATOM 2460 C C . VAL B 1 99 ? -14.305 13.914 -9.508 1 95.62 99 VAL B C 1
ATOM 2462 O O . VAL B 1 99 ? -13.109 13.906 -9.18 1 95.62 99 VAL B O 1
ATOM 2465 N N . LYS B 1 100 ? -15.07 14.961 -9.539 1 95.69 100 LYS B N 1
ATOM 2466 C CA . LYS B 1 100 ? -14.57 16.25 -9.086 1 95.69 100 LYS B CA 1
ATOM 2467 C C . LYS B 1 100 ? -15.039 16.547 -7.66 1 95.69 100 LYS B C 1
ATOM 2469 O O . LYS B 1 100 ? -16.234 16.594 -7.398 1 95.69 100 LYS B O 1
ATOM 2474 N N . LEU B 1 101 ? -14.094 16.797 -6.828 1 95.56 101 LEU B N 1
ATOM 2475 C CA . LEU B 1 101 ? -14.391 17.047 -5.422 1 95.56 101 LEU B CA 1
ATOM 2476 C C . LEU B 1 101 ? -13.93 18.438 -5.016 1 95.56 101 LEU B C 1
ATOM 2478 O O . LEU B 1 101 ? -12.852 18.891 -5.426 1 95.56 101 LEU B O 1
ATOM 2482 N N . LYS B 1 102 ? -14.789 19.031 -4.238 1 94.5 102 LYS B N 1
ATOM 2483 C CA . LYS B 1 102 ? -14.422 20.328 -3.666 1 94.5 102 LYS B CA 1
ATOM 2484 C C . LYS B 1 102 ? -13.883 20.172 -2.248 1 94.5 102 LYS B C 1
ATOM 2486 O O . LYS B 1 102 ? -14.516 19.547 -1.401 1 94.5 102 LYS B O 1
ATOM 2491 N N . VAL B 1 103 ? -12.758 20.797 -2.072 1 95.31 103 VAL B N 1
ATOM 2492 C CA . VAL B 1 103 ? -12.148 20.781 -0.746 1 95.31 103 VAL B CA 1
ATOM 2493 C C . VAL B 1 103 ? -11.945 22.219 -0.262 1 95.31 103 VAL B C 1
ATOM 2495 O O . VAL B 1 103 ? -11.898 23.156 -1.067 1 95.31 103 VAL B O 1
ATOM 2498 N N . LEU B 1 104 ? -11.938 22.406 1.008 1 93.62 104 LEU B N 1
ATOM 2499 C CA . LEU B 1 104 ? -11.734 23.719 1.601 1 93.62 104 LEU B CA 1
ATOM 2500 C C . LEU B 1 104 ? -10.25 24.047 1.713 1 93.62 104 LEU B C 1
ATOM 2502 O O . LEU B 1 104 ? -9.469 23.234 2.219 1 93.62 104 LEU B O 1
ATOM 2506 N N . LYS B 1 105 ? -9.938 25.172 1.214 1 93.75 105 LYS B N 1
ATOM 2507 C CA . LYS B 1 105 ? -8.586 25.734 1.331 1 93.75 105 LYS B CA 1
ATOM 2508 C C . LYS B 1 105 ? -8.555 26.891 2.314 1 93.75 105 LYS B C 1
ATOM 2510 O O . LYS B 1 105 ? -9.297 27.875 2.156 1 93.75 105 LYS B O 1
ATOM 2515 N N . THR B 1 106 ? -7.691 26.812 3.303 1 91.38 106 THR B N 1
ATOM 2516 C CA . THR B 1 106 ? -7.562 27.875 4.305 1 91.38 106 THR B CA 1
ATOM 2517 C C . THR B 1 106 ? -6.137 28.422 4.332 1 91.38 106 THR B C 1
ATOM 2519 O O . THR B 1 106 ? -5.184 27.672 4.574 1 91.38 106 THR B O 1
ATOM 2522 N N . LEU B 1 107 ? -6.016 29.625 4.098 1 88.56 107 LEU B N 1
ATOM 2523 C CA . LEU B 1 107 ? -4.734 30.312 4.223 1 88.56 107 LEU B CA 1
ATOM 2524 C C . LEU B 1 107 ? -4.527 30.812 5.648 1 88.56 107 LEU B C 1
ATOM 2526 O O . LEU B 1 107 ? -5.332 31.594 6.156 1 88.56 107 LEU B O 1
ATOM 2530 N N . LEU B 1 108 ? -3.443 30.25 6.27 1 81.38 108 LEU B N 1
ATOM 2531 C CA . LEU B 1 108 ? -3.158 30.609 7.652 1 81.38 108 LEU B CA 1
ATOM 2532 C C . LEU B 1 108 ? -2.377 31.922 7.719 1 81.38 108 LEU B C 1
ATOM 2534 O O . LEU B 1 108 ? -1.342 32.062 7.066 1 81.38 108 LEU B O 1
ATOM 2538 N N . SER B 1 109 ? -2.916 33 8.117 1 74.56 109 SER B N 1
ATOM 2539 C CA . SER B 1 109 ? -2.266 34.312 8.219 1 74.56 109 SER B CA 1
ATOM 2540 C C . SER B 1 109 ? -1.171 34.312 9.281 1 74.56 109 SER B C 1
ATOM 2542 O O . SER B 1 109 ? -1.316 33.656 10.328 1 74.56 109 SER B O 1
ATOM 2544 N N . SER B 1 110 ? 0.213 34.312 8.977 1 61 110 SER B N 1
ATOM 2545 C CA . SER B 1 110 ? 1.352 34.438 9.883 1 61 110 SER B CA 1
ATOM 2546 C C . SER B 1 110 ? 1.109 35.5 10.93 1 61 110 SER B C 1
ATOM 2548 O O . SER B 1 110 ? 0.713 36.625 10.594 1 61 110 SER B O 1
ATOM 2550 N N . SER B 1 111 ? 0.792 35.219 12.219 1 52.53 111 SER B N 1
ATOM 2551 C CA . SER B 1 111 ? 0.706 36.188 13.312 1 52.53 111 SER B CA 1
ATOM 2552 C C . SER B 1 111 ? 1.896 37.125 13.305 1 52.53 111 SER B C 1
ATOM 2554 O O . SER B 1 111 ? 2.008 38 14.18 1 52.53 111 SER B O 1
ATOM 2556 N N . GLU B 1 112 ? 3.154 36.75 12.719 1 48.5 112 GLU B N 1
ATOM 2557 C CA . GLU B 1 112 ? 4.27 37.562 13.219 1 48.5 112 GLU B CA 1
ATOM 2558 C C . GLU B 1 112 ? 3.951 39.062 13.18 1 48.5 112 GLU B C 1
ATOM 2560 O O . GLU B 1 112 ? 4.258 39.781 14.117 1 48.5 112 GLU B O 1
ATOM 2565 N N . THR B 1 113 ? 4.129 39.594 12.008 1 43.16 113 THR B N 1
ATOM 2566 C CA . THR B 1 113 ? 4.766 40.906 11.922 1 43.16 113 THR B CA 1
ATOM 2567 C C . THR B 1 113 ? 3.832 42 12.438 1 43.16 113 THR B C 1
ATOM 2569 O O . THR B 1 113 ? 4.184 43.188 12.43 1 43.16 113 THR B O 1
ATOM 2572 N N . VAL B 1 114 ? 2.525 42 12.18 1 45.5 114 VAL B N 1
ATOM 2573 C CA . VAL B 1 114 ? 2.115 43.406 12.188 1 45.5 114 VAL B CA 1
ATOM 2574 C C . VAL B 1 114 ? 1.78 43.844 13.617 1 45.5 114 VAL B C 1
ATOM 2576 O O . VAL B 1 114 ? 0.704 43.531 14.133 1 45.5 114 VAL B O 1
ATOM 2579 N N . ARG B 1 115 ? 2.756 43.906 14.531 1 42.38 115 ARG B N 1
ATOM 2580 C CA . ARG B 1 115 ? 2.623 44.719 15.719 1 42.38 115 ARG B CA 1
ATOM 2581 C C . ARG B 1 115 ? 1.886 46.031 15.398 1 42.38 115 ARG B C 1
ATOM 2583 O O . ARG B 1 115 ? 1.832 46.938 16.219 1 42.38 115 ARG B O 1
ATOM 2590 N N . ARG B 1 116 ? 2.283 46.719 14.336 1 44.75 116 ARG B N 1
ATOM 2591 C CA . ARG B 1 116 ? 2.061 48.125 14.633 1 44.75 116 ARG B CA 1
ATOM 2592 C C . ARG B 1 116 ? 0.613 48.375 15.047 1 44.75 116 ARG B C 1
ATOM 2594 O O . ARG B 1 116 ? -0.237 47.5 14.914 1 44.75 116 ARG B O 1
ATOM 2601 N N . ARG B 1 117 ? 0.087 49.594 14.695 1 41.09 117 ARG B N 1
ATOM 2602 C CA . ARG B 1 117 ? -0.814 50.594 15.266 1 41.09 117 ARG B CA 1
ATOM 2603 C C . ARG B 1 117 ? -2.227 50.031 15.406 1 41.09 117 ARG B C 1
ATOM 2605 O O . ARG B 1 117 ? -2.781 50 16.516 1 41.09 117 ARG B O 1
ATOM 2612 N N . SER B 1 118 ? -3.301 50.719 14.82 1 40.19 118 SER B N 1
ATOM 2613 C CA . SER B 1 118 ? -4.691 50.969 15.195 1 40.19 118 SER B CA 1
ATOM 2614 C C . SER B 1 118 ? -5.508 49.688 15.164 1 40.19 118 SER B C 1
ATOM 2616 O O . SER B 1 118 ? -6.043 49.25 16.188 1 40.19 118 SER B O 1
ATOM 2618 N N . THR B 1 119 ? -6.617 49.688 14.094 1 43.84 119 THR B N 1
ATOM 2619 C CA . THR B 1 119 ? -7.863 48.938 14.031 1 43.84 119 THR B CA 1
ATOM 2620 C C . THR B 1 119 ? -7.574 47.438 13.875 1 43.84 119 THR B C 1
ATOM 2622 O O . THR B 1 119 ? -6.945 47.031 12.898 1 43.84 119 THR B O 1
ATOM 2625 N N . ARG B 1 120 ? -7.375 46.625 14.844 1 46.53 120 ARG B N 1
ATOM 2626 C CA . ARG B 1 120 ? -7.23 45.188 15.047 1 46.53 120 ARG B CA 1
ATOM 2627 C C . ARG B 1 120 ? -8 44.406 13.992 1 46.53 120 ARG B C 1
ATOM 2629 O O . ARG B 1 120 ? -9.164 44.031 14.203 1 46.53 120 ARG B O 1
ATOM 2636 N N . ARG B 1 121 ? -7.84 44.656 12.727 1 48.53 121 ARG B N 1
ATOM 2637 C CA . ARG B 1 121 ? -8.523 43.781 11.789 1 48.53 121 ARG B CA 1
ATOM 2638 C C . ARG B 1 121 ? -8.055 42.344 11.945 1 48.53 121 ARG B C 1
ATOM 2640 O O . ARG B 1 121 ? -6.875 42.062 11.758 1 48.53 121 ARG B O 1
ATOM 2647 N N . ARG B 1 122 ? -8.688 41.531 12.844 1 51.25 122 ARG B N 1
ATOM 2648 C CA . ARG B 1 122 ? -8.578 40.094 12.961 1 51.25 122 ARG B CA 1
ATOM 2649 C C . ARG B 1 122 ? -8.266 39.469 11.609 1 51.25 122 ARG B C 1
ATOM 2651 O O . ARG B 1 122 ? -9.086 39.5 10.688 1 51.25 122 ARG B O 1
ATOM 2658 N N . ARG B 1 123 ? -7.035 39.594 11.164 1 54.62 123 ARG B N 1
ATOM 2659 C CA . ARG B 1 123 ? -6.582 39 9.922 1 54.62 123 ARG B CA 1
ATOM 2660 C C . ARG B 1 123 ? -7.215 37.625 9.711 1 54.62 123 ARG B C 1
ATOM 2662 O O . ARG B 1 123 ? -6.98 36.719 10.5 1 54.62 123 ARG B O 1
ATOM 2669 N N . GLN B 1 124 ? -8.414 37.594 9.086 1 63.22 124 GLN B N 1
ATOM 2670 C CA . GLN B 1 124 ? -9.352 36.5 8.844 1 63.22 124 GLN B CA 1
ATOM 2671 C C . GLN B 1 124 ? -8.758 35.469 7.887 1 63.22 124 GLN B C 1
ATOM 2673 O O . GLN B 1 124 ? -8.195 35.844 6.848 1 63.22 124 GLN B O 1
ATOM 2678 N N . ASN B 1 125 ? -8.391 34.25 8.391 1 75.94 125 ASN B N 1
ATOM 2679 C CA . ASN B 1 125 ? -8.094 33.156 7.492 1 75.94 125 ASN B CA 1
ATOM 2680 C C . ASN B 1 125 ? -8.969 33.188 6.242 1 75.94 125 ASN B C 1
ATOM 2682 O O . ASN B 1 125 ? -10.164 33.469 6.324 1 75.94 125 ASN B O 1
ATOM 2686 N N . GLU B 1 126 ? -8.25 33.406 5.105 1 85.12 126 GLU B N 1
ATOM 2687 C CA . GLU B 1 126 ? -8.977 33.344 3.842 1 85.12 126 GLU B CA 1
ATOM 2688 C C . GLU B 1 126 ? -9.312 31.906 3.459 1 85.12 126 GLU B C 1
ATOM 2690 O O . GLU B 1 126 ? -8.453 31.031 3.539 1 85.12 126 GLU B O 1
ATOM 2695 N N . VAL B 1 127 ? -10.617 31.766 3.203 1 89.75 127 VAL B N 1
ATOM 2696 C CA . VAL B 1 127 ? -11.078 30.422 2.877 1 89.75 127 VAL B CA 1
ATOM 2697 C C . VAL B 1 127 ? -11.586 30.391 1.437 1 89.75 127 VAL B C 1
ATOM 2699 O O . VAL B 1 127 ? -12.273 31.312 0.99 1 89.75 127 VAL B O 1
ATOM 2702 N N . SER B 1 128 ? -11.195 29.422 0.697 1 91.44 128 SER B N 1
ATOM 2703 C CA . SER B 1 128 ? -11.672 29.188 -0.662 1 91.44 128 SER B CA 1
ATOM 2704 C C . SER B 1 128 ? -11.805 27.703 -0.957 1 91.44 128 SER B C 1
ATOM 2706 O O . SER B 1 128 ? -11.367 26.859 -0.166 1 91.44 128 SER B O 1
ATOM 2708 N N . TYR B 1 129 ? -12.477 27.391 -2.01 1 92.94 129 TYR B N 1
ATOM 2709 C CA . TYR B 1 129 ? -12.594 26 -2.432 1 92.94 129 TYR B CA 1
ATOM 2710 C C . TYR B 1 129 ? -11.516 25.656 -3.453 1 92.94 129 TYR B C 1
ATOM 2712 O O . TYR B 1 129 ? -11.117 26.5 -4.258 1 92.94 129 TYR B O 1
ATOM 2720 N N . HIS B 1 130 ? -11.07 24.484 -3.309 1 93.81 130 HIS B N 1
ATOM 2721 C CA . HIS B 1 130 ? -10.172 23.875 -4.281 1 93.81 130 HIS B CA 1
ATOM 2722 C C . HIS B 1 130 ? -10.758 22.594 -4.855 1 93.81 130 HIS B C 1
ATOM 2724 O O . HIS B 1 130 ? -11.227 21.734 -4.105 1 93.81 130 HIS B O 1
ATOM 2730 N N . THR B 1 131 ? -10.742 22.531 -6.188 1 95.12 131 THR B N 1
ATOM 2731 C CA . THR B 1 131 ? -11.32 21.344 -6.828 1 95.12 131 THR B CA 1
ATOM 2732 C C . THR B 1 131 ? -10.234 20.312 -7.133 1 95.12 131 THR B C 1
ATOM 2734 O O . THR B 1 131 ? -9.18 20.656 -7.66 1 95.12 131 THR B O 1
ATOM 2737 N N . VAL B 1 132 ? -10.516 19.141 -6.75 1 96.25 132 VAL B N 1
ATOM 2738 C CA . VAL B 1 132 ? -9.594 18.031 -7.02 1 96.25 132 VAL B CA 1
ATOM 2739 C C . VAL B 1 132 ? -10.305 16.938 -7.809 1 96.25 132 VAL B C 1
ATOM 2741 O O . VAL B 1 132 ? -11.453 16.609 -7.527 1 96.25 132 VAL B O 1
ATOM 2744 N N . GLU B 1 133 ? -9.586 16.391 -8.758 1 96.38 133 GLU B N 1
ATOM 2745 C CA . GLU B 1 133 ? -10.125 15.281 -9.539 1 96.38 133 GLU B CA 1
ATOM 2746 C C . GLU B 1 133 ? -9.602 13.938 -9.031 1 96.38 133 GLU B C 1
ATOM 2748 O O . GLU B 1 133 ? -8.398 13.789 -8.797 1 96.38 133 GLU B O 1
ATOM 2753 N N . VAL B 1 134 ? -10.5 13.039 -8.875 1 97.06 134 VAL B N 1
ATOM 2754 C CA . VAL B 1 134 ? -10.148 11.695 -8.422 1 97.06 134 VAL B CA 1
ATOM 2755 C C . VAL B 1 134 ? -10.797 10.656 -9.336 1 97.06 134 VAL B C 1
ATOM 2757 O O . VAL B 1 134 ? -11.891 10.883 -9.867 1 97.06 134 VAL B O 1
ATOM 2760 N N . LEU B 1 135 ? -10.133 9.555 -9.492 1 97.19 135 LEU B N 1
ATOM 2761 C CA . LEU B 1 135 ? -10.656 8.484 -10.336 1 97.19 135 LEU B CA 1
ATOM 2762 C C . LEU B 1 135 ? -11.445 7.477 -9.508 1 97.19 135 LEU B C 1
ATOM 2764 O O . LEU B 1 135 ? -10.906 6.859 -8.586 1 97.19 135 LEU B O 1
ATOM 2768 N N . ARG B 1 136 ? -12.648 7.375 -9.82 1 97.88 136 ARG B N 1
ATOM 2769 C CA . ARG B 1 136 ? -13.516 6.359 -9.234 1 97.88 136 ARG B CA 1
ATOM 2770 C C . ARG B 1 136 ? -13.516 5.086 -10.07 1 97.88 136 ARG B C 1
ATOM 2772 O O . ARG B 1 136 ? -13.633 5.148 -11.297 1 97.88 136 ARG B O 1
ATOM 2779 N N . HIS B 1 137 ? -13.344 3.984 -9.445 1 98.5 137 HIS B N 1
ATOM 2780 C CA . HIS B 1 137 ? -13.414 2.711 -10.148 1 98.5 137 HIS B CA 1
ATOM 2781 C C . HIS B 1 137 ? -14.836 2.166 -10.172 1 98.5 137 HIS B C 1
ATOM 2783 O O . HIS B 1 137 ? -15.359 1.754 -9.133 1 98.5 137 HIS B O 1
ATOM 2789 N N . VAL B 1 138 ? -15.359 2.121 -11.359 1 98.44 138 VAL B N 1
ATOM 2790 C CA . VAL B 1 138 ? -16.75 1.73 -11.5 1 98.44 138 VAL B CA 1
ATOM 2791 C C . VAL B 1 138 ? -16.859 0.219 -11.695 1 98.44 138 VAL B C 1
ATOM 2793 O O . VAL B 1 138 ? -17.734 -0.431 -11.133 1 98.44 138 VAL B O 1
ATOM 2796 N N . GLU B 1 139 ? -15.984 -0.317 -12.5 1 98.44 139 GLU B N 1
ATOM 2797 C CA . GLU B 1 139 ? -15.906 -1.754 -12.75 1 98.44 139 GLU B CA 1
ATOM 2798 C C . GLU B 1 139 ? -14.469 -2.256 -12.633 1 98.44 139 GLU B C 1
ATOM 2800 O O . GLU B 1 139 ? -13.523 -1.532 -12.961 1 98.44 139 GLU B O 1
ATOM 2805 N N . CYS B 1 140 ? -14.391 -3.465 -12.172 1 97.94 140 CYS B N 1
ATOM 2806 C CA . CYS B 1 140 ? -13.07 -4.066 -11.992 1 97.94 140 CYS B CA 1
ATOM 2807 C C . CYS B 1 140 ? -13.016 -5.457 -12.617 1 97.94 140 CYS B C 1
ATOM 2809 O O . CYS B 1 140 ? -14.047 -6.098 -12.812 1 97.94 140 CYS B O 1
ATOM 2811 N N . THR B 1 141 ? -11.859 -5.887 -12.953 1 95.81 141 THR B N 1
ATOM 2812 C CA . THR B 1 141 ? -11.641 -7.215 -13.508 1 95.81 141 THR B CA 1
ATOM 2813 C C . THR B 1 141 ? -10.242 -7.723 -13.156 1 95.81 141 THR B C 1
ATOM 2815 O O . THR B 1 141 ? -9.352 -6.938 -12.836 1 95.81 141 THR B O 1
ATOM 2818 N N . CYS B 1 142 ? -10.125 -9.07 -13.062 1 95.62 142 CYS B N 1
ATOM 2819 C CA . CYS B 1 142 ? -8.797 -9.648 -12.906 1 95.62 142 CYS B CA 1
ATOM 2820 C C . CYS B 1 142 ? -8.016 -9.586 -14.211 1 95.62 142 CYS B C 1
ATOM 2822 O O . CYS B 1 142 ? -8.422 -10.172 -15.211 1 95.62 142 CYS B O 1
ATOM 2824 N N . GLY B 1 143 ? -6.961 -8.734 -14.172 1 94.25 143 GLY B N 1
ATOM 2825 C CA . GLY B 1 143 ? -6.105 -8.562 -15.336 1 94.25 143 GLY B CA 1
ATOM 2826 C C . GLY B 1 143 ? -4.629 -8.664 -15.016 1 94.25 143 GLY B C 1
ATOM 2827 O O . GLY B 1 143 ? -4.254 -8.891 -13.859 1 94.25 143 GLY B O 1
ATOM 2828 N N . CYS B 1 144 ? -3.863 -8.617 -16.062 1 95.06 144 CYS B N 1
ATOM 2829 C CA . CYS B 1 144 ? -2.42 -8.781 -15.93 1 95.06 144 CYS B CA 1
ATOM 2830 C C . CYS B 1 144 ? -1.835 -7.711 -15.023 1 95.06 144 CYS B C 1
ATOM 2832 O O . CYS B 1 144 ? -2.178 -6.531 -15.141 1 95.06 144 CYS B O 1
ATOM 2834 N N . LYS B 1 145 ? -0.989 -8.188 -14.094 1 96 145 LYS B N 1
ATOM 2835 C CA . LYS B 1 145 ? -0.236 -7.246 -13.273 1 96 145 LYS B CA 1
ATOM 2836 C C . LYS B 1 145 ? 0.64 -6.34 -14.133 1 96 145 LYS B C 1
ATOM 2838 O O . LYS B 1 145 ? 0.644 -5.121 -13.953 1 96 145 LYS B O 1
ATOM 2843 N N . VAL B 1 146 ? 1.398 -6.98 -15.016 1 96.06 146 VAL B N 1
ATOM 2844 C CA . VAL B 1 146 ? 2.23 -6.258 -15.977 1 96.06 146 VAL B CA 1
ATOM 2845 C C . VAL B 1 146 ? 1.389 -5.836 -17.172 1 96.06 146 VAL B C 1
ATOM 2847 O O . VAL B 1 146 ? 0.736 -6.668 -17.812 1 96.06 146 VAL B O 1
ATOM 2850 N N . GLN B 1 147 ? 1.384 -4.543 -17.391 1 94.31 147 GLN B N 1
ATOM 2851 C CA . GLN B 1 147 ? 0.591 -4.012 -18.484 1 94.31 147 GLN B CA 1
ATOM 2852 C C . GLN B 1 147 ? 1.486 -3.455 -19.594 1 94.31 147 GLN B C 1
ATOM 2854 O O . GLN B 1 147 ? 2.703 -3.352 -19.422 1 94.31 147 GLN B O 1
ATOM 2859 N N . GLU B 1 148 ? 0.869 -3.162 -20.688 1 94.5 148 GLU B N 1
ATOM 2860 C CA . GLU B 1 148 ? 1.587 -2.666 -21.859 1 94.5 148 GLU B CA 1
ATOM 2861 C C . GLU B 1 148 ? 2.369 -1.396 -21.531 1 94.5 148 GLU B C 1
ATOM 2863 O O . GLU B 1 148 ? 3.482 -1.202 -22.031 1 94.5 148 GLU B O 1
ATOM 2868 N N . GLU B 1 149 ? 1.867 -0.557 -20.703 1 94.25 149 GLU B N 1
ATOM 2869 C CA . GLU B 1 149 ? 2.482 0.72 -20.359 1 94.25 149 GLU B CA 1
ATOM 2870 C C . GLU B 1 149 ? 3.76 0.513 -19.547 1 94.25 149 GLU B C 1
ATOM 2872 O O . GLU B 1 149 ? 4.578 1.427 -19.422 1 94.25 149 GLU B O 1
ATOM 2877 N N . HIS B 1 150 ? 3.896 -0.672 -18.969 1 95.69 150 HIS B N 1
ATOM 2878 C CA . HIS B 1 150 ? 5.074 -0.981 -18.156 1 95.69 150 HIS B CA 1
ATOM 2879 C C . HIS B 1 150 ? 6.246 -1.396 -19.047 1 95.69 150 HIS B C 1
ATOM 2881 O O . HIS B 1 150 ? 7.383 -1.481 -18.578 1 95.69 150 HIS B O 1
ATOM 2887 N N . CYS B 1 151 ? 5.949 -1.703 -20.312 1 96.88 151 CYS B N 1
ATOM 2888 C CA . CYS B 1 151 ? 6.984 -2.152 -21.234 1 96.88 151 CYS B CA 1
ATOM 2889 C C . CYS B 1 151 ? 7.66 -0.967 -21.906 1 96.88 151 CYS B C 1
ATOM 2891 O O . CYS B 1 151 ? 7.039 0.076 -22.109 1 96.88 151 CYS B O 1
ATOM 2893 N N . LYS B 1 152 ? 8.922 -1.212 -22.266 1 96.69 152 LYS B N 1
ATOM 2894 C CA . LYS B 1 152 ? 9.648 -0.233 -23.062 1 96.69 152 LYS B CA 1
ATOM 2895 C C . LYS B 1 152 ? 9.406 -0.457 -24.547 1 96.69 152 LYS B C 1
ATOM 2897 O O . LYS B 1 152 ? 9.859 -1.452 -25.125 1 96.69 152 LYS B O 1
ATOM 2902 N N . PRO B 1 153 ? 8.742 0.468 -25.203 1 94.31 153 PRO B N 1
ATOM 2903 C CA . PRO B 1 153 ? 8.289 0.249 -26.562 1 94.31 153 PRO B CA 1
ATOM 2904 C C . PRO B 1 153 ? 9.438 -0.013 -27.531 1 94.31 153 PRO B C 1
ATOM 2906 O O . PRO B 1 153 ? 9.258 -0.716 -28.531 1 94.31 153 PRO B O 1
ATOM 2909 N N . ASN B 1 154 ? 10.57 0.384 -27.312 1 95.75 154 ASN B N 1
ATOM 2910 C CA . ASN B 1 154 ? 11.688 0.247 -28.234 1 95.75 154 ASN B CA 1
ATOM 2911 C C . ASN B 1 154 ? 12.312 -1.144 -28.156 1 95.75 154 ASN B C 1
ATOM 2913 O O . ASN B 1 154 ? 12.859 -1.636 -29.141 1 95.75 154 ASN B O 1
ATOM 2917 N N . ILE B 1 155 ? 12.188 -1.68 -27.078 1 96.88 155 ILE B N 1
ATOM 2918 C CA . ILE B 1 155 ? 12.945 -2.918 -26.938 1 96.88 155 ILE B CA 1
ATOM 2919 C C . ILE B 1 155 ? 12.008 -4.055 -26.547 1 96.88 155 ILE B C 1
ATOM 2921 O O . ILE B 1 155 ? 12.391 -5.227 -26.594 1 96.88 155 ILE B O 1
ATOM 2925 N N . HIS B 1 156 ? 10.781 -3.719 -26.172 1 96.94 156 HIS B N 1
ATOM 2926 C CA . HIS B 1 156 ? 9.836 -4.738 -25.734 1 96.94 156 HIS B CA 1
ATOM 2927 C C . HIS B 1 156 ? 8.625 -4.797 -26.656 1 96.94 156 HIS B C 1
ATOM 2929 O O . HIS B 1 156 ? 8.273 -3.803 -27.297 1 96.94 156 HIS B O 1
ATOM 2935 N N . THR B 1 157 ? 8.039 -5.969 -26.781 1 96.5 157 THR B N 1
ATOM 2936 C CA . THR B 1 157 ? 6.672 -6.18 -27.25 1 96.5 157 THR B CA 1
ATOM 2937 C C . THR B 1 157 ? 5.816 -6.812 -26.156 1 96.5 157 THR B C 1
ATOM 2939 O O . THR B 1 157 ? 6.23 -7.785 -25.516 1 96.5 157 THR B O 1
ATOM 2942 N N . TYR B 1 158 ? 4.688 -6.168 -25.953 1 97 158 TYR B N 1
ATOM 2943 C CA . TYR B 1 158 ? 3.807 -6.66 -24.906 1 97 158 TYR B CA 1
ATOM 2944 C C . TYR B 1 158 ? 3.051 -7.902 -25.359 1 97 158 TYR B C 1
ATOM 2946 O O . TYR B 1 158 ? 2.484 -7.926 -26.453 1 97 158 TYR B O 1
ATOM 2954 N N . ASN B 1 159 ? 3.139 -8.953 -24.531 1 95.06 159 ASN B N 1
ATOM 2955 C CA . ASN B 1 159 ? 2.383 -10.188 -24.734 1 95.06 159 ASN B CA 1
ATOM 2956 C C . ASN B 1 159 ? 1.274 -10.344 -23.703 1 95.06 159 ASN B C 1
ATOM 2958 O O . ASN B 1 159 ? 1.532 -10.75 -22.562 1 95.06 159 ASN B O 1
ATOM 2962 N N . GLU B 1 160 ? 0.058 -10.203 -24.078 1 91.81 160 GLU B N 1
ATOM 2963 C CA . GLU B 1 160 ? -1.081 -10.211 -23.156 1 91.81 160 GLU B CA 1
ATOM 2964 C C . GLU B 1 160 ? -1.339 -11.617 -22.609 1 91.81 160 GLU B C 1
ATOM 2966 O O . GLU B 1 160 ? -1.715 -11.773 -21.453 1 91.81 160 GLU B O 1
ATOM 2971 N N . SER B 1 161 ? -1.171 -12.617 -23.422 1 89.56 161 SER B N 1
ATOM 2972 C CA . SER B 1 161 ? -1.453 -13.992 -23.016 1 89.56 161 SER B CA 1
ATOM 2973 C C . SER B 1 161 ? -0.5 -14.453 -21.906 1 89.56 161 SER B C 1
ATOM 2975 O O . SER B 1 161 ? -0.86 -15.281 -21.078 1 89.56 161 SER B O 1
ATOM 2977 N N . GLU B 1 162 ? 0.627 -13.859 -21.906 1 91 162 GLU B N 1
ATOM 2978 C CA . GLU B 1 162 ? 1.615 -14.258 -20.906 1 91 162 GLU B CA 1
ATOM 2979 C C . GLU B 1 162 ? 1.807 -13.172 -19.844 1 91 162 GLU B C 1
ATOM 2981 O O . GLU B 1 162 ? 2.613 -13.32 -18.938 1 91 162 GLU B O 1
ATOM 2986 N N . CYS B 1 163 ? 1.162 -12.07 -20.031 1 93.62 163 CYS B N 1
ATOM 2987 C CA . CYS B 1 163 ? 1.236 -10.945 -19.094 1 93.62 163 CYS B CA 1
ATOM 2988 C C . CYS B 1 163 ? 2.682 -10.508 -18.891 1 93.62 163 CYS B C 1
ATOM 2990 O O . CYS B 1 163 ? 3.131 -10.359 -17.75 1 93.62 163 CYS B O 1
ATOM 2992 N N . SER B 1 164 ? 3.299 -10.289 -20.062 1 95.44 164 SER B N 1
ATOM 2993 C CA . SER B 1 164 ? 4.719 -9.992 -19.922 1 95.44 164 SER B CA 1
ATOM 2994 C C . SER B 1 164 ? 5.219 -9.125 -21.078 1 95.44 164 SER B C 1
ATOM 2996 O O . SER B 1 164 ? 4.566 -9.039 -22.125 1 95.44 164 SER B O 1
ATOM 2998 N N . CYS B 1 165 ? 6.348 -8.469 -20.766 1 96.94 165 CYS B N 1
ATOM 2999 C CA . CYS B 1 165 ? 7.09 -7.766 -21.812 1 96.94 165 CYS B CA 1
ATOM 3000 C C . CYS B 1 165 ? 8.156 -8.664 -22.422 1 96.94 165 CYS B C 1
ATOM 3002 O O . CYS B 1 165 ? 9.062 -9.125 -21.734 1 96.94 165 CYS B O 1
ATOM 3004 N N . VAL B 1 166 ? 8.031 -8.883 -23.719 1 96.19 166 VAL B N 1
ATOM 3005 C CA . VAL B 1 166 ? 8.961 -9.773 -24.406 1 96.19 166 VAL B CA 1
ATOM 3006 C C . VAL B 1 166 ? 9.984 -8.953 -25.188 1 96.19 166 VAL B C 1
ATOM 3008 O O . VAL B 1 166 ? 9.617 -8.031 -25.922 1 96.19 166 VAL B O 1
ATOM 3011 N N . CYS B 1 167 ? 11.281 -9.32 -25 1 96.88 167 CYS B N 1
ATOM 3012 C CA . CYS B 1 167 ? 12.344 -8.617 -25.703 1 96.88 167 CYS B CA 1
ATOM 3013 C C . CYS B 1 167 ? 12.273 -8.883 -27.203 1 96.88 167 CYS B C 1
ATOM 3015 O O . CYS B 1 167 ? 12.016 -10.016 -27.625 1 96.88 167 CYS B O 1
ATOM 3017 N N . ASN B 1 168 ? 12.562 -7.887 -28 1 96.25 168 ASN B N 1
ATOM 3018 C CA . ASN B 1 168 ? 12.484 -7.992 -29.453 1 96.25 168 ASN B CA 1
ATOM 3019 C C . ASN B 1 168 ? 13.695 -8.727 -30.031 1 96.25 168 ASN B C 1
ATOM 3021 O O . ASN B 1 168 ? 13.633 -9.266 -31.125 1 96.25 168 ASN B O 1
ATOM 3025 N N . ASN B 1 169 ?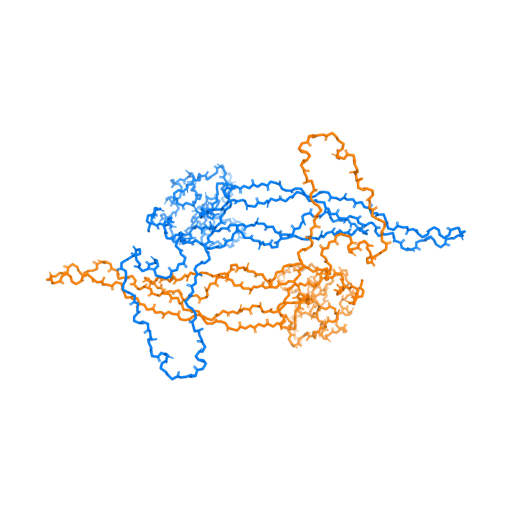 14.82 -8.695 -29.391 1 95.19 169 ASN B N 1
ATOM 3026 C CA . ASN B 1 169 ? 16.047 -9.312 -29.875 1 95.19 169 ASN B CA 1
ATOM 3027 C C . ASN B 1 169 ? 16.203 -10.742 -29.359 1 95.19 169 ASN B C 1
ATOM 3029 O O . ASN B 1 169 ? 17.141 -11.039 -28.625 1 95.19 169 ASN B O 1
ATOM 3033 N N . SER B 1 170 ? 15.391 -11.617 -29.891 1 93.19 170 SER B N 1
ATOM 3034 C CA . SER B 1 170 ? 15.312 -12.992 -29.422 1 93.19 170 SER B CA 1
ATOM 3035 C C . SER B 1 170 ? 16.609 -13.75 -29.719 1 93.19 170 SER B C 1
ATOM 3037 O O . SER B 1 170 ? 17.031 -14.594 -28.938 1 93.19 170 SER B O 1
ATOM 3039 N N . GLU B 1 171 ? 17.281 -13.5 -30.875 1 94.38 171 GLU B N 1
ATOM 3040 C CA . GLU B 1 171 ? 18.531 -14.164 -31.234 1 94.38 171 GLU B CA 1
ATOM 3041 C C . GLU B 1 171 ? 19.625 -13.875 -30.219 1 94.38 171 GLU B C 1
ATOM 3043 O O . GLU B 1 171 ? 20.344 -14.781 -29.797 1 94.38 171 GLU B O 1
ATOM 3048 N N . GLU B 1 172 ? 19.719 -12.594 -29.891 1 93.69 172 GLU B N 1
ATOM 3049 C CA . GLU B 1 172 ? 20.703 -12.219 -28.891 1 93.69 172 GLU B CA 1
ATOM 3050 C C . GLU B 1 172 ? 20.438 -12.906 -27.562 1 93.69 172 GLU B C 1
ATOM 3052 O O . GLU B 1 172 ? 21.359 -13.336 -26.875 1 93.69 172 GLU B O 1
ATOM 3057 N N . LYS B 1 173 ? 19.219 -12.938 -27.203 1 95.31 173 LYS B N 1
ATOM 3058 C CA . LYS B 1 173 ? 18.812 -13.609 -25.969 1 95.31 173 LYS B CA 1
ATOM 3059 C C . LYS B 1 173 ? 19.234 -15.078 -25.984 1 95.31 173 LYS B C 1
ATOM 3061 O O . LYS B 1 173 ? 19.828 -15.57 -25.031 1 95.31 173 LYS B O 1
ATOM 3066 N N . ASN B 1 174 ? 18.969 -15.758 -27.078 1 94.69 174 ASN B N 1
ATOM 3067 C CA . ASN B 1 174 ? 19.328 -17.172 -27.203 1 94.69 174 ASN B CA 1
ATOM 3068 C C . ASN B 1 174 ? 20.828 -17.375 -27.094 1 94.69 174 ASN B C 1
ATOM 3070 O O . ASN B 1 174 ? 21.281 -18.297 -26.406 1 94.69 174 ASN B O 1
ATOM 3074 N N . ASN B 1 175 ? 21.516 -16.516 -27.797 1 93.81 175 ASN B N 1
ATOM 3075 C CA . ASN B 1 175 ? 22.969 -16.594 -27.75 1 93.81 175 ASN B CA 1
ATOM 3076 C C . ASN B 1 175 ? 23.5 -16.391 -26.328 1 93.81 175 ASN B C 1
ATOM 3078 O O . ASN B 1 175 ? 24.422 -17.078 -25.891 1 93.81 175 ASN B O 1
ATOM 3082 N N . CYS B 1 176 ? 22.922 -15.453 -25.672 1 94.75 176 CYS B N 1
ATOM 3083 C CA . CYS B 1 176 ? 23.312 -15.164 -24.297 1 94.75 176 CYS B CA 1
ATOM 3084 C C . CYS B 1 176 ? 23.031 -16.359 -23.391 1 94.75 176 CYS B C 1
ATOM 3086 O O . CYS B 1 176 ? 23.906 -16.766 -22.609 1 94.75 176 CYS B O 1
ATOM 3088 N N . GLU B 1 177 ? 21.859 -16.953 -23.5 1 93.38 177 GLU B N 1
ATOM 3089 C CA . GLU B 1 177 ? 21.438 -18.047 -22.625 1 93.38 177 GLU B CA 1
ATOM 3090 C C . GLU B 1 177 ? 22.234 -19.312 -22.891 1 93.38 177 GLU B C 1
ATOM 3092 O O . GLU B 1 177 ? 22.375 -20.156 -22 1 93.38 177 GLU B O 1
ATOM 3097 N N . ALA B 1 178 ? 22.797 -19.406 -24.109 1 93.69 178 ALA B N 1
ATOM 3098 C CA . ALA B 1 178 ? 23.688 -20.531 -24.422 1 93.69 178 ALA B CA 1
ATOM 3099 C C . ALA B 1 178 ? 24.969 -20.469 -23.594 1 93.69 178 ALA B C 1
ATOM 3101 O O . ALA B 1 178 ? 25.594 -21.484 -23.344 1 93.69 178 ALA B O 1
ATOM 3102 N N . GLN B 1 179 ? 25.312 -19.281 -23.203 1 90.5 179 GLN B N 1
ATOM 3103 C CA . GLN B 1 179 ? 26.5 -19.062 -22.375 1 90.5 179 GLN B CA 1
ATOM 3104 C C . GLN B 1 179 ? 26.109 -18.828 -20.922 1 90.5 179 GLN B C 1
ATOM 3106 O O . GLN B 1 179 ? 26.609 -17.906 -20.281 1 90.5 179 GLN B O 1
ATOM 3111 N N . ASN B 1 180 ? 25.125 -19.578 -20.375 1 88.38 180 ASN B N 1
ATOM 3112 C CA . ASN B 1 180 ? 24.453 -19.344 -19.109 1 88.38 180 ASN B CA 1
ATOM 3113 C C . ASN B 1 180 ? 25.406 -19.531 -17.922 1 88.38 180 ASN B C 1
ATOM 3115 O O . ASN B 1 180 ? 25.109 -19.109 -16.812 1 88.38 180 ASN B O 1
ATOM 3119 N N . LEU B 1 181 ? 26.594 -20.078 -18.172 1 89.75 181 LEU B N 1
ATOM 3120 C CA . LEU B 1 181 ? 27.547 -20.266 -17.094 1 89.75 181 LEU B CA 1
ATOM 3121 C C . LEU B 1 181 ? 28.219 -18.953 -16.719 1 89.75 181 LEU B C 1
ATOM 3123 O O . LEU B 1 181 ? 28.469 -18.688 -15.531 1 89.75 181 LEU B O 1
ATOM 3127 N N . THR B 1 182 ? 28.391 -18.109 -17.766 1 91.44 182 THR B N 1
ATOM 3128 C CA . THR B 1 182 ? 29.156 -16.891 -17.531 1 91.44 182 THR B CA 1
ATOM 3129 C C . THR B 1 182 ? 28.266 -15.664 -17.656 1 91.44 182 THR B C 1
ATOM 3131 O O . THR B 1 182 ? 28.578 -14.602 -17.109 1 91.44 182 THR B O 1
ATOM 3134 N N . LYS B 1 183 ? 27.234 -15.828 -18.422 1 95.25 183 LYS B N 1
ATOM 3135 C CA . LYS B 1 183 ? 26.406 -14.672 -18.75 1 95.25 183 LYS B CA 1
ATOM 3136 C C . LYS B 1 183 ? 24.953 -14.906 -18.344 1 95.25 183 LYS B C 1
ATOM 3138 O O . LYS B 1 183 ? 24.547 -16.047 -18.078 1 95.25 183 LYS B O 1
ATOM 3143 N N . TYR B 1 184 ? 24.234 -13.797 -18.141 1 95.69 184 TYR B N 1
ATOM 3144 C CA . TYR B 1 184 ? 22.797 -13.875 -17.938 1 95.69 184 TYR B CA 1
ATOM 3145 C C . TYR B 1 184 ? 22.062 -12.805 -18.734 1 95.69 184 TYR B C 1
ATOM 3147 O O . TYR B 1 184 ? 22.625 -11.75 -19.031 1 95.69 184 TYR B O 1
ATOM 3155 N N . TRP B 1 185 ? 20.797 -13.133 -19.031 1 95.12 185 TRP B N 1
ATOM 3156 C CA . TRP B 1 185 ? 19.938 -12.234 -19.812 1 95.12 185 TRP B CA 1
ATOM 3157 C C . TRP B 1 185 ? 19.047 -11.406 -18.891 1 95.12 185 TRP B C 1
ATOM 3159 O O . TRP B 1 185 ? 18.438 -11.938 -17.953 1 95.12 185 TRP B O 1
ATOM 3169 N N . ASP B 1 186 ? 19.031 -10.109 -19.109 1 94.81 186 ASP B N 1
ATOM 3170 C CA . ASP B 1 186 ? 18.156 -9.227 -18.359 1 94.81 186 ASP B CA 1
ATOM 3171 C C . ASP B 1 186 ? 16.906 -8.867 -19.188 1 94.81 186 ASP B C 1
ATOM 3173 O O . ASP B 1 186 ? 17 -8.117 -20.156 1 94.81 186 ASP B O 1
ATOM 3177 N N . ASN B 1 187 ? 15.82 -9.242 -18.656 1 94.06 187 ASN B N 1
ATOM 3178 C CA . ASN B 1 187 ? 14.578 -9.078 -19.406 1 94.06 187 ASN B CA 1
ATOM 3179 C C . ASN B 1 187 ? 14.102 -7.625 -19.375 1 94.06 187 ASN B C 1
ATOM 3181 O O . ASN B 1 187 ? 13.266 -7.23 -20.188 1 94.06 187 ASN B O 1
ATOM 3185 N N . ASP B 1 188 ? 14.602 -6.828 -18.562 1 94.75 188 ASP B N 1
ATOM 3186 C CA . ASP B 1 188 ? 14.188 -5.426 -18.5 1 94.75 188 ASP B CA 1
ATOM 3187 C C . ASP B 1 188 ? 14.945 -4.59 -19.531 1 94.75 188 ASP B C 1
ATOM 3189 O O . ASP B 1 188 ? 14.344 -3.816 -20.266 1 94.75 188 ASP B O 1
ATOM 3193 N N . SER B 1 189 ? 16.25 -4.758 -19.609 1 95.19 189 SER B N 1
ATOM 3194 C CA . SER B 1 189 ? 17.078 -3.982 -20.516 1 95.19 189 SER B CA 1
ATOM 3195 C C . SER B 1 189 ? 17.281 -4.715 -21.844 1 95.19 189 SER B C 1
ATOM 3197 O O . SER B 1 189 ? 17.766 -4.133 -22.812 1 95.19 189 SER B O 1
ATOM 3199 N N . CYS B 1 190 ? 16.938 -5.926 -21.844 1 96.81 190 CYS B N 1
ATOM 3200 C CA . CYS B 1 190 ? 17.094 -6.773 -23.031 1 96.81 190 CYS B CA 1
ATOM 3201 C C . CYS B 1 190 ? 18.547 -6.805 -23.469 1 96.81 190 CYS B C 1
ATOM 3203 O O . CYS B 1 190 ? 18.844 -6.625 -24.656 1 96.81 190 CYS B O 1
ATOM 3205 N N . ASN B 1 191 ? 19.375 -7.004 -22.5 1 94.75 191 ASN B N 1
ATOM 3206 C CA . ASN B 1 191 ? 20.812 -7.066 -22.75 1 94.75 191 ASN B CA 1
ATOM 3207 C C . ASN B 1 191 ? 21.453 -8.227 -22.016 1 94.75 191 ASN B C 1
ATOM 3209 O O . ASN B 1 191 ? 20.891 -8.766 -21.062 1 94.75 191 ASN B O 1
ATOM 3213 N N . CYS B 1 192 ? 22.594 -8.617 -22.5 1 94.81 192 CYS B N 1
ATOM 3214 C CA . CYS B 1 192 ? 23.359 -9.711 -21.922 1 94.81 192 CYS B CA 1
ATOM 3215 C C . CYS B 1 192 ? 24.453 -9.188 -21 1 94.81 192 CYS B C 1
ATOM 3217 O O . CYS B 1 192 ? 25.203 -8.289 -21.375 1 94.81 192 CYS B O 1
ATOM 3219 N N . TYR B 1 193 ? 24.422 -9.703 -19.781 1 94.38 193 TYR B N 1
ATOM 3220 C CA . TYR B 1 193 ? 25.391 -9.219 -18.812 1 94.38 193 TYR B CA 1
ATOM 3221 C C . TYR B 1 193 ? 26.234 -10.367 -18.25 1 94.38 193 TYR B C 1
ATOM 3223 O O . TYR B 1 193 ? 25.812 -11.523 -18.297 1 94.38 193 TYR B O 1
ATOM 3231 N N . CYS B 1 194 ? 27.438 -9.969 -17.734 1 94.31 194 CYS B N 1
ATOM 3232 C CA . CYS B 1 194 ? 28.297 -10.961 -17.109 1 94.31 194 CYS B CA 1
ATOM 3233 C C . CYS B 1 194 ? 27.891 -11.195 -15.656 1 94.31 194 CYS B C 1
ATOM 3235 O O . CYS B 1 194 ? 27.547 -10.25 -14.945 1 94.31 194 CYS B O 1
ATOM 3237 N N . ARG B 1 195 ? 27.891 -12.406 -15.203 1 93.06 195 ARG B N 1
ATOM 3238 C CA . ARG B 1 195 ? 27.469 -12.773 -13.852 1 93.06 195 ARG B CA 1
ATOM 3239 C C . ARG B 1 195 ? 28.453 -12.273 -12.812 1 93.06 195 ARG B C 1
ATOM 3241 O O . ARG B 1 195 ? 28.062 -11.859 -11.719 1 93.06 195 ARG B O 1
ATOM 3248 N N . ARG B 1 196 ? 29.688 -12.234 -13.188 1 91.31 196 ARG B N 1
ATOM 3249 C CA . ARG B 1 196 ? 30.734 -11.891 -12.227 1 91.31 196 ARG B CA 1
ATOM 3250 C C . ARG B 1 196 ? 31.656 -10.82 -12.789 1 91.31 196 ARG B C 1
ATOM 3252 O O . ARG B 1 196 ? 32.781 -11.125 -13.234 1 91.31 196 ARG B O 1
ATOM 3259 N N . PRO B 1 197 ? 31.203 -9.656 -12.82 1 88.81 197 PRO B N 1
ATOM 3260 C CA . PRO B 1 197 ? 32.094 -8.586 -13.25 1 88.81 197 PRO B CA 1
ATOM 3261 C C . PRO B 1 197 ? 33.25 -8.352 -12.266 1 88.81 197 PRO B C 1
ATOM 3263 O O . PRO B 1 197 ? 33.062 -8.484 -11.055 1 88.81 197 PRO B O 1
ATOM 3266 N N . GLU B 1 198 ? 34.469 -8.156 -12.742 1 87.56 198 GLU B N 1
ATOM 3267 C CA . GLU B 1 198 ? 35.656 -7.973 -11.922 1 87.56 198 GLU B CA 1
ATOM 3268 C C . GLU B 1 198 ? 36.375 -6.66 -12.266 1 87.56 198 GLU B C 1
ATOM 3270 O O . GLU B 1 198 ? 36.219 -6.141 -13.375 1 87.56 198 GLU B O 1
ATOM 3275 N N . GLU B 1 199 ? 36.969 -6.078 -11.219 1 89.12 199 GLU B N 1
ATOM 3276 C CA . GLU B 1 199 ? 37.812 -4.918 -11.469 1 89.12 199 GLU B CA 1
ATOM 3277 C C . GLU B 1 199 ? 39.156 -5.332 -12.117 1 89.12 199 GLU B C 1
ATOM 3279 O O . GLU B 1 199 ? 39.75 -6.32 -11.703 1 89.12 199 GLU B O 1
ATOM 3284 N N . CYS B 1 200 ? 39.406 -4.574 -13.07 1 87.31 200 CYS B N 1
ATOM 3285 C CA . CYS B 1 200 ? 40.625 -4.914 -13.82 1 87.31 200 CYS B CA 1
ATOM 3286 C C . CYS B 1 200 ? 41.781 -4.016 -13.422 1 87.31 200 CYS B C 1
ATOM 3288 O O . CYS B 1 200 ? 41.562 -2.938 -12.859 1 87.31 200 CYS B O 1
ATOM 3290 N N . SER B 1 201 ? 42.969 -4.52 -13.562 1 83.75 201 SER B N 1
ATOM 3291 C CA . SER B 1 201 ? 44.188 -3.76 -13.312 1 83.75 201 SER B CA 1
ATOM 3292 C C . SER B 1 201 ? 44.344 -2.615 -14.305 1 83.75 201 SER B C 1
ATOM 3294 O O . SER B 1 201 ? 43.594 -2.535 -15.289 1 83.75 201 SER B O 1
ATOM 3296 N N . SER B 1 202 ? 45.25 -1.716 -13.922 1 82.44 202 SER B N 1
ATOM 3297 C CA . SER B 1 202 ? 45.531 -0.605 -14.828 1 82.44 202 SER B CA 1
ATOM 3298 C C . SER B 1 202 ? 45.875 -1.104 -16.219 1 82.44 202 SER B C 1
ATOM 3300 O O . SER B 1 202 ? 46.625 -2.074 -16.359 1 82.44 202 SER B O 1
ATOM 3302 N N . GLY B 1 203 ? 45.344 -0.513 -17.234 1 85.56 203 GLY B N 1
ATOM 3303 C CA . GLY B 1 203 ? 45.594 -0.879 -18.625 1 85.56 203 GLY B CA 1
ATOM 3304 C C . GLY B 1 203 ? 44.656 -1.938 -19.141 1 85.56 203 GLY B C 1
ATOM 3305 O O . GLY B 1 203 ? 44.688 -2.299 -20.312 1 85.56 203 GLY B O 1
ATOM 3306 N N . GLN B 1 204 ? 43.969 -2.488 -18.297 1 89.12 204 GLN B N 1
ATOM 3307 C CA . GLN B 1 204 ? 43 -3.504 -18.703 1 89.12 204 GLN B CA 1
ATOM 3308 C C . GLN B 1 204 ? 41.594 -2.99 -18.531 1 89.12 204 GLN B C 1
ATOM 3310 O O . GLN B 1 204 ? 41.344 -2.055 -17.766 1 89.12 204 GLN B O 1
ATOM 3315 N N . TYR B 1 205 ? 40.719 -3.471 -19.453 1 89.62 205 TYR B N 1
ATOM 3316 C CA . TYR B 1 205 ? 39.312 -3.152 -19.297 1 89.62 205 TYR B CA 1
ATOM 3317 C C . TYR B 1 205 ? 38.469 -4.422 -19.25 1 89.62 205 TYR B C 1
ATOM 3319 O O . TYR B 1 205 ? 38.844 -5.441 -19.828 1 89.62 205 TYR B O 1
ATOM 3327 N N . PHE B 1 206 ? 37.375 -4.387 -18.609 1 91.44 206 PHE B N 1
ATOM 3328 C CA . PHE B 1 206 ? 36.5 -5.535 -18.516 1 91.44 206 PHE B CA 1
ATOM 3329 C C . PHE B 1 206 ? 35.594 -5.641 -19.75 1 91.44 206 PHE B C 1
ATOM 3331 O O . PHE B 1 206 ? 34.812 -4.75 -20.016 1 91.44 206 PHE B O 1
ATOM 3338 N N . SER B 1 207 ? 35.812 -6.77 -20.422 1 88.75 207 SER B N 1
ATOM 3339 C CA . SER B 1 207 ? 35.062 -6.984 -21.641 1 88.75 207 SER B CA 1
ATOM 3340 C C . SER B 1 207 ? 33.688 -7.633 -21.344 1 88.75 207 SER B C 1
ATOM 3342 O O . SER B 1 207 ? 33.656 -8.695 -20.719 1 88.75 207 SER B O 1
ATOM 3344 N N . GLN B 1 208 ? 32.656 -7.055 -21.859 1 87.44 208 GLN B N 1
ATOM 3345 C CA . GLN B 1 208 ? 31.328 -7.625 -21.672 1 87.44 208 GLN B CA 1
ATOM 3346 C C . GLN B 1 208 ? 31.094 -8.789 -22.625 1 87.44 208 GLN B C 1
ATOM 3348 O O . GLN B 1 208 ? 30.141 -9.555 -22.453 1 87.44 208 GLN B O 1
ATOM 3353 N N . ILE B 1 209 ? 32 -8.922 -23.531 1 85.38 209 ILE B N 1
ATOM 3354 C CA . ILE B 1 209 ? 31.891 -9.992 -24.516 1 85.38 209 ILE B CA 1
ATOM 3355 C C . ILE B 1 209 ? 32.531 -11.266 -23.969 1 85.38 209 ILE B C 1
ATOM 3357 O O . ILE B 1 209 ? 31.891 -12.32 -23.906 1 85.38 209 ILE B O 1
ATOM 3361 N N . SER B 1 210 ? 33.688 -11.117 -23.422 1 88.69 210 SER B N 1
ATOM 3362 C CA . SER B 1 210 ? 34.375 -12.297 -22.938 1 88.69 210 SER B CA 1
ATOM 3363 C C . SER B 1 210 ? 34.188 -12.484 -21.438 1 88.69 210 SER B C 1
ATOM 3365 O O . SER B 1 210 ? 34.5 -13.547 -20.891 1 88.69 210 SER B O 1
ATOM 3367 N N . CYS B 1 211 ? 33.781 -11.461 -20.766 1 93.19 211 CYS B N 1
ATOM 3368 C CA . CYS B 1 211 ? 33.562 -11.438 -19.312 1 93.19 211 CYS B CA 1
ATOM 3369 C C . CYS B 1 211 ? 34.875 -11.648 -18.578 1 93.19 211 CYS B C 1
ATOM 3371 O O . CYS B 1 211 ? 34.938 -12.352 -17.578 1 93.19 211 CYS B O 1
ATOM 3373 N N . ARG B 1 212 ? 35.906 -11.102 -19.172 1 92.19 212 ARG B N 1
ATOM 3374 C CA . ARG B 1 212 ? 37.25 -11.133 -18.594 1 92.19 212 ARG B CA 1
ATOM 3375 C C . ARG B 1 212 ? 37.969 -9.805 -18.828 1 92.19 212 ARG B C 1
ATOM 3377 O O . ARG B 1 212 ? 37.531 -8.984 -19.625 1 92.19 212 ARG B O 1
ATOM 3384 N N . CYS B 1 213 ? 38.906 -9.555 -17.969 1 92.94 213 CYS B N 1
ATOM 3385 C CA . CYS B 1 213 ? 39.75 -8.391 -18.188 1 92.94 213 CYS B CA 1
ATOM 3386 C C . CYS B 1 213 ? 40.656 -8.594 -19.406 1 92.94 213 CYS B C 1
ATOM 3388 O O . CYS B 1 213 ? 41.344 -9.609 -19.516 1 92.94 213 CYS B O 1
ATOM 3390 N N . GLU B 1 214 ? 40.531 -7.684 -20.375 1 90.81 214 GLU B N 1
ATOM 3391 C CA . GLU B 1 214 ? 41.312 -7.727 -21.594 1 90.81 214 GLU B CA 1
ATOM 3392 C C . GLU B 1 214 ? 42.25 -6.527 -21.688 1 90.81 214 GLU B C 1
ATOM 3394 O O . GLU B 1 214 ? 41.938 -5.457 -21.156 1 90.81 214 GLU B O 1
ATOM 3399 N N . THR B 1 215 ? 43.406 -6.59 -22.125 1 86.62 215 THR B N 1
ATOM 3400 C CA . THR B 1 215 ? 44.438 -5.543 -22.25 1 86.62 215 THR B CA 1
ATOM 3401 C C . THR B 1 215 ? 44.125 -4.617 -23.422 1 86.62 215 THR B C 1
ATOM 3403 O O . THR B 1 215 ? 43.594 -5.062 -24.453 1 86.62 215 THR B O 1
ATOM 3406 N N . ILE B 1 216 ? 44.156 -3.295 -23.188 1 76.5 216 ILE B N 1
ATOM 3407 C CA . ILE B 1 216 ? 44 -2.324 -24.266 1 76.5 216 ILE B CA 1
ATOM 3408 C C . ILE B 1 216 ? 45.156 -2.416 -25.234 1 76.5 216 ILE B C 1
ATOM 3410 O O . ILE B 1 216 ? 46.344 -2.275 -24.828 1 76.5 216 ILE B O 1
ATOM 3414 N N . ALA B 1 217 ? 45.125 -3.148 -26.328 1 63.97 217 ALA B N 1
ATOM 3415 C CA . ALA B 1 217 ? 46.188 -3.172 -27.328 1 63.97 217 ALA B CA 1
ATOM 3416 C C . ALA B 1 217 ? 46.594 -1.757 -27.719 1 63.97 217 ALA B C 1
ATOM 3418 O O . ALA B 1 217 ? 45.75 -0.97 -28.172 1 63.97 217 ALA B O 1
ATOM 3419 N N . SER B 1 218 ? 47.375 -1.042 -27.078 1 53 218 SER B N 1
ATOM 3420 C CA . SER B 1 218 ? 47.969 0.17 -27.609 1 53 218 SER B CA 1
ATOM 3421 C C . SER B 1 218 ? 48.438 -0.042 -29.047 1 53 218 SER B C 1
ATOM 3423 O O . SER B 1 218 ? 49.125 -1.026 -29.344 1 53 218 SER B O 1
ATOM 3425 N N . ARG B 1 219 ? 47.656 0.341 -30.094 1 43.81 219 ARG B N 1
ATOM 3426 C CA . ARG B 1 219 ? 48.25 0.512 -31.422 1 43.81 219 ARG B CA 1
ATOM 3427 C C . ARG B 1 219 ? 49.562 1.278 -31.344 1 43.81 219 ARG B C 1
ATOM 3429 O O . ARG B 1 219 ? 49.562 2.51 -31.297 1 43.81 219 ARG B O 1
ATOM 3436 N N . ILE B 1 220 ? 50.562 1.019 -30.703 1 40.91 220 ILE B N 1
ATOM 3437 C CA . ILE B 1 220 ? 51.812 1.611 -31.156 1 40.91 220 ILE B CA 1
ATOM 3438 C C . ILE B 1 220 ? 52.125 1.14 -32.594 1 40.91 220 ILE B C 1
ATOM 3440 O O . ILE B 1 220 ? 52.188 -0.064 -32.844 1 40.91 220 ILE B O 1
ATOM 3444 N N . GLY B 1 221 ? 51.719 1.966 -33.656 1 36.31 221 GLY B N 1
ATOM 3445 C CA . GLY B 1 221 ? 52.281 1.927 -34.969 1 36.31 221 GLY B CA 1
ATOM 3446 C C . GLY B 1 221 ? 53.75 1.511 -34.969 1 36.31 221 GLY B C 1
ATOM 3447 O O . GLY B 1 221 ? 54.562 2.061 -34.219 1 36.31 221 GLY B O 1
ATOM 3448 N N . LYS B 1 222 ? 54.125 0.362 -35.531 1 24 222 LYS B N 1
ATOM 3449 C CA . LYS B 1 222 ? 55.469 0.354 -36.156 1 24 222 LYS B CA 1
ATOM 3450 C C . LYS B 1 222 ? 55.5 1.287 -37.375 1 24 222 LYS B C 1
ATOM 3452 O O . LYS B 1 222 ? 54.5 1.376 -38.125 1 24 222 LYS B O 1
#

Nearest PDB structures (foldseek):
  3mjk-assembly3_Y  TM=6.913E-01  e=1.595E-07  Homo sapiens
  3mjk-assembly1_B  TM=7.000E-01  e=4.491E-07  Homo sapiens
  3mjk-assembly3_X  TM=7.500E-01  e=2.865E-06  Homo sapiens
  4qci-assembly1_D  TM=8.105E-01  e=1.119E-05  Homo sapiens
  1vpp-assembly1_W  TM=7.711E-01  e=5.740E-05  Homo sapiens

pLDDT: mean 84.88, std 17.97, range [23.5, 98.5]

InterPro domains:
  IPR000072 PDGF/VEGF domain [PF00341] (52-142)
  IPR000072 PDGF/VEGF domain [PS50278] (52-147)
  IPR000072 PDGF/VEGF domain [SM00141] (49-144)
  IPR029034 Cystine-knot cytokine [G3DSA:2.10.90.10] (38-157)
  IPR029034 Cystine-knot cytokine [SSF57501] (42-145)